Protein 1BWD (pdb70)

Structure (mmCIF, N/CA/C/O backbone):
data_1BWD
#
_entry.id   1BWD
#
_cell.length_a   121.300
_cell.length_b   121.300
_cell.length_c   63.740
_cell.angle_alpha   90.00
_cell.angle_beta   90.00
_cell.angle_gamma   90.00
#
_symmetry.space_group_name_H-M   'P 43'
#
loop_
_atom_site.group_PDB
_atom_site.id
_atom_site.type_symbol
_atom_site.label_atom_id
_atom_site.label_alt_id
_atom_site.label_comp_id
_atom_site.label_asym_id
_atom_site.label_entity_id
_atom_site.label_seq_id
_atom_site.pdbx_PDB_ins_code
_atom_site.Cartn_x
_atom_site.Cartn_y
_atom_site.Cartn_z
_atom_site.occupancy
_atom_site.B_iso_or_equiv
_atom_site.auth_seq_id
_atom_site.auth_comp_id
_atom_site.auth_asym_id
_atom_site.auth_atom_id
_atom_site.pdbx_PDB_model_num
ATOM 1 N N . ARG A 1 1 ? 122.442 57.788 -8.697 1.00 37.39 1 ARG A N 1
ATOM 2 C CA . ARG A 1 1 ? 121.153 57.085 -8.382 1.00 36.69 1 ARG A CA 1
ATOM 3 C C . ARG A 1 1 ? 121.339 55.594 -8.647 1.00 34.64 1 ARG A C 1
ATOM 4 O O . ARG A 1 1 ? 121.020 55.098 -9.745 1.00 34.42 1 ARG A O 1
ATOM 12 N N . SER A 1 2 ? 121.923 54.917 -7.655 1.00 32.20 2 SER A N 1
ATOM 13 C CA . SER A 1 2 ? 122.232 53.501 -7.763 1.00 29.91 2 SER A CA 1
ATOM 14 C C . SER A 1 2 ? 120.983 52.718 -8.120 1.00 28.36 2 SER A C 1
ATOM 15 O O . SER A 1 2 ? 119.883 53.057 -7.709 1.00 28.18 2 SER A O 1
ATOM 18 N N . LEU A 1 3 ? 121.221 51.628 -8.849 1.00 26.41 3 LEU A N 1
ATOM 19 C CA . LEU A 1 3 ? 120.093 50.781 -9.249 1.00 25.13 3 LEU A CA 1
ATOM 20 C C . LEU A 1 3 ? 119.726 49.803 -8.122 1.00 24.42 3 LEU A C 1
ATOM 21 O O . LEU A 1 3 ? 118.632 49.234 -8.122 1.00 24.75 3 LEU A O 1
ATOM 26 N N . VAL A 1 4 ? 120.642 49.614 -7.157 1.00 22.55 4 VAL A N 1
ATOM 27 C CA . VAL A 1 4 ? 120.447 48.727 -6.012 1.00 20.25 4 VAL A CA 1
ATOM 28 C C . VAL A 1 4 ? 120.016 49.498 -4.767 1.00 20.02 4 VAL A C 1
ATOM 29 O O . VAL A 1 4 ? 120.879 50.084 -4.105 1.00 20.57 4 VAL A O 1
ATOM 33 N N . SER A 1 5 ? 118.738 49.560 -4.427 1.00 19.89 5 SER A N 1
ATOM 34 C CA . SER A 1 5 ? 118.295 50.246 -3.181 1.00 19.21 5 SER A CA 1
ATOM 35 C C . SER A 1 5 ? 117.155 49.414 -2.579 1.00 18.55 5 SER A C 1
ATOM 36 O O . SER A 1 5 ? 116.091 49.295 -3.219 1.00 19.30 5 SER A O 1
ATOM 39 N N . VAL A 1 6 ? 117.414 48.758 -1.437 1.00 17.00 6 VAL A N 1
ATOM 40 C CA . VAL A 1 6 ? 116.407 47.839 -0.882 1.00 17.04 6 VAL A CA 1
ATOM 41 C C . VAL A 1 6 ? 116.651 47.594 0.618 1.00 16.38 6 VAL A C 1
ATOM 42 O O . VAL A 1 6 ? 117.738 47.228 1.044 1.00 16.25 6 VAL A O 1
ATOM 46 N N . HIS A 1 7 ? 115.654 47.848 1.473 1.00 15.51 7 HIS A N 1
ATOM 47 C CA . HIS A 1 7 ? 115.775 47.746 2.927 1.00 15.85 7 HIS A CA 1
ATOM 48 C C . HIS A 1 7 ? 115.034 46.620 3.633 1.00 16.67 7 HIS A C 1
ATOM 49 O O . HIS A 1 7 ? 115.301 46.373 4.844 1.00 17.18 7 HIS A O 1
ATOM 56 N N . ASN A 1 8 ? 114.169 45.920 2.903 1.00 16.83 8 ASN A N 1
ATOM 57 C CA . ASN A 1 8 ? 113.429 44.823 3.522 1.00 16.98 8 ASN A CA 1
ATOM 58 C C . ASN A 1 8 ? 112.811 43.906 2.447 1.00 17.13 8 ASN A C 1
ATOM 59 O O . ASN A 1 8 ? 112.850 44.091 1.227 1.00 15.29 8 ASN A O 1
ATOM 64 N N . GLU A 1 9 ? 112.170 42.866 2.956 1.00 18.66 9 GLU A N 1
ATOM 65 C CA . GLU A 1 9 ? 111.519 41.797 2.250 1.00 19.75 9 GLU A CA 1
ATOM 66 C C . GLU A 1 9 ? 110.162 42.061 1.622 1.00 20.58 9 GLU A C 1
ATOM 67 O O . GLU A 1 9 ? 109.680 41.232 0.826 1.00 20.39 9 GLU A O 1
ATOM 73 N N . TRP A 1 10 ? 109.512 43.175 1.950 1.00 22.00 10 TRP A N 1
ATOM 74 C CA . TRP A 1 10 ? 108.137 43.395 1.504 1.00 22.03 10 TRP A CA 1
ATOM 75 C C . TRP A 1 10 ? 107.776 44.695 0.802 1.00 22.26 10 TRP A C 1
ATOM 76 O O . TRP A 1 10 ? 106.701 44.712 0.154 1.00 21.59 10 TRP A O 1
ATOM 87 N N . ASP A 1 11 ? 108.600 45.745 0.881 1.00 22.47 11 ASP A N 1
ATOM 88 C CA . ASP A 1 11 ? 108.264 46.980 0.151 1.00 22.77 11 ASP A CA 1
ATOM 89 C C . ASP A 1 11 ? 108.049 46.722 -1.361 1.00 22.44 11 ASP A C 1
ATOM 90 O O . ASP A 1 11 ? 108.306 45.657 -1.932 1.00 22.62 11 ASP A O 1
ATOM 95 N N . PRO A 1 12 ? 107.460 47.695 -2.058 1.00 21.71 12 PRO A N 1
ATOM 96 C CA . PRO A 1 12 ? 107.087 47.585 -3.474 1.00 20.46 12 PRO A CA 1
ATOM 97 C C . PRO A 1 12 ? 108.186 47.288 -4.487 1.00 19.07 12 PRO A C 1
ATOM 98 O O . PRO A 1 12 ? 108.869 48.190 -4.952 1.00 18.03 12 PRO A O 1
ATOM 102 N N . LEU A 1 13 ? 108.302 46.047 -4.917 1.00 18.65 13 LEU A N 1
ATOM 103 C CA . LEU A 1 13 ? 109.314 45.592 -5.869 1.00 18.59 13 LEU A CA 1
ATOM 104 C C . LEU A 1 13 ? 109.451 46.356 -7.206 1.00 18.75 13 LEU A C 1
ATOM 105 O O . LEU A 1 13 ? 108.539 46.373 -8.056 1.00 19.29 13 LEU A O 1
ATOM 110 N N . GLU A 1 14 ? 110.626 46.937 -7.468 1.00 17.71 14 GLU A N 1
ATOM 111 C CA . GLU A 1 14 ? 110.921 47.655 -8.695 1.00 17.81 14 GLU A CA 1
ATOM 112 C C . GLU A 1 14 ? 111.759 46.874 -9.717 1.00 18.89 14 GLU A C 1
ATOM 113 O O . GLU A 1 14 ? 111.544 46.989 -10.958 1.00 20.05 14 GLU A O 1
ATOM 119 N N . GLU A 1 15 ? 112.764 46.119 -9.260 1.00 18.13 15 GLU A N 1
ATOM 120 C CA . GLU A 1 15 ? 113.624 45.343 -10.164 1.00 16.26 15 GLU A CA 1
ATOM 121 C C . GLU A 1 15 ? 114.054 44.096 -9.391 1.00 15.70 15 GLU A C 1
ATOM 122 O O . GLU A 1 15 ? 114.449 44.217 -8.213 1.00 14.46 15 GLU A O 1
ATOM 128 N N . VAL A 1 16 ? 113.902 42.940 -10.036 1.00 15.60 16 VAL A N 1
ATOM 129 C CA . VAL A 1 16 ? 114.267 41.645 -9.504 1.00 14.79 16 VAL A CA 1
ATOM 130 C C . VAL A 1 16 ? 115.159 40.930 -10.545 1.00 15.37 16 VAL A C 1
ATOM 131 O O . VAL A 1 16 ? 115.186 41.286 -11.734 1.00 15.04 16 VAL A O 1
ATOM 135 N N . ILE A 1 17 ? 115.778 39.871 -10.052 1.00 16.66 17 ILE A N 1
ATOM 136 C CA . ILE A 1 17 ? 116.573 38.950 -10.889 1.00 17.50 17 ILE A CA 1
ATOM 137 C C . ILE A 1 17 ? 115.839 37.601 -10.794 1.00 19.73 17 ILE A C 1
ATOM 138 O O . ILE A 1 17 ? 115.442 37.247 -9.649 1.00 20.31 17 ILE A O 1
ATOM 143 N N . VAL A 1 18 ? 115.575 36.899 -11.915 1.00 20.67 18 VAL A N 1
ATOM 144 C CA . VAL A 1 18 ? 114.821 35.648 -11.793 1.00 21.71 18 VAL A CA 1
ATOM 145 C C . VAL A 1 18 ? 115.684 34.402 -11.893 1.00 22.59 18 VAL A C 1
ATOM 146 O O . VAL A 1 18 ? 115.738 33.669 -10.854 1.00 24.12 18 VAL A O 1
ATOM 150 N N . GLY A 1 19 ? 116.358 34.056 -13.002 1.00 21.31 19 GLY A N 1
ATOM 151 C CA . GLY A 1 19 ? 117.191 32.844 -12.857 1.00 20.66 19 GLY A CA 1
ATOM 152 C C . GLY A 1 19 ? 116.637 31.661 -13.625 1.00 19.69 19 GLY A C 1
ATOM 153 O O . GLY A 1 19 ? 115.427 31.513 -13.604 1.00 20.21 19 GLY A O 1
ATOM 154 N N . THR A 1 20 ? 117.499 30.893 -14.282 1.00 18.60 20 THR A N 1
ATOM 155 C CA . THR A 1 20 ? 117.183 29.765 -15.125 1.00 17.26 20 THR A CA 1
ATOM 156 C C . THR A 1 20 ? 117.346 28.383 -14.495 1.00 16.81 20 THR A C 1
ATOM 157 O O . THR A 1 20 ? 118.034 28.214 -13.489 1.00 17.26 20 THR A O 1
ATOM 161 N N . ALA A 1 21 ? 116.923 27.398 -15.288 1.00 15.93 21 ALA A N 1
ATOM 162 C CA . ALA A 1 21 ? 117.136 26.003 -14.923 1.00 15.14 21 ALA A CA 1
ATOM 163 C C . ALA A 1 21 ? 118.033 25.379 -15.998 1.00 16.65 21 ALA A C 1
ATOM 164 O O . ALA A 1 21 ? 118.415 24.222 -15.916 1.00 16.53 21 ALA A O 1
ATOM 166 N N . VAL A 1 22 ? 118.478 26.184 -16.978 1.00 18.43 22 VAL A N 1
ATOM 167 C CA . VAL A 1 22 ? 119.249 25.741 -18.129 1.00 19.80 22 VAL A CA 1
ATOM 168 C C . VAL A 1 22 ? 120.289 24.679 -17.886 1.00 20.85 22 VAL A C 1
ATOM 169 O O . VAL A 1 22 ? 120.178 23.750 -18.749 1.00 24.87 22 VAL A O 1
ATOM 173 N N . GLY A 1 23 ? 121.255 24.689 -16.994 1.00 19.41 23 GLY A N 1
ATOM 174 C CA . GLY A 1 23 ? 122.166 23.520 -17.028 1.00 18.71 23 GLY A CA 1
ATOM 175 C C . GLY A 1 23 ? 122.224 22.934 -15.603 1.00 18.73 23 GLY A C 1
ATOM 176 O O . GLY A 1 23 ? 123.270 22.455 -15.141 1.00 19.04 23 GLY A O 1
ATOM 177 N N . ALA A 1 24 ? 121.102 23.065 -14.895 1.00 18.56 24 ALA A N 1
ATOM 178 C CA . ALA A 1 24 ? 121.094 22.645 -13.476 1.00 19.16 24 ALA A CA 1
ATOM 179 C C . ALA A 1 24 ? 121.671 21.239 -13.302 1.00 20.10 24 ALA A C 1
ATOM 180 O O . ALA A 1 24 ? 121.292 20.261 -13.978 1.00 20.60 24 ALA A O 1
ATOM 182 N N . ARG A 1 25 ? 122.551 21.099 -12.288 1.00 19.83 25 ARG A N 1
ATOM 183 C CA . ARG A 1 25 ? 123.091 19.791 -11.974 1.00 19.20 25 ARG A CA 1
ATOM 184 C C . ARG A 1 25 ? 123.328 19.563 -10.455 1.00 19.09 25 ARG A C 1
ATOM 185 O O . ARG A 1 25 ? 123.206 20.415 -9.558 1.00 18.34 25 ARG A O 1
ATOM 193 N N . VAL A 1 26 ? 123.654 18.300 -10.177 1.00 18.52 26 VAL A N 1
ATOM 194 C CA . VAL A 1 26 ? 124.060 17.861 -8.838 1.00 18.81 26 VAL A CA 1
ATOM 195 C C . VAL A 1 26 ? 125.572 17.673 -9.021 1.00 20.09 26 VAL A C 1
ATOM 196 O O . VAL A 1 26 ? 126.037 17.079 -10.003 1.00 20.40 26 VAL A O 1
ATOM 200 N N . PRO A 1 27 ? 126.344 18.360 -8.178 1.00 20.32 27 PRO A N 1
ATOM 201 C CA . PRO A 1 27 ? 127.786 18.335 -8.325 1.00 19.81 27 PRO A CA 1
ATOM 202 C C . PRO A 1 27 ? 128.312 16.936 -8.051 1.00 20.12 27 PRO A C 1
ATOM 203 O O . PRO A 1 27 ? 127.587 16.063 -7.572 1.00 19.62 27 PRO A O 1
ATOM 207 N N . THR A 1 28 ? 129.596 16.797 -8.350 1.00 20.83 28 THR A N 1
ATOM 208 C CA . THR A 1 28 ? 130.313 15.565 -8.053 1.00 21.81 28 THR A CA 1
ATOM 209 C C . THR A 1 28 ? 130.257 15.349 -6.520 1.00 20.92 28 THR A C 1
ATOM 210 O O . THR A 1 28 ? 130.155 16.335 -5.775 1.00 21.91 28 THR A O 1
ATOM 214 N N . ALA A 1 29 ? 130.277 14.109 -6.074 1.00 19.81 29 ALA A N 1
ATOM 215 C CA . ALA A 1 29 ? 130.192 13.792 -4.631 1.00 19.19 29 ALA A CA 1
ATOM 216 C C . ALA A 1 29 ? 131.353 14.453 -3.892 1.00 18.61 29 ALA A C 1
ATOM 217 O O . ALA A 1 29 ? 132.445 14.511 -4.469 1.00 19.22 29 ALA A O 1
ATOM 219 N N . ASP A 1 30 ? 131.145 14.942 -2.661 1.00 17.66 30 ASP A N 1
ATOM 220 C CA . ASP A 1 30 ? 132.175 15.700 -1.961 1.00 18.42 30 ASP A CA 1
ATOM 221 C C . ASP A 1 30 ? 131.781 16.060 -0.520 1.00 19.77 30 ASP A C 1
ATOM 222 O O . ASP A 1 30 ? 130.645 16.479 -0.271 1.00 21.29 30 ASP A O 1
ATOM 227 N N . ARG A 1 31 ? 132.712 15.985 0.449 1.00 18.67 31 ARG A N 1
ATOM 228 C CA . ARG A 1 31 ? 132.459 16.364 1.843 1.00 17.18 31 ARG A CA 1
ATOM 229 C C . ARG A 1 31 ? 131.515 17.540 2.009 1.00 16.60 31 ARG A C 1
ATOM 230 O O . ARG A 1 31 ? 130.503 17.310 2.686 1.00 17.67 31 ARG A O 1
ATOM 238 N N . SER A 1 32 ? 131.789 18.730 1.489 1.00 15.49 32 SER A N 1
ATOM 239 C CA . SER A 1 32 ? 130.882 19.855 1.661 1.00 14.60 32 SER A CA 1
ATOM 240 C C . SER A 1 32 ? 129.449 19.684 1.166 1.00 13.97 32 SER A C 1
ATOM 241 O O . SER A 1 32 ? 128.508 19.973 1.903 1.00 13.12 32 SER A O 1
ATOM 244 N N . VAL A 1 33 ? 129.229 19.202 -0.070 1.00 14.30 33 VAL A N 1
ATOM 245 C CA . VAL A 1 33 ? 127.860 19.017 -0.559 1.00 14.70 33 VAL A CA 1
ATOM 246 C C . VAL A 1 33 ? 127.178 17.952 0.309 1.00 15.44 33 VAL A C 1
ATOM 247 O O . VAL A 1 33 ? 125.997 18.084 0.630 1.00 15.18 33 VAL A O 1
ATOM 251 N N . PHE A 1 34 ? 127.916 16.902 0.665 1.00 16.19 34 PHE A N 1
ATOM 252 C CA . PHE A 1 34 ? 127.396 15.872 1.558 1.00 16.13 34 PHE A CA 1
ATOM 253 C C . PHE A 1 34 ? 127.054 16.509 2.919 1.00 15.96 34 PHE A C 1
ATOM 254 O O . PHE A 1 34 ? 125.909 16.516 3.338 1.00 16.56 34 PHE A O 1
ATOM 262 N N . ALA A 1 35 ? 128.026 17.124 3.590 1.00 15.68 35 ALA A N 1
ATOM 263 C CA . ALA A 1 35 ? 127.751 17.748 4.896 1.00 15.41 35 ALA A CA 1
ATOM 264 C C . ALA A 1 35 ? 126.605 18.742 4.829 1.00 16.47 35 ALA A C 1
ATOM 265 O O . ALA A 1 35 ? 125.638 18.625 5.601 1.00 17.06 35 ALA A O 1
ATOM 267 N N . VAL A 1 36 ? 126.573 19.739 3.949 1.00 17.69 36 VAL A N 1
ATOM 268 C CA . VAL A 1 36 ? 125.524 20.739 4.021 1.00 18.65 36 VAL A CA 1
ATOM 269 C C . VAL A 1 36 ? 124.222 20.323 3.364 1.00 20.93 36 VAL A C 1
ATOM 270 O O . VAL A 1 36 ? 123.206 20.914 3.779 1.00 21.65 36 VAL A O 1
ATOM 274 N N . GLU A 1 37 ? 124.231 19.418 2.386 1.00 23.65 37 GLU A N 1
ATOM 275 C CA . GLU A 1 37 ? 122.972 19.115 1.700 1.00 25.76 37 GLU A CA 1
ATOM 276 C C . GLU A 1 37 ? 122.431 17.710 1.785 1.00 26.89 37 GLU A C 1
ATOM 277 O O . GLU A 1 37 ? 121.223 17.584 1.982 1.00 27.84 37 GLU A O 1
ATOM 283 N N . TYR A 1 38 ? 123.212 16.657 1.576 1.00 27.84 38 TYR A N 1
ATOM 284 C CA . TYR A 1 38 ? 122.705 15.306 1.518 1.00 28.39 38 TYR A CA 1
ATOM 285 C C . TYR A 1 38 ? 122.998 14.366 2.670 1.00 28.97 38 TYR A C 1
ATOM 286 O O . TYR A 1 38 ? 122.556 13.209 2.591 1.00 28.68 38 TYR A O 1
ATOM 295 N N . ALA A 1 39 ? 123.681 14.767 3.739 1.00 30.46 39 ALA A N 1
ATOM 296 C CA . ALA A 1 39 ? 124.057 13.867 4.840 1.00 31.56 39 ALA A CA 1
ATOM 297 C C . ALA A 1 39 ? 122.936 13.741 5.861 1.00 33.12 39 ALA A C 1
ATOM 298 O O . ALA A 1 39 ? 123.125 14.082 7.048 1.00 34.62 39 ALA A O 1
ATOM 300 N N . GLY A 1 40 ? 121.778 13.282 5.434 1.00 34.11 40 GLY A N 1
ATOM 301 C CA . GLY A 1 40 ? 120.606 13.127 6.304 1.00 35.50 40 GLY A CA 1
ATOM 302 C C . GLY A 1 40 ? 119.644 12.208 5.543 1.00 36.66 40 GLY A C 1
ATOM 303 O O . GLY A 1 40 ? 118.581 11.811 6.019 1.00 37.83 40 GLY A O 1
ATOM 304 N N . ASP A 1 41 ? 119.997 11.908 4.277 1.00 36.87 41 ASP A N 1
ATOM 305 C CA . ASP A 1 41 ? 119.248 11.018 3.401 1.00 36.74 41 ASP A CA 1
ATOM 306 C C . ASP A 1 41 ? 120.209 9.941 2.887 1.00 36.36 41 ASP A C 1
ATOM 307 O O . ASP A 1 41 ? 119.819 8.787 2.703 1.00 37.31 41 ASP A O 1
ATOM 312 N N . TYR A 1 42 ? 121.471 10.277 2.628 1.00 35.45 42 TYR A N 1
ATOM 313 C CA . TYR A 1 42 ? 122.386 9.230 2.150 1.00 35.06 42 TYR A CA 1
ATOM 314 C C . TYR A 1 42 ? 123.393 8.787 3.208 1.00 35.53 42 TYR A C 1
ATOM 315 O O . TYR A 1 42 ? 123.845 9.532 4.074 1.00 36.47 42 TYR A O 1
ATOM 324 N N . GLU A 1 43 ? 123.787 7.533 3.123 1.00 36.27 43 GLU A N 1
ATOM 325 C CA . GLU A 1 43 ? 124.744 6.911 4.036 1.00 37.02 43 GLU A CA 1
ATOM 326 C C . GLU A 1 43 ? 126.151 7.497 3.902 1.00 35.83 43 GLU A C 1
ATOM 327 O O . GLU A 1 43 ? 126.886 7.588 4.912 1.00 35.46 43 GLU A O 1
ATOM 333 N N . SER A 1 44 ? 126.537 7.816 2.652 1.00 33.97 44 SER A N 1
ATOM 334 C CA . SER A 1 44 ? 127.845 8.398 2.428 1.00 33.41 44 SER A CA 1
ATOM 335 C C . SER A 1 44 ? 127.848 9.188 1.117 1.00 33.36 44 SER A C 1
ATOM 336 O O . SER A 1 44 ? 127.223 8.872 0.098 1.00 32.63 44 SER A O 1
ATOM 339 N N . GLN A 1 45 ? 128.650 10.245 1.081 1.00 33.61 45 GLN A N 1
ATOM 340 C CA . GLN A 1 45 ? 128.809 11.157 -0.049 1.00 33.21 45 GLN A CA 1
ATOM 341 C C . GLN A 1 45 ? 128.925 10.477 -1.417 1.00 32.97 45 GLN A C 1
ATOM 342 O O . GLN A 1 45 ? 128.545 11.101 -2.424 1.00 32.30 45 GLN A O 1
ATOM 348 N N . GLU A 1 46 ? 129.423 9.256 -1.500 1.00 33.54 46 GLU A N 1
ATOM 349 C CA . GLU A 1 46 ? 129.481 8.494 -2.754 1.00 34.44 46 GLU A CA 1
ATOM 350 C C . GLU A 1 46 ? 128.086 8.088 -3.251 1.00 33.30 46 GLU A C 1
ATOM 351 O O . GLU A 1 46 ? 127.937 7.770 -4.455 1.00 34.11 46 GLU A O 1
ATOM 357 N N . GLN A 1 47 ? 127.021 8.146 -2.448 1.00 31.38 47 GLN A N 1
ATOM 358 C CA . GLN A 1 47 ? 125.676 7.859 -2.881 1.00 30.48 47 GLN A CA 1
ATOM 359 C C . GLN A 1 47 ? 124.907 9.048 -3.468 1.00 28.73 47 GLN A C 1
ATOM 360 O O . GLN A 1 47 ? 123.814 8.902 -4.038 1.00 28.09 47 GLN A O 1
ATOM 366 N N . ILE A 1 48 ? 125.391 10.256 -3.264 1.00 27.17 48 ILE A N 1
ATOM 367 C CA . ILE A 1 48 ? 124.718 11.454 -3.756 1.00 25.06 48 ILE A CA 1
ATOM 368 C C . ILE A 1 48 ? 124.497 11.250 -5.264 1.00 24.62 48 ILE A C 1
ATOM 369 O O . ILE A 1 48 ? 125.444 10.877 -5.954 1.00 25.96 48 ILE A O 1
ATOM 374 N N . PRO A 1 49 ? 123.317 11.557 -5.793 1.00 23.65 49 PRO A N 1
ATOM 375 C CA . PRO A 1 49 ? 123.021 11.437 -7.228 1.00 22.29 49 PRO A CA 1
ATOM 376 C C . PRO A 1 49 ? 123.616 12.530 -8.101 1.00 21.15 49 PRO A C 1
ATOM 377 O O . PRO A 1 49 ? 122.850 13.285 -8.724 1.00 21.46 49 PRO A O 1
ATOM 381 N N . SER A 1 50 ? 124.940 12.647 -8.180 1.00 19.37 50 SER A N 1
ATOM 382 C CA . SER A 1 50 ? 125.542 13.695 -9.017 1.00 18.54 50 SER A CA 1
ATOM 383 C C . SER A 1 50 ? 124.972 13.623 -10.441 1.00 18.21 50 SER A C 1
ATOM 384 O O . SER A 1 50 ? 124.459 12.567 -10.828 1.00 19.45 50 SER A O 1
ATOM 387 N N . GLY A 1 51 ? 125.042 14.677 -11.234 1.00 17.75 51 GLY A N 1
ATOM 388 C CA . GLY A 1 51 ? 124.516 14.648 -12.607 1.00 17.92 51 GLY A CA 1
ATOM 389 C C . GLY A 1 51 ? 123.522 15.757 -12.910 1.00 17.98 51 GLY A C 1
ATOM 390 O O . GLY A 1 51 ? 123.055 16.450 -12.009 1.00 17.87 51 GLY A O 1
ATOM 391 N N . ALA A 1 52 ? 123.209 15.940 -14.207 1.00 18.55 52 ALA A N 1
ATOM 392 C CA . ALA A 1 52 ? 122.288 16.967 -14.651 1.00 18.85 52 ALA A CA 1
ATOM 393 C C . ALA A 1 52 ? 120.848 16.540 -14.429 1.00 19.09 52 ALA A C 1
ATOM 394 O O . ALA A 1 52 ? 120.504 15.418 -14.824 1.00 20.14 52 ALA A O 1
ATOM 396 N N . TYR A 1 53 ? 120.007 17.425 -13.894 1.00 19.63 53 TYR A N 1
ATOM 397 C CA . TYR A 1 53 ? 118.603 17.039 -13.746 1.00 20.28 53 TYR A CA 1
ATOM 398 C C . TYR A 1 53 ? 118.027 16.626 -15.118 1.00 21.90 53 TYR A C 1
ATOM 399 O O . TYR A 1 53 ? 118.434 17.042 -16.221 1.00 22.74 53 TYR A O 1
ATOM 408 N N . PRO A 1 54 ? 117.012 15.776 -15.068 1.00 22.65 54 PRO A N 1
ATOM 409 C CA . PRO A 1 54 ? 116.337 15.330 -16.290 1.00 23.46 54 PRO A CA 1
ATOM 410 C C . PRO A 1 54 ? 115.809 16.537 -17.064 1.00 25.04 54 PRO A C 1
ATOM 411 O O . PRO A 1 54 ? 115.279 17.472 -16.445 1.00 24.40 54 PRO A O 1
ATOM 415 N N . ASP A 1 55 ? 115.899 16.508 -18.422 1.00 27.31 55 ASP A N 1
ATOM 416 C CA . ASP A 1 55 ? 115.451 17.581 -19.311 1.00 28.42 55 ASP A CA 1
ATOM 417 C C . ASP A 1 55 ? 114.010 18.000 -19.032 1.00 27.26 55 ASP A C 1
ATOM 418 O O . ASP A 1 55 ? 113.773 19.205 -19.057 1.00 27.26 55 ASP A O 1
ATOM 423 N N . ARG A 1 56 ? 113.136 17.025 -18.786 1.00 25.80 56 ARG A N 1
ATOM 424 C CA . ARG A 1 56 ? 111.756 17.360 -18.479 1.00 24.53 56 ARG A CA 1
ATOM 425 C C . ARG A 1 56 ? 111.665 18.420 -17.373 1.00 22.73 56 ARG A C 1
ATOM 426 O O . ARG A 1 56 ? 110.983 19.424 -17.597 1.00 22.38 56 ARG A O 1
ATOM 434 N N . VAL A 1 57 ? 112.352 18.239 -16.232 1.00 20.65 57 VAL A N 1
ATOM 435 C CA . VAL A 1 57 ? 112.287 19.236 -15.147 1.00 19.53 57 VAL A CA 1
ATOM 436 C C . VAL A 1 57 ? 112.849 20.586 -15.588 1.00 19.05 57 VAL A C 1
ATOM 437 O O . VAL A 1 57 ? 112.208 21.620 -15.364 1.00 18.08 57 VAL A O 1
ATOM 441 N N . LEU A 1 58 ? 113.986 20.620 -16.278 1.00 18.74 58 LEU A N 1
ATOM 442 C CA . LEU A 1 58 ? 114.546 21.894 -16.717 1.00 19.11 58 LEU A CA 1
ATOM 443 C C . LEU A 1 58 ? 113.635 22.542 -17.752 1.00 19.70 58 LEU A C 1
ATOM 444 O O . LEU A 1 58 ? 113.369 23.737 -17.650 1.00 19.87 58 LEU A O 1
ATOM 449 N N . LYS A 1 59 ? 113.100 21.824 -18.742 1.00 21.07 59 LYS A N 1
ATOM 450 C CA . LYS A 1 59 ? 112.180 22.368 -19.752 1.00 21.93 59 LYS A CA 1
ATOM 451 C C . LYS A 1 59 ? 110.967 23.015 -19.077 1.00 20.81 59 LYS A C 1
ATOM 452 O O . LYS A 1 59 ? 110.666 24.194 -19.184 1.00 19.51 59 LYS A O 1
ATOM 458 N N . GLU A 1 60 ? 110.231 22.176 -18.347 1.00 20.77 60 GLU A N 1
ATOM 459 C CA . GLU A 1 60 ? 109.050 22.574 -17.606 1.00 19.65 60 GLU A CA 1
ATOM 460 C C . GLU A 1 60 ? 109.337 23.710 -16.632 1.00 18.78 60 GLU A C 1
ATOM 461 O O . GLU A 1 60 ? 108.571 24.678 -16.681 1.00 19.35 60 GLU A O 1
ATOM 467 N N . THR A 1 61 ? 110.373 23.694 -15.782 1.00 18.22 61 THR A N 1
ATOM 468 C CA . THR A 1 61 ? 110.507 24.846 -14.865 1.00 18.67 61 THR A CA 1
ATOM 469 C C . THR A 1 61 ? 110.965 26.082 -15.620 1.00 19.19 61 THR A C 1
ATOM 470 O O . THR A 1 61 ? 110.614 27.198 -15.246 1.00 19.53 61 THR A O 1
ATOM 474 N N . GLU A 1 62 ? 111.696 25.924 -16.733 1.00 20.45 62 GLU A N 1
ATOM 475 C CA . GLU A 1 62 ? 112.116 27.111 -17.480 1.00 21.39 62 GLU A CA 1
ATOM 476 C C . GLU A 1 62 ? 110.877 27.760 -18.083 1.00 22.60 62 GLU A C 1
ATOM 477 O O . GLU A 1 62 ? 110.888 28.991 -18.085 1.00 22.80 62 GLU A O 1
ATOM 483 N N . GLU A 1 63 ? 109.837 27.037 -18.524 1.00 23.81 63 GLU A N 1
ATOM 484 C CA . GLU A 1 63 ? 108.673 27.756 -19.070 1.00 25.47 63 GLU A CA 1
ATOM 485 C C . GLU A 1 63 ? 107.933 28.413 -17.897 1.00 24.59 63 GLU A C 1
ATOM 486 O O . GLU A 1 63 ? 107.579 29.596 -17.968 1.00 25.34 63 GLU A O 1
ATOM 492 N N . GLU A 1 64 ? 107.839 27.719 -16.744 1.00 21.92 64 GLU A N 1
ATOM 493 C CA . GLU A 1 64 ? 107.214 28.252 -15.521 1.00 18.49 64 GLU A CA 1
ATOM 494 C C . GLU A 1 64 ? 107.932 29.532 -15.120 1.00 16.64 64 GLU A C 1
ATOM 495 O O . GLU A 1 64 ? 107.402 30.570 -14.774 1.00 15.96 64 GLU A O 1
ATOM 501 N N . LEU A 1 65 ? 109.247 29.494 -15.246 1.00 15.87 65 LEU A N 1
ATOM 502 C CA . LEU A 1 65 ? 110.136 30.606 -14.966 1.00 15.00 65 LEU A CA 1
ATOM 503 C C . LEU A 1 65 ? 109.895 31.762 -15.934 1.00 14.60 65 LEU A C 1
ATOM 504 O O . LEU A 1 65 ? 109.946 32.911 -15.494 1.00 13.13 65 LEU A O 1
ATOM 509 N N . HIS A 1 66 ? 109.576 31.487 -17.213 1.00 15.44 66 HIS A N 1
ATOM 510 C CA . HIS A 1 66 ? 109.234 32.465 -18.244 1.00 14.78 66 HIS A CA 1
ATOM 511 C C . HIS A 1 66 ? 107.935 33.1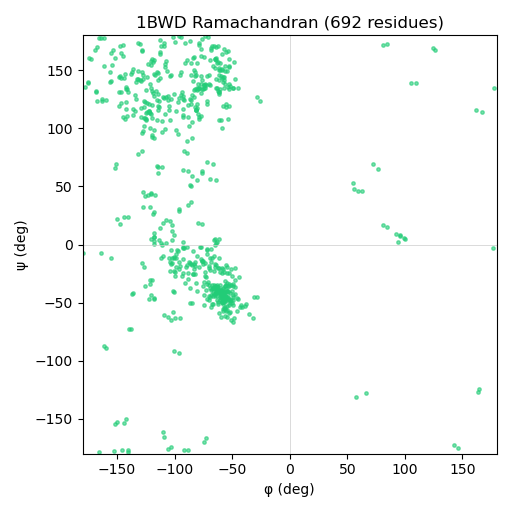58 -17.820 1.00 15.38 66 HIS A C 1
ATOM 512 O O . HIS A 1 66 ? 107.861 34.394 -17.863 1.00 15.24 66 HIS A O 1
ATOM 519 N N . VAL A 1 67 ? 106.958 32.406 -17.290 1.00 14.46 67 VAL A N 1
ATOM 520 C CA . VAL A 1 67 ? 105.704 32.995 -16.833 1.00 13.34 67 VAL A CA 1
ATOM 521 C C . VAL A 1 67 ? 105.895 33.958 -15.652 1.00 15.17 67 VAL A C 1
ATOM 522 O O . VAL A 1 67 ? 105.251 35.013 -15.583 1.00 15.44 67 VAL A O 1
ATOM 526 N N . LEU A 1 68 ? 106.756 33.589 -14.695 1.00 17.06 68 LEU A N 1
ATOM 527 C CA . LEU A 1 68 ? 107.042 34.425 -13.518 1.00 18.56 68 LEU A CA 1
ATOM 528 C C . LEU A 1 68 ? 107.568 35.776 -13.987 1.00 19.64 68 LEU A C 1
ATOM 529 O O . LEU A 1 68 ? 107.046 36.829 -13.633 1.00 19.37 68 LEU A O 1
ATOM 534 N N . ALA A 1 69 ? 108.582 35.755 -14.860 1.00 20.78 69 ALA A N 1
ATOM 535 C CA . ALA A 1 69 ? 109.177 36.970 -15.419 1.00 21.79 69 ALA A CA 1
ATOM 536 C C . ALA A 1 69 ? 108.166 37.830 -16.188 1.00 22.71 69 ALA A C 1
ATOM 537 O O . ALA A 1 69 ? 108.182 39.060 -16.169 1.00 21.66 69 ALA A O 1
ATOM 539 N N . ALA A 1 70 ? 107.304 37.109 -16.915 1.00 24.13 70 ALA A N 1
ATOM 540 C CA . ALA A 1 70 ? 106.247 37.726 -17.719 1.00 25.03 70 ALA A CA 1
ATOM 541 C C . ALA A 1 70 ? 105.260 38.501 -16.841 1.00 24.80 70 ALA A C 1
ATOM 542 O O . ALA A 1 70 ? 104.930 39.650 -17.124 1.00 25.08 70 ALA A O 1
ATOM 544 N N . GLU A 1 71 ? 104.769 37.859 -15.781 1.00 25.05 71 GLU A N 1
ATOM 545 C CA . GLU A 1 71 ? 103.802 38.458 -14.861 1.00 26.33 71 GLU A CA 1
ATOM 546 C C . GLU A 1 71 ? 104.380 39.581 -14.013 1.00 26.26 71 GLU A C 1
ATOM 547 O O . GLU A 1 71 ? 103.747 40.614 -13.755 1.00 26.45 71 GLU A O 1
ATOM 553 N N . LEU A 1 72 ? 105.627 39.476 -13.560 1.00 25.58 72 LEU A N 1
ATOM 554 C CA . LEU A 1 72 ? 106.235 40.571 -12.785 1.00 25.23 72 LEU A CA 1
ATOM 555 C C . LEU A 1 72 ? 106.415 41.772 -13.727 1.00 25.27 72 LEU A C 1
ATOM 556 O O . LEU A 1 72 ? 106.231 42.911 -13.304 1.00 25.81 72 LEU A O 1
ATOM 561 N N . THR A 1 73 ? 106.784 41.523 -14.999 1.00 24.98 73 THR A N 1
ATOM 562 C CA . THR A 1 73 ? 106.920 42.556 -16.026 1.00 24.60 73 THR A CA 1
ATOM 563 C C . THR A 1 73 ? 105.570 43.263 -16.175 1.00 24.44 73 THR A C 1
ATOM 564 O O . THR A 1 73 ? 105.475 44.489 -16.135 1.00 24.67 73 THR A O 1
ATOM 568 N N . LYS A 1 74 ? 104.503 42.472 -16.280 1.00 24.60 74 LYS A N 1
ATOM 569 C CA . LYS A 1 74 ? 103.139 42.961 -16.350 1.00 24.76 74 LYS A CA 1
ATOM 570 C C . LYS A 1 74 ? 102.853 43.861 -15.142 1.00 24.12 74 LYS A C 1
ATOM 571 O O . LYS A 1 74 ? 102.250 44.919 -15.285 1.00 25.40 74 LYS A O 1
ATOM 577 N N . LEU A 1 75 ? 103.331 43.515 -13.943 1.00 23.39 75 LEU A N 1
ATOM 578 C CA . LEU A 1 75 ? 103.188 44.297 -12.709 1.00 22.80 75 LEU A CA 1
ATOM 579 C C . LEU A 1 75 ? 104.059 45.545 -12.708 1.00 22.47 75 LEU A C 1
ATOM 580 O O . LEU A 1 75 ? 103.988 46.355 -11.759 1.00 23.08 75 LEU A O 1
ATOM 585 N N . GLY A 1 76 ? 104.909 45.752 -13.725 1.00 21.07 76 GLY A N 1
ATOM 586 C CA . GLY A 1 76 ? 105.740 46.923 -13.821 1.00 20.92 76 GLY A CA 1
ATOM 587 C C . GLY A 1 76 ? 107.113 46.754 -13.203 1.00 22.03 76 GLY A C 1
ATOM 588 O O . GLY A 1 76 ? 107.808 47.768 -13.063 1.00 24.20 76 GLY A O 1
ATOM 589 N N . VAL A 1 77 ? 107.524 45.557 -12.797 1.00 21.42 77 VAL A N 1
ATOM 590 C CA . VAL A 1 77 ? 108.839 45.298 -12.224 1.00 20.37 77 VAL A CA 1
ATOM 591 C C . VAL A 1 77 ? 109.895 45.105 -13.328 1.00 19.84 77 VAL A C 1
ATOM 592 O O . VAL A 1 77 ? 109.534 44.578 -14.407 1.00 19.97 77 VAL A O 1
ATOM 596 N N . THR A 1 78 ? 111.158 45.446 -13.112 1.00 19.28 78 THR A N 1
ATOM 597 C CA . THR A 1 78 ? 112.162 45.241 -14.174 1.00 19.71 78 THR A CA 1
ATOM 598 C C . THR A 1 78 ? 112.817 43.884 -13.980 1.00 20.46 78 THR A C 1
ATOM 599 O O . THR A 1 78 ? 113.488 43.704 -12.941 1.00 22.70 78 THR A O 1
ATOM 603 N N . VAL A 1 79 ? 112.655 42.960 -14.930 1.00 19.59 79 VAL A N 1
ATOM 604 C CA . VAL A 1 79 ? 113.196 41.623 -14.678 1.00 19.20 79 VAL A CA 1
ATOM 605 C C . VAL A 1 79 ? 114.516 41.423 -15.400 1.00 20.12 79 VAL A C 1
ATOM 606 O O . VAL A 1 79 ? 114.634 41.720 -16.608 1.00 21.42 79 VAL A O 1
ATOM 610 N N . ARG A 1 80 ? 115.522 40.961 -14.655 1.00 19.90 80 ARG A N 1
ATOM 611 C CA . ARG A 1 80 ? 116.832 40.689 -15.238 1.00 19.20 80 ARG A CA 1
ATOM 612 C C . ARG A 1 80 ? 117.058 39.185 -15.035 1.00 18.42 80 ARG A C 1
ATOM 613 O O . ARG A 1 80 ? 116.551 38.662 -14.025 1.00 17.53 80 ARG A O 1
ATOM 621 N N . ARG A 1 81 ? 117.750 38.564 -16.003 1.00 17.99 81 ARG A N 1
ATOM 622 C CA . ARG A 1 81 ? 118.050 37.136 -15.911 1.00 18.54 81 ARG A CA 1
ATOM 623 C C . ARG A 1 81 ? 119.548 36.905 -15.919 1.00 18.65 81 ARG A C 1
ATOM 624 O O . ARG A 1 81 ? 120.316 37.742 -16.402 1.00 19.23 81 ARG A O 1
ATOM 632 N N . PRO A 1 82 ? 120.002 35.796 -15.337 1.00 18.73 82 PRO A N 1
ATOM 633 C CA . PRO A 1 82 ? 121.413 35.467 -15.242 1.00 18.86 82 PRO A CA 1
ATOM 634 C C . PRO A 1 82 ? 122.101 35.418 -16.613 1.00 18.71 82 PRO A C 1
ATOM 635 O O . PRO A 1 82 ? 121.406 35.411 -17.628 1.00 18.06 82 PRO A O 1
ATOM 639 N N . GLY A 1 83 ? 123.422 35.369 -16.603 1.00 19.59 83 GLY A N 1
ATOM 640 C CA . GLY A 1 83 ? 124.175 35.253 -17.872 1.00 20.98 83 GLY A CA 1
ATOM 641 C C . GLY A 1 83 ? 124.344 33.751 -18.113 1.00 22.42 83 GLY A C 1
ATOM 642 O O . GLY A 1 83 ? 123.976 32.943 -17.248 1.00 22.25 83 GLY A O 1
ATOM 643 N N . PRO A 1 84 ? 124.887 33.394 -19.289 1.00 22.86 84 PRO A N 1
ATOM 644 C CA . PRO A 1 84 ? 125.186 32.004 -19.617 1.00 22.64 84 PRO A CA 1
ATOM 645 C C . PRO A 1 84 ? 126.458 31.537 -18.893 1.00 22.98 84 PRO A C 1
ATOM 646 O O . PRO A 1 84 ? 127.428 32.286 -18.730 1.00 23.20 84 PRO A O 1
ATOM 650 N N . ARG A 1 85 ? 126.465 30.303 -18.421 1.00 22.17 85 ARG A N 1
ATOM 651 C CA . ARG A 1 85 ? 127.581 29.724 -17.697 1.00 21.95 85 ARG A CA 1
ATOM 652 C C . ARG A 1 85 ? 127.576 28.203 -17.823 1.00 23.38 85 ARG A C 1
ATOM 653 O O . ARG A 1 85 ? 126.515 27.586 -17.731 1.00 24.53 85 ARG A O 1
ATOM 661 N N . ASP A 1 86 ? 128.747 27.595 -17.980 1.00 24.01 86 ASP A N 1
ATOM 662 C CA . ASP A 1 86 ? 128.760 26.125 -18.048 1.00 24.32 86 ASP A CA 1
ATOM 663 C C . ASP A 1 86 ? 128.825 25.652 -16.581 1.00 23.26 86 ASP A C 1
ATOM 664 O O . ASP A 1 86 ? 129.783 26.039 -15.900 1.00 23.90 86 ASP A O 1
ATOM 669 N N . HIS A 1 87 ? 127.902 24.819 -16.115 1.00 21.88 87 HIS A N 1
ATOM 670 C CA . HIS A 1 87 ? 127.993 24.394 -14.697 1.00 21.27 87 HIS A CA 1
ATOM 671 C C . HIS A 1 87 ? 128.779 23.102 -14.579 1.00 20.40 87 HIS A C 1
ATOM 672 O O . HIS A 1 87 ? 128.968 22.565 -13.475 1.00 20.76 87 HIS A O 1
ATOM 679 N N . SER A 1 88 ? 129.190 22.547 -15.719 1.00 19.10 88 SER A N 1
ATOM 680 C CA . SER A 1 88 ? 129.933 21.298 -15.726 1.00 18.28 88 SER A CA 1
ATOM 681 C C . SER A 1 88 ? 131.413 21.579 -15.913 1.00 18.50 88 SER A C 1
ATOM 682 O O . SER A 1 88 ? 132.296 20.738 -15.794 1.00 19.01 88 SER A O 1
ATOM 685 N N . ALA A 1 89 ? 131.719 22.826 -16.245 1.00 19.36 89 ALA A N 1
ATOM 686 C CA . ALA A 1 89 ? 133.107 23.262 -16.366 1.00 19.46 89 ALA A CA 1
ATOM 687 C C . ALA A 1 89 ? 133.692 23.115 -14.943 1.00 20.46 89 ALA A C 1
ATOM 688 O O . ALA A 1 89 ? 133.029 23.484 -13.953 1.00 21.50 89 ALA A O 1
ATOM 690 N N . LEU A 1 90 ? 134.879 22.546 -14.827 1.00 20.58 90 LEU A N 1
ATOM 691 C CA . LEU A 1 90 ? 135.513 22.344 -13.525 1.00 20.27 90 LEU A CA 1
ATOM 692 C C . LEU A 1 90 ? 136.028 23.614 -12.874 1.00 21.73 90 LEU A C 1
ATOM 693 O O . LEU A 1 90 ? 136.505 24.542 -13.515 1.00 23.42 90 LEU A O 1
ATOM 698 N N . ILE A 1 91 ? 135.934 23.671 -11.534 1.00 23.25 91 ILE A N 1
ATOM 699 C CA . ILE A 1 91 ? 136.508 24.778 -10.758 1.00 23.83 91 ILE A CA 1
ATOM 700 C C . ILE A 1 91 ? 137.511 24.053 -9.853 1.00 24.72 91 ILE A C 1
ATOM 701 O O . ILE A 1 91 ? 137.165 22.957 -9.395 1.00 24.45 91 ILE A O 1
ATOM 706 N N . LYS A 1 92 ? 138.725 24.583 -9.800 1.00 27.01 92 LYS A N 1
ATOM 707 C CA . LYS A 1 92 ? 139.789 23.918 -9.045 1.00 29.34 92 LYS A CA 1
ATOM 708 C C . LYS A 1 92 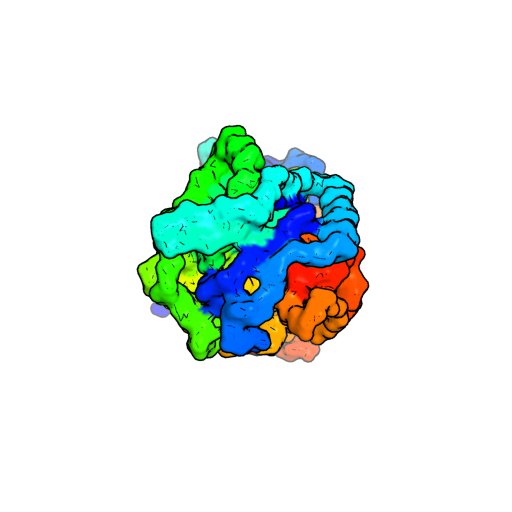? 140.722 24.878 -8.314 1.00 26.60 92 LYS A C 1
ATOM 709 O O . LYS A 1 92 ? 141.353 25.767 -8.877 1.00 25.72 92 LYS A O 1
ATOM 715 N N . THR A 1 93 ? 140.808 24.687 -6.984 1.00 24.16 93 THR A N 1
ATOM 716 C CA . THR A 1 93 ? 141.710 25.437 -6.106 1.00 21.75 93 THR A CA 1
ATOM 717 C C . THR A 1 93 ? 142.808 24.478 -5.648 1.00 19.97 93 THR A C 1
ATOM 718 O O . THR A 1 93 ? 142.673 23.267 -5.809 1.00 19.45 93 THR A O 1
ATOM 722 N N . PRO A 1 94 ? 143.842 25.000 -4.996 1.00 18.82 94 PRO A N 1
ATOM 723 C CA . PRO A 1 94 ? 144.926 24.168 -4.502 1.00 17.13 94 PRO A CA 1
ATOM 724 C C . PRO A 1 94 ? 144.386 23.095 -3.572 1.00 16.98 94 PRO A C 1
ATOM 725 O O . PRO A 1 94 ? 144.845 21.963 -3.686 1.00 18.86 94 PRO A O 1
ATOM 729 N N . ASP A 1 95 ? 143.430 23.392 -2.703 1.00 16.59 95 ASP A N 1
ATOM 730 C CA . ASP A 1 95 ? 142.804 22.439 -1.801 1.00 16.81 95 ASP A CA 1
ATOM 731 C C . ASP A 1 95 ? 141.813 21.483 -2.453 1.00 17.09 95 ASP A C 1
ATOM 732 O O . ASP A 1 95 ? 141.866 20.301 -2.050 1.00 18.47 95 ASP A O 1
ATOM 737 N N . TRP A 1 96 ? 140.897 21.868 -3.351 1.00 16.22 96 TRP A N 1
ATOM 738 C CA . TRP A 1 96 ? 139.925 20.901 -3.851 1.00 15.37 96 TRP A CA 1
ATOM 739 C C . TRP A 1 96 ? 139.526 21.099 -5.322 1.00 17.34 96 TRP A C 1
ATOM 740 O O . TRP A 1 96 ? 140.071 21.961 -6.022 1.00 17.89 96 TRP A O 1
ATOM 751 N N . GLU A 1 97 ? 138.587 20.283 -5.807 1.00 19.55 97 GLU A N 1
ATOM 752 C CA . GLU A 1 97 ? 138.107 20.311 -7.207 1.00 20.78 97 GLU A CA 1
ATOM 753 C C . GLU A 1 97 ? 136.632 19.952 -7.317 1.00 21.19 97 GLU A C 1
ATOM 754 O O . GLU A 1 97 ? 136.111 19.132 -6.524 1.00 21.57 97 GLU A O 1
ATOM 760 N N . THR A 1 98 ? 135.894 20.595 -8.239 1.00 20.96 98 THR A N 1
ATOM 761 C CA . THR A 1 98 ? 134.478 20.319 -8.406 1.00 21.39 98 THR A CA 1
ATOM 762 C C . THR A 1 98 ? 133.931 20.902 -9.733 1.00 21.51 98 THR A C 1
ATOM 763 O O . THR A 1 98 ? 134.613 21.601 -10.456 1.00 21.02 98 THR A O 1
ATOM 767 N N . ASP A 1 99 ? 132.656 20.621 -9.928 1.00 22.74 99 ASP A N 1
ATOM 768 C CA . ASP A 1 99 ? 131.838 21.173 -11.007 1.00 23.53 99 ASP A CA 1
ATOM 769 C C . ASP A 1 99 ? 130.817 22.101 -10.316 1.00 22.63 99 ASP A C 1
ATOM 770 O O . ASP A 1 99 ? 130.774 22.156 -9.062 1.00 23.52 99 ASP A O 1
ATOM 775 N N . GLY A 1 100 ? 130.075 22.874 -11.090 1.00 21.05 100 GLY A N 1
ATOM 776 C CA . GLY A 1 100 ? 129.177 23.847 -10.490 1.00 20.86 100 GLY A CA 1
ATOM 777 C C . GLY A 1 100 ? 127.795 23.316 -10.172 1.00 20.30 100 GLY A C 1
ATOM 778 O O . GLY A 1 100 ? 127.500 22.156 -10.390 1.00 21.47 100 GLY A O 1
ATOM 779 N N . PHE A 1 101 ? 126.921 24.179 -9.688 1.00 19.14 101 PHE A N 1
ATOM 780 C CA . PHE A 1 101 ? 125.569 23.864 -9.261 1.00 17.82 101 PHE A CA 1
ATOM 781 C C . PHE A 1 101 ? 124.505 24.138 -10.332 1.00 17.63 101 PHE A C 1
ATOM 782 O O . PHE A 1 101 ? 124.155 23.323 -11.187 1.00 17.96 101 PHE A O 1
ATOM 790 N N . HIS A 1 102 ? 123.949 25.337 -10.245 1.00 16.70 102 HIS A N 1
ATOM 791 C CA . HIS A 1 102 ? 122.931 25.833 -11.145 1.00 16.68 102 HIS A CA 1
ATOM 792 C C . HIS A 1 102 ? 122.760 27.318 -10.871 1.00 17.51 102 HIS A C 1
ATOM 793 O O . HIS A 1 102 ? 123.291 27.784 -9.859 1.00 17.75 102 HIS A O 1
ATOM 800 N N . ASP A 1 103 ? 122.071 28.049 -11.744 1.00 18.78 103 ASP A N 1
ATOM 801 C CA . ASP A 1 103 ? 121.802 29.472 -11.545 1.00 18.57 103 ASP A CA 1
ATOM 802 C C . ASP A 1 103 ? 120.290 29.710 -11.423 1.00 18.63 103 ASP A C 1
ATOM 803 O O . ASP A 1 103 ? 119.720 30.654 -12.003 1.00 17.54 103 ASP A O 1
ATOM 808 N N . TYR A 1 104 ? 119.652 28.804 -10.652 1.00 18.22 104 TYR A N 1
ATOM 809 C CA . TYR A 1 104 ? 118.216 28.806 -10.453 1.00 18.76 104 TYR A CA 1
ATOM 810 C C . TYR A 1 104 ? 117.796 29.535 -9.165 1.00 20.12 104 TYR A C 1
ATOM 811 O O . TYR A 1 104 ? 116.637 29.941 -8.980 1.00 20.80 104 TYR A O 1
ATOM 820 N N . CYS A 1 105 ? 118.757 29.789 -8.265 1.00 20.75 105 CYS A N 1
ATOM 821 C CA . CYS A 1 105 ? 118.450 30.457 -6.995 1.00 20.06 105 CYS A CA 1
ATOM 822 C C . CYS A 1 105 ? 119.404 31.595 -6.725 1.00 19.61 105 CYS A C 1
ATOM 823 O O . CYS A 1 105 ? 120.256 31.489 -5.819 1.00 20.46 105 CYS A O 1
ATOM 826 N N . PRO A 1 106 ? 119.193 32.733 -7.398 1.00 19.09 106 PRO A N 1
ATOM 827 C CA . PRO A 1 106 ? 119.970 33.948 -7.193 1.00 18.51 106 PRO A CA 1
ATOM 828 C C . PRO A 1 106 ? 120.036 34.452 -5.740 1.00 18.01 106 PRO A C 1
ATOM 829 O O . PRO A 1 106 ? 120.984 35.124 -5.347 1.00 17.74 106 PRO A O 1
ATOM 833 N N . ARG A 1 107 ? 119.072 34.123 -4.893 1.00 17.67 107 ARG A N 1
ATOM 834 C CA . ARG A 1 107 ? 118.970 34.520 -3.497 1.00 17.83 107 ARG A CA 1
ATOM 835 C C . ARG A 1 107 ? 120.101 34.134 -2.542 1.00 18.43 107 ARG A C 1
ATOM 836 O O . ARG A 1 107 ? 120.434 34.838 -1.583 1.00 19.56 107 ARG A O 1
ATOM 844 N N . ASP A 1 108 ? 120.581 32.931 -2.743 1.00 17.89 108 ASP A N 1
ATOM 845 C CA . ASP A 1 108 ? 121.565 32.202 -1.992 1.00 17.10 108 ASP A CA 1
ATOM 846 C C . ASP A 1 108 ? 122.942 32.778 -1.748 1.00 16.78 108 ASP A C 1
ATOM 847 O O . ASP A 1 108 ? 123.541 32.385 -0.731 1.00 17.25 108 ASP A O 1
ATOM 852 N N . GLY A 1 109 ? 123.584 33.524 -2.649 1.00 16.25 109 GLY A N 1
ATOM 853 C CA . GLY A 1 109 ? 124.948 33.944 -2.402 1.00 15.86 109 GLY A CA 1
ATOM 854 C C . GLY A 1 109 ? 125.237 35.368 -2.837 1.00 16.37 109 GLY A C 1
ATOM 855 O O . GLY A 1 109 ? 126.392 35.718 -3.088 1.00 17.57 109 GLY A O 1
ATOM 856 N N . LEU A 1 110 ? 124.196 36.160 -2.910 1.00 15.41 110 LEU A N 1
ATOM 857 C CA . LEU A 1 110 ? 124.244 37.550 -3.324 1.00 15.13 110 LEU A CA 1
ATOM 858 C C . LEU A 1 110 ? 123.341 38.253 -2.295 1.00 16.10 110 LEU A C 1
ATOM 859 O O . LEU A 1 110 ? 122.165 37.878 -2.246 1.00 17.32 110 LEU A O 1
ATOM 864 N N . LEU A 1 111 ? 123.825 39.152 -1.463 1.00 16.06 111 LEU A N 1
ATOM 865 C CA . LEU A 1 111 ? 123.045 39.851 -0.451 1.00 16.55 111 LEU A CA 1
ATOM 866 C C . LEU A 1 111 ? 122.959 41.345 -0.724 1.00 18.84 111 LEU A C 1
ATOM 867 O O . LEU A 1 111 ? 123.988 42.034 -0.828 1.00 19.29 111 LEU A O 1
ATOM 872 N N . SER A 1 112 ? 121.753 41.907 -0.817 1.00 21.01 112 SER A N 1
ATOM 873 C CA . SER A 1 112 ? 121.589 43.347 -1.081 1.00 21.42 112 SER A CA 1
ATOM 874 C C . SER A 1 112 ? 121.032 44.029 0.174 1.00 21.98 112 SER A C 1
ATOM 875 O O . SER A 1 112 ? 119.863 43.844 0.501 1.00 22.13 112 SER A O 1
ATOM 878 N N . VAL A 1 113 ? 121.846 44.781 0.909 1.00 23.23 113 VAL A N 1
ATOM 879 C CA . VAL A 1 113 ? 121.420 45.391 2.174 1.00 24.06 113 VAL A CA 1
ATOM 880 C C . VAL A 1 113 ? 121.059 46.855 2.023 1.00 25.56 113 VAL A C 1
ATOM 881 O O . VAL A 1 113 ? 120.266 47.299 2.909 1.00 29.03 113 VAL A O 1
ATOM 885 N N . GLY A 1 114 ? 121.518 47.611 1.032 1.00 23.64 114 GLY A N 1
ATOM 886 C CA . GLY A 1 114 ? 121.021 49.005 1.016 1.00 24.36 114 GLY A CA 1
ATOM 887 C C . GLY A 1 114 ? 121.289 49.504 -0.414 1.00 25.85 114 GLY A C 1
ATOM 888 O O . GLY A 1 114 ? 120.447 49.378 -1.298 1.00 26.79 114 GLY A O 1
ATOM 889 N N . GLN A 1 115 ? 122.497 50.028 -0.614 1.00 26.21 115 GLN A N 1
ATOM 890 C CA . GLN A 1 115 ? 122.964 50.383 -1.953 1.00 26.16 115 GLN A CA 1
ATOM 891 C C . GLN A 1 115 ? 124.119 49.418 -2.237 1.00 25.07 115 GLN A C 1
ATOM 892 O O . GLN A 1 115 ? 124.770 49.517 -3.288 1.00 26.39 115 GLN A O 1
ATOM 898 N N . THR A 1 116 ? 124.346 48.501 -1.291 1.00 23.51 116 THR A N 1
ATOM 899 C CA . THR A 1 116 ? 125.436 47.547 -1.406 1.00 23.36 116 THR A CA 1
ATOM 900 C C . THR A 1 116 ? 125.020 46.145 -1.795 1.00 22.53 116 THR A C 1
ATOM 901 O O . THR A 1 116 ? 124.007 45.608 -1.372 1.00 22.81 116 THR A O 1
ATOM 905 N N . ILE A 1 117 ? 125.856 45.479 -2.577 1.00 22.02 117 ILE A N 1
ATOM 906 C CA . ILE A 1 117 ? 125.687 44.063 -2.894 1.00 22.56 117 ILE A CA 1
ATOM 907 C C . ILE A 1 117 ? 126.894 43.348 -2.259 1.00 22.78 117 ILE A C 1
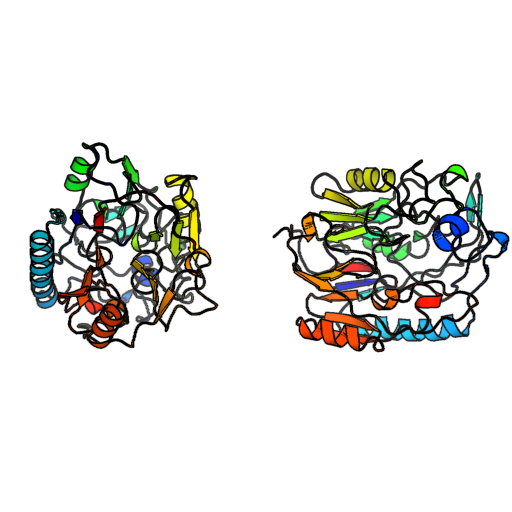ATOM 908 O O . ILE A 1 117 ? 128.054 43.787 -2.425 1.00 24.09 117 ILE A O 1
ATOM 913 N N . ILE A 1 118 ? 126.649 42.276 -1.494 1.00 20.71 118 ILE A N 1
ATOM 914 C CA . ILE A 1 118 ? 127.735 41.521 -0.878 1.00 18.19 118 ILE A CA 1
ATOM 915 C C . ILE A 1 118 ? 127.791 40.111 -1.473 1.00 17.13 118 ILE A C 1
ATOM 916 O O . ILE A 1 118 ? 126.831 39.352 -1.306 1.00 17.88 118 ILE A O 1
ATOM 921 N N . GLU A 1 119 ? 128.893 39.719 -2.116 1.00 14.88 119 GLU A N 1
ATOM 922 C CA . GLU A 1 119 ? 128.969 38.312 -2.550 1.00 12.98 119 GLU A CA 1
ATOM 923 C C . GLU A 1 119 ? 129.365 37.566 -1.263 1.00 13.56 119 GLU A C 1
ATOM 924 O O . GLU A 1 119 ? 130.428 37.822 -0.684 1.00 14.23 119 GLU A O 1
ATOM 930 N N . THR A 1 120 ? 128.472 36.745 -0.711 1.00 14.11 120 THR A N 1
ATOM 931 C CA . THR A 1 120 ? 128.734 36.039 0.563 1.00 13.47 120 THR A CA 1
ATOM 932 C C . THR A 1 120 ? 129.670 34.868 0.298 1.00 13.93 120 THR A C 1
ATOM 933 O O . THR A 1 120 ? 129.812 34.451 -0.858 1.00 13.58 120 THR A O 1
ATOM 937 N N . PRO A 1 121 ? 130.288 34.358 1.369 1.00 15.02 121 PRO A N 1
ATOM 938 C CA . PRO A 1 121 ? 131.191 33.221 1.306 1.00 15.96 121 PRO A CA 1
ATOM 939 C C . PRO A 1 121 ? 130.464 31.901 1.475 1.00 17.84 121 PRO A C 1
ATOM 940 O O . PRO A 1 121 ? 130.400 31.256 2.533 1.00 19.42 121 PRO A O 1
ATOM 944 N N . MET A 1 122 ? 129.817 31.449 0.401 1.00 18.67 122 MET A N 1
ATOM 945 C CA . MET A 1 122 ? 129.049 30.231 0.294 1.00 19.06 122 MET A CA 1
ATOM 946 C C . MET A 1 122 ? 129.700 28.982 0.896 1.00 19.59 122 MET A C 1
ATOM 947 O O . MET A 1 122 ? 130.866 28.698 0.612 1.00 20.13 122 MET A O 1
ATOM 952 N N . ALA A 1 123 ? 128.958 28.167 1.657 1.00 18.59 123 ALA A N 1
ATOM 953 C CA . ALA A 1 123 ? 129.405 26.959 2.308 1.00 16.42 123 ALA A CA 1
ATOM 954 C C . ALA A 1 123 ? 129.720 25.815 1.348 1.00 16.05 123 ALA A C 1
ATOM 955 O O . ALA A 1 123 ? 130.443 24.931 1.769 1.00 14.94 123 ALA A O 1
ATOM 957 N N . LEU A 1 124 ? 129.200 25.784 0.122 1.00 16.45 124 LEU A N 1
ATOM 958 C CA . LEU A 1 124 ? 129.417 24.695 -0.850 1.00 15.65 124 LEU A CA 1
ATOM 959 C C . LEU A 1 124 ? 130.516 24.953 -1.874 1.00 16.16 124 LEU A C 1
ATOM 960 O O . LEU A 1 124 ? 130.383 25.902 -2.689 1.00 16.70 124 LEU A O 1
ATOM 965 N N . ARG A 1 125 ? 131.552 24.121 -1.999 1.00 15.81 125 ARG A N 1
ATOM 966 C CA . ARG A 1 125 ? 132.629 24.405 -2.975 1.00 15.08 125 ARG A CA 1
ATOM 967 C C . ARG A 1 125 ? 132.151 24.627 -4.412 1.00 15.53 125 ARG A C 1
ATOM 968 O O . ARG A 1 125 ? 132.688 25.486 -5.120 1.00 15.89 125 ARG A O 1
ATOM 976 N N . SER A 1 126 ? 131.089 23.983 -4.887 1.00 16.19 126 SER A N 1
ATOM 977 C CA . SER A 1 126 ? 130.512 24.149 -6.226 1.00 15.78 126 SER A CA 1
ATOM 978 C C . SER A 1 126 ? 130.005 25.561 -6.503 1.00 15.38 126 SER A C 1
ATOM 979 O O . SER A 1 126 ? 129.763 25.946 -7.666 1.00 15.62 126 SER A O 1
ATOM 982 N N . ARG A 1 127 ? 129.761 26.317 -5.418 1.00 14.89 127 ARG A N 1
ATOM 983 C CA . ARG A 1 127 ? 129.253 27.678 -5.513 1.00 13.70 127 ARG A CA 1
ATOM 984 C C . ARG A 1 127 ? 130.355 28.673 -5.156 1.00 12.50 127 ARG A C 1
ATOM 985 O O . ARG A 1 127 ? 130.125 29.852 -4.898 1.00 12.34 127 ARG A O 1
ATOM 993 N N . PHE A 1 128 ? 131.593 28.203 -5.275 1.00 11.07 128 PHE A N 1
ATOM 994 C CA . PHE A 1 128 ? 132.771 29.012 -5.079 1.00 9.35 128 PHE A CA 1
ATOM 995 C C . PHE A 1 128 ? 132.809 30.250 -5.989 1.00 8.98 128 PHE A C 1
ATOM 996 O O . PHE A 1 128 ? 133.390 31.273 -5.591 1.00 9.22 128 PHE A O 1
ATOM 1004 N N . LEU A 1 129 ? 132.329 30.177 -7.234 1.00 8.23 129 LEU A N 1
ATOM 1005 C CA . LEU A 1 129 ? 132.337 31.282 -8.177 1.00 8.58 129 LEU A CA 1
ATOM 1006 C C . LEU A 1 129 ? 130.906 31.547 -8.652 1.00 11.26 129 LEU A C 1
ATOM 1007 O O . LEU A 1 129 ? 130.570 31.893 -9.813 1.00 11.52 129 LEU A O 1
ATOM 1012 N N . GLU A 1 130 ? 130.006 31.500 -7.648 1.00 13.04 130 GLU A N 1
ATOM 1013 C CA . GLU A 1 130 ? 128.576 31.732 -7.797 1.00 13.67 130 GLU A CA 1
ATOM 1014 C C . GLU A 1 130 ? 128.202 32.974 -8.592 1.00 13.28 130 GLU A C 1
ATOM 1015 O O . GLU A 1 130 ? 127.286 32.956 -9.424 1.00 13.34 130 GLU A O 1
ATOM 1021 N N . SER A 1 131 ? 128.899 34.072 -8.354 1.00 13.96 131 SER A N 1
ATOM 1022 C CA . SER A 1 131 ? 128.613 35.342 -8.999 1.00 14.71 131 SER A CA 1
ATOM 1023 C C . SER A 1 131 ? 129.119 35.480 -10.437 1.00 15.34 131 SER A C 1
ATOM 1024 O O . SER A 1 131 ? 128.792 36.489 -11.077 1.00 16.41 131 SER A O 1
ATOM 1027 N N . LEU A 1 132 ? 129.801 34.477 -10.986 1.00 15.21 132 LEU A N 1
ATOM 1028 C CA . LEU A 1 132 ? 130.324 34.550 -12.370 1.00 14.90 132 LEU A CA 1
ATOM 1029 C C . LEU A 1 132 ? 129.221 34.730 -13.398 1.00 15.30 132 LEU A C 1
ATOM 1030 O O . LEU A 1 132 ? 129.338 35.560 -14.302 1.00 16.86 132 LEU A O 1
ATOM 1035 N N . ALA A 1 133 ? 128.096 34.044 -13.237 1.00 15.51 133 ALA A N 1
ATOM 1036 C CA . ALA A 1 133 ? 126.975 34.185 -14.163 1.00 16.17 133 ALA A CA 1
ATOM 1037 C C . ALA A 1 133 ? 126.380 35.583 -14.125 1.00 17.18 133 ALA A C 1
ATOM 1038 O O . ALA A 1 133 ? 125.595 35.901 -15.033 1.00 18.87 133 ALA A O 1
ATOM 1040 N N . TYR A 1 134 ? 126.640 36.397 -13.099 1.00 17.22 134 TYR A N 1
ATOM 1041 C CA . TYR A 1 134 ? 126.089 37.726 -12.930 1.00 17.53 134 TYR A CA 1
ATOM 1042 C C . TYR A 1 134 ? 127.102 38.871 -13.096 1.00 19.06 134 TYR A C 1
ATOM 1043 O O . TYR A 1 134 ? 126.806 40.009 -12.660 1.00 19.33 134 TYR A O 1
ATOM 1052 N N . LYS A 1 135 ? 128.258 38.578 -13.733 1.00 18.63 135 LYS A N 1
ATOM 1053 C CA . LYS A 1 135 ? 129.275 39.621 -13.847 1.00 19.03 135 LYS A CA 1
ATOM 1054 C C . LYS A 1 135 ? 128.705 40.827 -14.582 1.00 20.93 135 LYS A C 1
ATOM 1055 O O . LYS A 1 135 ? 128.775 41.953 -14.058 1.00 21.29 135 LYS A O 1
ATOM 1061 N N . ASP A 1 136 ? 128.055 40.639 -15.748 1.00 22.73 136 ASP A N 1
ATOM 1062 C CA . ASP A 1 136 ? 127.560 41.825 -16.477 1.00 24.05 136 ASP A CA 1
ATOM 1063 C C . ASP A 1 136 ? 126.488 42.570 -15.703 1.00 23.50 136 ASP A C 1
ATOM 1064 O O . ASP A 1 136 ? 126.617 43.798 -15.648 1.00 24.88 136 ASP A O 1
ATOM 1069 N N . LEU A 1 137 ? 125.509 41.952 -15.050 1.00 21.55 137 LEU A N 1
ATOM 1070 C CA . LEU A 1 137 ? 124.548 42.736 -14.278 1.00 18.79 137 LEU A CA 1
ATOM 1071 C C . LEU A 1 137 ? 125.264 43.572 -13.203 1.00 17.35 137 LEU A C 1
ATOM 1072 O O . LEU A 1 137 ? 125.141 44.788 -13.133 1.00 16.94 137 LEU A O 1
ATOM 1077 N N . LEU A 1 138 ? 126.048 42.913 -12.335 1.00 15.63 138 LEU A N 1
ATOM 1078 C CA . LEU A 1 138 ? 126.728 43.582 -11.221 1.00 13.68 138 LEU A CA 1
ATOM 1079 C C . LEU A 1 138 ? 127.547 44.748 -11.740 1.00 13.40 138 LEU A C 1
ATOM 1080 O O . LEU A 1 138 ? 127.598 45.808 -11.123 1.00 13.17 138 LEU A O 1
ATOM 1085 N N . LEU A 1 139 ? 128.218 44.549 -12.888 1.00 13.58 139 LEU A N 1
ATOM 1086 C CA . LEU A 1 139 ? 129.072 45.555 -13.518 1.00 13.12 139 LEU A CA 1
ATOM 1087 C C . LEU A 1 139 ? 128.253 46.815 -13.770 1.00 14.54 139 LEU A C 1
ATOM 1088 O O . LEU A 1 139 ? 128.690 47.937 -13.536 1.00 15.90 139 LEU A O 1
ATOM 1093 N N . GLU A 1 140 ? 127.036 46.643 -14.259 1.00 15.60 140 GLU A N 1
ATOM 1094 C CA . GLU A 1 140 ? 126.106 47.699 -14.595 1.00 16.46 140 GLU A CA 1
ATOM 1095 C C . GLU A 1 140 ? 125.676 48.351 -13.288 1.00 17.13 140 GLU A C 1
ATOM 1096 O O . GLU A 1 140 ? 125.843 49.535 -13.060 1.00 19.06 140 GLU A O 1
ATOM 1102 N N . TYR A 1 141 ? 125.192 47.560 -12.328 1.00 17.30 141 TYR A N 1
ATOM 1103 C CA . TYR A 1 141 ? 124.865 48.069 -10.968 1.00 16.56 141 TYR A CA 1
ATOM 1104 C C . TYR A 1 141 ? 126.034 48.891 -10.409 1.00 16.32 141 TYR A C 1
ATOM 1105 O O . TYR A 1 141 ? 125.898 50.053 -10.039 1.00 14.10 141 TYR A O 1
ATOM 1114 N N . PHE A 1 142 ? 127.237 48.293 -10.431 1.00 16.98 142 PHE A N 1
ATOM 1115 C CA . PHE A 1 142 ? 128.445 48.957 -9.997 1.00 16.94 142 PHE A CA 1
ATOM 1116 C C . PHE A 1 142 ? 128.490 50.325 -10.675 1.00 17.55 142 PHE A C 1
ATOM 1117 O O . PHE A 1 142 ? 128.382 51.347 -9.982 1.00 19.16 142 PHE A O 1
ATOM 1125 N N . ALA A 1 143 ? 128.569 50.380 -12.002 1.00 17.41 143 ALA A N 1
ATOM 1126 C CA . ALA A 1 143 ? 128.570 51.653 -12.736 1.00 17.92 143 ALA A CA 1
ATOM 1127 C C . ALA A 1 143 ? 127.237 52.355 -12.607 1.00 17.86 143 ALA A C 1
ATOM 1128 O O . ALA A 1 143 ? 126.490 52.335 -13.598 1.00 20.51 143 ALA A O 1
ATOM 1130 N N . SER A 1 144 ? 126.805 52.874 -11.488 1.00 17.76 144 SER A N 1
ATOM 1131 C CA . SER A 1 144 ? 125.466 53.425 -11.281 1.00 17.71 144 SER A CA 1
ATOM 1132 C C . SER A 1 144 ? 125.452 53.919 -9.805 1.00 17.83 144 SER A C 1
ATOM 1133 O O . SER A 1 144 ? 124.585 54.610 -9.289 1.00 17.79 144 SER A O 1
ATOM 1136 N N . GLY A 1 145 ? 126.547 53.590 -9.116 1.00 17.35 145 GLY A N 1
ATOM 1137 C CA . GLY A 1 145 ? 126.819 53.980 -7.757 1.00 18.04 145 GLY A CA 1
ATOM 1138 C C . GLY A 1 145 ? 126.525 52.899 -6.737 1.00 19.92 145 GLY A C 1
ATOM 1139 O O . GLY A 1 145 ? 126.614 53.256 -5.544 1.00 21.83 145 GLY A O 1
ATOM 1140 N N . SER A 1 146 ? 126.159 51.689 -7.109 1.00 20.44 146 SER A N 1
ATOM 1141 C CA . SER A 1 146 ? 125.905 50.681 -6.051 1.00 21.38 146 SER A CA 1
ATOM 1142 C C . SER A 1 146 ? 127.241 50.252 -5.447 1.00 20.88 146 SER A C 1
ATOM 1143 O O . SER A 1 146 ? 128.210 50.074 -6.195 1.00 21.74 146 SER A O 1
ATOM 1146 N N . ARG A 1 147 ? 127.314 50.117 -4.113 1.00 20.18 147 ARG A N 1
ATOM 1147 C CA . ARG A 1 147 ? 128.582 49.671 -3.502 1.00 20.16 147 ARG A CA 1
ATOM 1148 C C . ARG A 1 147 ? 128.675 48.170 -3.720 1.00 18.62 147 ARG A C 1
ATOM 1149 O O . ARG A 1 147 ? 127.680 47.482 -3.504 1.00 17.95 147 ARG A O 1
ATOM 1157 N N . TRP A 1 148 ? 129.785 47.642 -4.211 1.00 17.67 148 TRP A N 1
ATOM 1158 C CA . TRP A 1 148 ? 129.880 46.216 -4.544 1.00 16.32 148 TRP A CA 1
ATOM 1159 C C . TRP A 1 148 ? 130.981 45.469 -3.796 1.00 16.43 148 TRP A C 1
ATOM 1160 O O . TRP A 1 148 ? 132.140 45.548 -4.230 1.00 17.38 148 TRP A O 1
ATOM 1171 N N . LEU A 1 149 ? 130.676 44.729 -2.729 1.00 14.42 149 LEU A N 1
ATOM 1172 C CA . LEU A 1 149 ? 131.675 44.034 -1.938 1.00 12.77 149 LEU A CA 1
ATOM 1173 C C . LEU A 1 149 ? 131.603 42.509 -2.017 1.00 12.25 149 LEU A C 1
ATOM 1174 O O . LEU A 1 149 ? 130.560 41.919 -2.304 1.00 12.77 149 LEU A O 1
ATOM 1179 N N . SER A 1 150 ? 132.680 41.873 -1.547 1.00 9.76 150 SER A N 1
ATOM 1180 C CA . SER A 1 150 ? 132.708 40.430 -1.432 1.00 6.73 150 SER A CA 1
ATOM 1181 C C . SER A 1 150 ? 133.329 39.950 -0.100 1.00 5.62 150 SER A C 1
ATOM 1182 O O . SER A 1 150 ? 134.2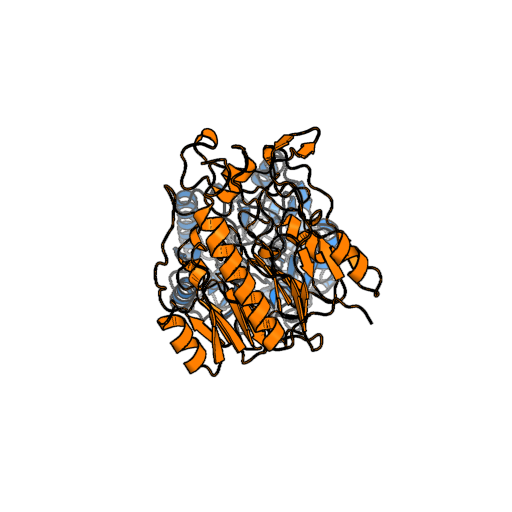08 40.619 0.407 1.00 4.97 150 SER A O 1
ATOM 1185 N N . ALA A 1 151 ? 132.875 38.825 0.423 1.00 6.66 151 ALA A N 1
ATOM 1186 C CA . ALA A 1 151 ? 133.512 38.290 1.644 1.00 6.17 151 ALA A CA 1
ATOM 1187 C C . ALA A 1 151 ? 134.774 37.579 1.149 1.00 6.34 151 ALA A C 1
ATOM 1188 O O . ALA A 1 151 ? 134.849 37.201 -0.040 1.00 7.26 151 ALA A O 1
ATOM 1190 N N . PRO A 1 152 ? 135.754 37.434 2.031 1.00 6.59 152 PRO A N 1
ATOM 1191 C CA . PRO A 1 152 ? 136.982 36.767 1.656 1.00 6.92 152 PRO A CA 1
ATOM 1192 C C . PRO A 1 152 ? 136.639 35.414 1.056 1.00 7.49 152 PRO A C 1
ATOM 1193 O O . PRO A 1 152 ? 135.730 34.772 1.610 1.00 8.24 152 PRO A O 1
ATOM 1197 N N . LYS A 1 153 ? 137.267 34.943 -0.027 1.00 7.41 153 LYS A N 1
ATOM 1198 C CA . LYS A 1 153 ? 136.906 33.609 -0.556 1.00 6.13 153 LYS A CA 1
ATOM 1199 C C . LYS A 1 153 ? 137.451 32.583 0.427 1.00 7.52 153 LYS A C 1
ATOM 1200 O O . LYS A 1 153 ? 138.648 32.647 0.687 1.00 7.54 153 LYS A O 1
ATOM 1206 N N . PRO A 1 154 ? 136.620 31.706 0.976 1.00 8.20 154 PRO A N 1
ATOM 1207 C CA . PRO A 1 154 ? 136.971 30.751 2.029 1.00 8.66 154 PRO A CA 1
ATOM 1208 C C . PRO A 1 154 ? 137.946 29.665 1.680 1.00 9.64 154 PRO A C 1
ATOM 1209 O O . PRO A 1 154 ? 137.957 29.270 0.504 1.00 11.34 154 PRO A O 1
ATOM 1213 N N . ARG A 1 155 ? 138.684 29.119 2.641 1.00 11.29 155 ARG A N 1
ATOM 1214 C CA . ARG A 1 155 ? 139.613 28.030 2.295 1.00 13.29 155 ARG A CA 1
ATOM 1215 C C . ARG A 1 155 ? 138.785 26.781 1.988 1.00 13.86 155 ARG A C 1
ATOM 1216 O O . ARG A 1 155 ? 138.935 26.060 1.001 1.00 13.41 155 ARG A O 1
ATOM 1224 N N . LEU A 1 156 ? 137.831 26.552 2.900 1.00 15.20 156 LEU A N 1
ATOM 1225 C CA . LEU A 1 156 ? 136.892 25.462 2.772 1.00 15.64 156 LEU A CA 1
ATOM 1226 C C . LEU A 1 156 ? 137.530 24.097 2.715 1.00 15.89 156 LEU A C 1
ATOM 1227 O O . LEU A 1 156 ? 137.137 23.213 1.953 1.00 15.31 156 LEU A O 1
ATOM 1232 N N . THR A 1 157 ? 138.481 23.829 3.613 1.00 18.13 157 THR A N 1
ATOM 1233 C CA . THR A 1 157 ? 139.126 22.523 3.729 1.00 19.51 157 THR A CA 1
ATOM 1234 C C . THR A 1 157 ? 138.188 21.548 4.434 1.00 20.24 157 THR A C 1
ATOM 1235 O O . THR A 1 157 ? 137.110 21.917 4.936 1.00 19.99 157 THR A O 1
ATOM 1239 N N . ASP A 1 158 ? 138.623 20.291 4.549 1.00 20.07 158 ASP A N 1
ATOM 1240 C CA . ASP A 1 158 ? 137.807 19.237 5.140 1.00 19.51 158 ASP A CA 1
ATOM 1241 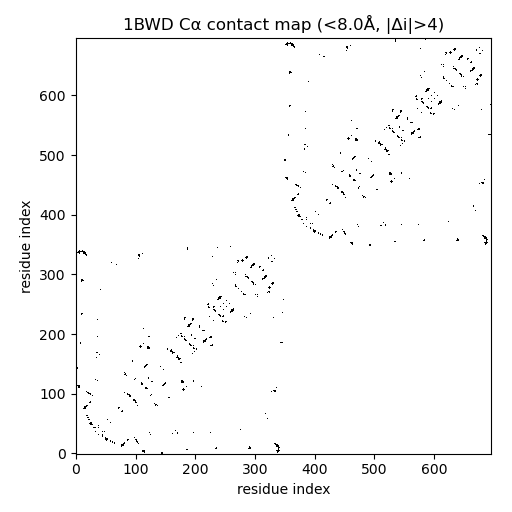C C . ASP A 1 158 ? 137.357 19.597 6.552 1.00 19.51 158 ASP A C 1
ATOM 1242 O O . ASP A 1 158 ? 136.245 19.218 6.918 1.00 19.74 158 ASP A O 1
ATOM 1247 N N . ASP A 1 159 ? 138.130 20.361 7.322 1.00 20.28 159 ASP A N 1
ATOM 1248 C CA . ASP A 1 159 ? 137.857 20.838 8.672 1.00 20.48 159 ASP A CA 1
ATOM 1249 C C . ASP A 1 159 ? 136.623 21.678 8.940 1.00 20.23 159 ASP A C 1
ATOM 1250 O O . ASP A 1 159 ? 136.117 21.814 10.069 1.00 19.72 159 ASP A O 1
ATOM 1255 N N . SER A 1 160 ? 136.034 22.310 7.926 1.00 21.28 160 SER A N 1
ATOM 1256 C CA . SER A 1 160 ? 134.860 23.143 8.051 1.00 21.68 160 SER A CA 1
ATOM 1257 C C . SER A 1 160 ? 133.554 22.368 8.035 1.00 21.37 160 SER A C 1
ATOM 1258 O O . SER A 1 160 ? 132.468 22.943 8.172 1.00 21.30 160 SER A O 1
ATOM 1261 N N . TYR A 1 161 ? 133.599 21.061 7.802 1.00 20.76 161 TYR A N 1
ATOM 1262 C CA . TYR A 1 161 ? 132.420 20.225 7.668 1.00 20.23 161 TYR A CA 1
ATOM 1263 C C . TYR A 1 161 ? 132.368 19.134 8.730 1.00 20.03 161 TYR A C 1
ATOM 1264 O O . TYR A 1 161 ? 133.416 18.729 9.227 1.00 21.67 161 TYR A O 1
ATOM 1273 N N . ALA A 1 162 ? 131.199 18.606 9.048 1.00 19.68 162 ALA A N 1
ATOM 1274 C CA . ALA A 1 162 ? 131.048 17.585 10.096 1.00 19.38 162 ALA A CA 1
ATOM 1275 C C . ALA A 1 162 ? 129.854 16.696 9.793 1.00 19.36 162 ALA A C 1
ATOM 1276 O O . ALA A 1 162 ? 128.858 16.631 10.526 1.00 18.56 162 ALA A O 1
ATOM 1278 N N . PRO A 1 163 ? 129.949 15.928 8.691 1.00 19.08 163 PRO A N 1
ATOM 1279 C CA . PRO A 1 163 ? 128.874 15.101 8.184 1.00 19.83 163 PRO A CA 1
ATOM 1280 C C . PRO A 1 163 ? 128.028 14.411 9.239 1.00 21.43 163 PRO A C 1
ATOM 1281 O O . PRO A 1 163 ? 126.793 14.430 9.291 1.00 21.46 163 PRO A O 1
ATOM 1285 N N . GLN A 1 164 ? 128.717 13.730 10.153 1.00 23.65 164 GLN A N 1
ATOM 1286 C CA . GLN A 1 164 ? 128.226 12.898 11.248 1.00 23.93 164 GLN A CA 1
ATOM 1287 C C . GLN A 1 164 ? 127.555 13.664 12.369 1.00 22.60 164 GLN A C 1
ATOM 1288 O O . GLN A 1 164 ? 126.768 13.036 13.083 1.00 24.30 164 GLN A O 1
ATOM 1294 N N . ALA A 1 165 ? 127.738 14.963 12.534 1.00 20.84 165 ALA A N 1
ATOM 1295 C CA . ALA A 1 165 ? 127.043 15.687 13.617 1.00 18.90 165 ALA A CA 1
ATOM 1296 C C . ALA A 1 165 ? 125.542 15.758 13.364 1.00 18.22 165 ALA A C 1
ATOM 1297 O O . ALA A 1 165 ? 125.028 15.454 12.267 1.00 19.39 165 ALA A O 1
ATOM 1299 N N . PRO A 1 166 ? 124.804 16.184 14.390 1.00 16.29 166 PRO A N 1
ATOM 1300 C CA . PRO A 1 166 ? 123.376 16.412 14.294 1.00 15.99 166 PRO A CA 1
ATOM 1301 C C . PRO A 1 166 ? 123.099 17.549 13.310 1.00 16.40 166 PRO A C 1
ATOM 1302 O O . PRO A 1 166 ? 124.035 18.325 13.074 1.00 15.77 166 PRO A O 1
ATOM 1306 N N . ALA A 1 167 ? 121.883 17.670 12.770 1.00 17.52 167 ALA A N 1
ATOM 1307 C CA . ALA A 1 167 ? 121.597 18.741 11.801 1.00 18.58 167 ALA A CA 1
ATOM 1308 C C . ALA A 1 167 ? 121.714 20.145 12.400 1.00 19.88 167 ALA A C 1
ATOM 1309 O O . ALA A 1 167 ? 121.429 20.378 13.597 1.00 21.83 167 ALA A O 1
ATOM 1311 N N . GLY A 1 168 ? 122.234 21.076 11.584 1.00 19.16 168 GLY A N 1
ATOM 1312 C CA . GLY A 1 168 ? 122.431 22.441 12.049 1.00 19.00 168 GLY A CA 1
ATOM 1313 C C . GLY A 1 168 ? 123.717 22.525 12.867 1.00 20.01 168 GLY A C 1
ATOM 1314 O O . GLY A 1 168 ? 123.977 23.512 13.557 1.00 20.53 168 GLY A O 1
ATOM 1315 N N . GLU A 1 169 ? 124.564 21.508 12.708 1.00 21.40 169 GLU A N 1
ATOM 1316 C CA . GLU A 1 169 ? 125.849 21.473 13.413 1.00 22.09 169 GLU A CA 1
ATOM 1317 C C . GLU A 1 169 ? 126.951 20.778 12.607 1.00 21.28 169 GLU A C 1
ATOM 1318 O O . GLU A 1 169 ? 127.972 20.394 13.188 1.00 22.71 169 GLU A O 1
ATOM 1324 N N . ARG A 1 170 ? 126.799 20.606 11.286 1.00 18.82 170 ARG A N 1
ATOM 1325 C CA . ARG A 1 170 ? 127.758 19.918 10.438 1.00 16.27 170 ARG A CA 1
ATOM 1326 C C . ARG A 1 170 ? 128.625 20.924 9.681 1.00 14.33 170 ARG A C 1
ATOM 1327 O O . ARG A 1 170 ? 129.360 20.577 8.742 1.00 14.24 170 ARG A O 1
ATOM 1335 N N . LEU A 1 171 ? 128.483 22.190 10.040 1.00 12.03 171 LEU A N 1
ATOM 1336 C CA . LEU A 1 171 ? 129.300 23.235 9.439 1.00 11.77 171 LEU A CA 1
ATOM 1337 C C . LEU A 1 171 ? 130.042 23.822 10.657 1.00 12.69 171 LEU A C 1
ATOM 1338 O O . LEU A 1 171 ? 129.451 24.440 11.569 1.00 13.53 171 LEU A O 1
ATOM 1343 N N . THR A 1 172 ? 131.347 23.524 10.674 1.00 13.07 172 THR A N 1
ATOM 1344 C CA . THR A 1 172 ? 132.104 24.034 11.856 1.00 12.19 172 THR A CA 1
ATOM 1345 C C . THR A 1 172 ? 132.310 25.531 11.753 1.00 14.00 172 THR A C 1
ATOM 1346 O O . THR A 1 172 ? 131.832 26.181 10.809 1.00 13.68 172 THR A O 1
ATOM 1350 N N . ASP A 1 173 ? 132.964 26.091 12.775 1.00 16.40 173 ASP A N 1
ATOM 1351 C CA . ASP A 1 173 ? 133.137 27.540 12.825 1.00 19.08 173 ASP A CA 1
ATOM 1352 C C . ASP A 1 173 ? 134.607 27.868 12.705 1.00 20.08 173 ASP A C 1
ATOM 1353 O O . ASP A 1 173 ? 135.192 28.336 13.690 1.00 21.99 173 ASP A O 1
ATOM 1358 N N . GLU A 1 174 ? 135.245 27.606 11.552 1.00 20.37 174 GLU A N 1
ATOM 1359 C CA . GLU A 1 174 ? 136.673 27.885 11.438 1.00 21.24 174 GLU A CA 1
ATOM 1360 C C . GLU A 1 174 ? 136.948 29.198 10.719 1.00 21.98 174 GLU A C 1
ATOM 1361 O O . GLU A 1 174 ? 138.001 29.836 10.874 1.00 24.54 174 GLU A O 1
ATOM 1367 N N . GLU A 1 175 ? 135.993 29.651 9.896 1.00 19.63 175 GLU A N 1
ATOM 1368 C CA . GLU A 1 175 ? 136.151 30.870 9.105 1.00 16.51 175 GLU A CA 1
ATOM 1369 C C . GLU A 1 175 ? 134.760 31.323 8.687 1.00 14.42 175 GLU A C 1
ATOM 1370 O O . GLU A 1 175 ? 133.851 30.504 8.613 1.00 14.31 175 GLU A O 1
ATOM 1376 N N . PRO A 1 176 ? 134.612 32.611 8.447 1.00 12.55 176 PRO A N 1
ATOM 1377 C CA . PRO A 1 176 ? 133.336 33.154 8.063 1.00 11.44 176 PRO A CA 1
ATOM 1378 C C . PRO A 1 176 ? 132.772 32.411 6.843 1.00 12.41 176 PRO A C 1
ATOM 1379 O O . PRO A 1 176 ? 133.305 32.539 5.707 1.00 12.05 176 PRO A O 1
ATOM 1383 N N . VAL A 1 177 ? 131.722 31.590 7.080 1.00 12.31 177 VAL A N 1
ATOM 1384 C CA . VAL A 1 177 ? 131.045 30.981 5.921 1.00 12.52 177 VAL A CA 1
ATOM 1385 C C . VAL A 1 177 ? 129.551 31.217 6.164 1.00 12.60 177 VAL A C 1
ATOM 1386 O O . VAL A 1 177 ? 129.180 31.228 7.339 1.00 11.72 177 VAL A O 1
ATOM 1390 N N . PHE A 1 178 ? 128.797 31.490 5.101 1.00 13.76 178 PHE A N 1
ATOM 1391 C CA . PHE A 1 178 ? 127.372 31.719 5.188 1.00 15.25 178 PHE A CA 1
ATOM 1392 C C . PHE A 1 178 ? 126.795 32.073 3.793 1.00 16.27 178 PHE A C 1
ATOM 1393 O O . PHE A 1 178 ? 127.362 32.909 3.086 1.00 17.30 178 PHE A O 1
ATOM 1401 N N . ASP A 1 179 ? 125.674 31.453 3.451 1.00 16.37 179 ASP A N 1
ATOM 1402 C CA . ASP A 1 179 ? 124.949 31.719 2.201 1.00 15.26 179 ASP A CA 1
ATOM 1403 C C . ASP A 1 179 ? 124.109 32.955 2.491 1.00 15.60 179 ASP A C 1
ATOM 1404 O O . ASP A 1 179 ? 123.623 33.046 3.631 1.00 15.97 179 ASP A O 1
ATOM 1409 N N . ALA A 1 180 ? 123.838 33.824 1.524 1.00 16.48 180 ALA A N 1
ATOM 1410 C CA . ALA A 1 180 ? 122.979 34.989 1.725 1.00 16.12 180 ALA A CA 1
ATOM 1411 C C . ALA A 1 180 ? 121.595 34.588 2.210 1.00 16.14 180 ALA A C 1
ATOM 1412 O O . ALA A 1 180 ? 120.994 35.167 3.129 1.00 15.41 180 ALA A O 1
ATOM 1414 N N . ALA A 1 181 ? 121.063 33.477 1.720 1.00 17.42 181 ALA A N 1
ATOM 1415 C CA . ALA A 1 181 ? 119.772 32.911 2.080 1.00 18.63 181 ALA A CA 1
ATOM 1416 C C . ALA A 1 181 ? 119.577 32.501 3.555 1.00 19.31 181 ALA A C 1
ATOM 1417 O O . ALA A 1 181 ? 118.550 31.907 3.928 1.00 19.52 181 ALA A O 1
ATOM 1419 N N . ASN A 1 182 ? 120.541 32.775 4.433 1.00 19.77 182 ASN A N 1
ATOM 1420 C CA . ASN A 1 182 ? 120.540 32.499 5.865 1.00 20.24 182 ASN A CA 1
ATOM 1421 C C . ASN A 1 182 ? 120.259 33.830 6.575 1.00 21.16 182 ASN A C 1
ATOM 1422 O O . ASN A 1 182 ? 120.150 33.886 7.819 1.00 23.71 182 ASN A O 1
ATOM 1427 N N . VAL A 1 183 ? 120.189 34.884 5.754 1.00 20.05 183 VAL A N 1
ATOM 1428 C CA . VAL A 1 183 ? 119.925 36.219 6.281 1.00 18.19 183 VAL A CA 1
ATOM 1429 C C . VAL A 1 183 ? 118.547 36.639 5.767 1.00 17.47 183 VAL A C 1
ATOM 1430 O O . VAL A 1 183 ? 118.213 36.340 4.606 1.00 17.90 183 VAL A O 1
ATOM 1434 N N . LEU A 1 184 ? 117.801 37.345 6.598 1.00 16.31 184 LEU A N 1
ATOM 1435 C CA . LEU A 1 184 ? 116.502 37.929 6.318 1.00 14.38 184 LEU A CA 1
ATOM 1436 C C . LEU A 1 184 ? 116.635 39.384 6.783 1.00 15.31 184 LEU A C 1
ATOM 1437 O O . LEU A 1 184 ? 117.324 39.698 7.780 1.00 14.52 184 LEU A O 1
ATOM 1442 N N . ARG A 1 185 ? 116.020 40.300 6.019 1.00 16.57 185 ARG A N 1
ATOM 1443 C CA . ARG A 1 185 ? 116.185 41.725 6.267 1.00 16.22 185 ARG A CA 1
ATOM 1444 C C . ARG A 1 185 ? 114.942 42.528 6.575 1.00 16.73 185 ARG A C 1
ATOM 1445 O O . ARG A 1 185 ? 114.160 42.793 5.669 1.00 15.60 185 ARG A O 1
ATOM 1453 N N . PHE A 1 186 ? 114.879 43.009 7.826 1.00 18.80 186 PHE A N 1
ATOM 1454 C CA . PHE A 1 186 ? 113.862 43.906 8.364 1.00 20.19 186 PHE A CA 1
ATOM 1455 C C . PHE A 1 186 ? 114.481 45.280 8.640 1.00 21.74 186 PHE A C 1
ATOM 1456 O O . PHE A 1 186 ? 114.681 45.729 9.783 1.00 23.68 186 PHE A O 1
ATOM 1464 N N . GLY A 1 187 ? 114.893 46.004 7.597 1.00 23.09 187 GLY A N 1
ATOM 1465 C CA . GLY A 1 187 ? 115.505 47.321 7.706 1.00 23.70 187 GLY A CA 1
ATOM 1466 C C . GLY A 1 187 ? 116.743 47.232 8.580 1.00 24.88 187 GLY A C 1
ATOM 1467 O O . GLY A 1 187 ? 117.558 46.329 8.384 1.00 26.23 187 GLY A O 1
ATOM 1468 N N . THR A 1 188 ? 116.892 48.113 9.568 1.00 25.51 188 THR A N 1
ATOM 1469 C CA . THR A 1 188 ? 118.014 48.083 10.506 1.00 25.49 188 THR A CA 1
ATOM 1470 C C . THR A 1 188 ? 118.360 46.700 11.050 1.00 25.21 188 THR A C 1
ATOM 1471 O O . THR A 1 188 ? 119.541 46.389 11.209 1.00 25.56 188 THR A O 1
ATOM 1475 N N . ASP A 1 189 ? 117.363 45.928 11.489 1.00 24.38 189 ASP A N 1
ATOM 1476 C CA . ASP A 1 189 ? 117.552 44.614 12.077 1.00 23.04 189 ASP A CA 1
ATOM 1477 C C . ASP A 1 189 ? 117.755 43.571 10.971 1.00 21.17 189 ASP A C 1
ATOM 1478 O O . ASP A 1 189 ? 117.074 43.554 9.936 1.00 20.67 189 ASP A O 1
ATOM 1483 N N . LEU A 1 190 ? 118.779 42.755 11.182 1.00 19.33 190 LEU A N 1
ATOM 1484 C CA . LEU A 1 190 ? 119.124 41.714 10.208 1.00 17.93 190 LEU A CA 1
ATOM 1485 C C . LEU A 1 190 ? 119.099 40.414 11.033 1.00 17.66 190 LEU A C 1
ATOM 1486 O O . LEU A 1 190 ? 119.764 40.319 12.080 1.00 16.94 190 LEU A O 1
ATOM 1491 N N . LEU A 1 191 ? 118.244 39.492 10.569 1.00 17.36 191 LEU A N 1
ATOM 1492 C CA . LEU A 1 191 ? 118.127 38.195 11.268 1.00 16.88 191 LEU A CA 1
ATOM 1493 C C . LEU A 1 191 ? 119.097 37.238 10.584 1.00 17.74 191 LEU A C 1
ATOM 1494 O O . LEU A 1 191 ? 119.085 37.122 9.331 1.00 19.15 191 LEU A O 1
ATOM 1499 N N . TYR A 1 192 ? 119.992 36.621 11.372 1.00 17.02 192 TYR A N 1
ATOM 1500 C CA . TYR A 1 192 ? 120.925 35.685 10.704 1.00 15.09 192 TYR A CA 1
ATOM 1501 C C . TYR A 1 192 ? 120.775 34.301 11.328 1.00 14.04 192 TYR A C 1
ATOM 1502 O O . TYR A 1 192 ? 121.170 34.157 12.503 1.00 13.05 192 TYR A O 1
ATOM 1511 N N . LEU A 1 193 ? 120.267 33.345 10.543 1.00 13.59 193 LEU A N 1
ATOM 1512 C CA . LEU A 1 193 ? 120.099 32.004 11.102 1.00 15.55 193 LEU A CA 1
ATOM 1513 C C . LEU A 1 193 ? 121.395 31.210 11.163 1.00 17.33 193 LEU A C 1
ATOM 1514 O O . LEU A 1 193 ? 121.817 30.840 10.045 1.00 19.26 193 LEU A O 1
ATOM 1519 N N . VAL A 1 194 ? 121.990 30.928 12.336 1.00 17.69 194 VAL A N 1
ATOM 1520 C CA . VAL A 1 194 ? 123.245 30.157 12.298 1.00 18.33 194 VAL A CA 1
ATOM 1521 C C . VAL A 1 194 ? 122.873 28.695 12.143 1.00 18.66 194 VAL A C 1
ATOM 1522 O O . VAL A 1 194 ? 122.156 28.234 13.036 1.00 20.55 194 VAL A O 1
ATOM 1526 N N . SER A 1 195 ? 123.245 28.002 11.074 1.00 18.31 195 SER A N 1
ATOM 1527 C CA . SER A 1 195 ? 122.824 26.608 10.869 1.00 18.29 195 SER A CA 1
ATOM 1528 C C . SER A 1 195 ? 123.844 25.838 10.044 1.00 17.91 195 SER A C 1
ATOM 1529 O O . SER A 1 195 ? 124.994 26.295 9.930 1.00 18.41 195 SER A O 1
ATOM 1532 N N . ASP A 1 196 ? 123.493 24.770 9.320 1.00 17.93 196 ASP A N 1
ATOM 1533 C CA . ASP A 1 196 ? 124.426 24.077 8.438 1.00 17.98 196 ASP A CA 1
ATOM 1534 C C . ASP A 1 196 ? 124.916 24.910 7.238 1.00 17.02 196 ASP A C 1
ATOM 1535 O O . ASP A 1 196 ? 125.808 24.351 6.582 1.00 16.32 196 ASP A O 1
ATOM 1540 N N . SER A 1 197 ? 124.376 26.073 6.917 1.00 16.29 197 SER A N 1
ATOM 1541 C CA . SER A 1 197 ? 124.925 26.804 5.751 1.00 16.20 197 SER A CA 1
ATOM 1542 C C . SER A 1 197 ? 125.269 28.229 6.171 1.00 16.13 197 SER A C 1
ATOM 1543 O O . SER A 1 197 ? 124.968 29.230 5.509 1.00 15.55 197 SER A O 1
ATOM 1546 N N . GLY A 1 198 ? 125.928 28.340 7.345 1.00 16.98 198 GLY A N 1
ATOM 1547 C CA . GLY A 1 198 ? 126.326 29.653 7.872 1.00 18.84 198 GLY A CA 1
ATOM 1548 C C . GLY A 1 198 ? 126.660 29.639 9.380 1.00 19.34 198 GLY A C 1
ATOM 1549 O O . GLY A 1 198 ? 125.776 29.415 10.213 1.00 19.95 198 GLY A O 1
ATOM 1550 N N . ASN A 1 199 ? 127.905 29.924 9.734 1.00 19.58 199 ASN A N 1
ATOM 1551 C CA . ASN A 1 199 ? 128.339 29.949 11.131 1.00 20.41 199 ASN A CA 1
ATOM 1552 C C . ASN A 1 199 ? 128.353 31.326 11.816 1.00 20.29 199 ASN A C 1
ATOM 1553 O O . ASN A 1 199 ? 128.082 32.382 11.249 1.00 19.09 199 ASN A O 1
ATOM 1558 N N . GLU A 1 200 ? 128.743 31.289 13.115 1.00 20.69 200 GLU A N 1
ATOM 1559 C CA . GLU A 1 200 ? 128.875 32.403 14.026 1.00 20.95 200 GLU A CA 1
ATOM 1560 C C . GLU A 1 200 ? 129.895 33.398 13.509 1.00 20.65 200 GLU A C 1
ATOM 1561 O O . GLU A 1 200 ? 129.682 34.602 13.573 1.00 22.56 200 GLU A O 1
ATOM 1567 N N . LEU A 1 201 ? 131.003 32.894 13.006 1.00 19.62 201 LEU A N 1
ATOM 1568 C CA . LEU A 1 201 ? 132.024 33.789 12.432 1.00 19.39 201 LEU A CA 1
ATOM 1569 C C . LEU A 1 201 ? 131.475 34.529 11.201 1.00 18.99 201 LEU A C 1
ATOM 1570 O O . LEU A 1 201 ? 131.773 35.689 10.934 1.00 19.03 201 LEU A O 1
ATOM 1575 N N . GLY A 1 202 ? 130.630 33.860 10.409 1.00 19.27 202 GLY A N 1
ATOM 1576 C CA . GLY A 1 202 ? 129.960 34.486 9.272 1.00 19.49 202 GLY A CA 1
ATOM 1577 C C . GLY A 1 202 ? 129.167 35.685 9.789 1.00 18.96 202 GLY A C 1
ATOM 1578 O O . GLY A 1 202 ? 129.292 36.733 9.143 1.00 20.74 202 GLY A O 1
ATOM 1579 N N . ALA A 1 203 ? 128.397 35.551 10.885 1.00 17.12 203 ALA A N 1
ATOM 1580 C CA . ALA A 1 203 ? 127.599 36.679 11.387 1.00 15.71 203 ALA A CA 1
ATOM 1581 C C . ALA A 1 203 ? 128.519 37.693 12.062 1.00 15.51 203 ALA A C 1
ATOM 1582 O O . ALA A 1 203 ? 128.323 38.917 11.930 1.00 16.85 203 ALA A O 1
ATOM 1584 N N . LYS A 1 204 ? 129.598 37.204 12.678 1.00 14.01 204 LYS A N 1
ATOM 1585 C CA . LYS A 1 204 ? 130.604 38.152 13.222 1.00 13.79 204 LYS A CA 1
ATOM 1586 C C . LYS A 1 204 ? 131.009 39.055 12.022 1.00 13.72 204 LYS A C 1
ATOM 1587 O O . LYS A 1 204 ? 130.878 40.259 11.995 1.00 13.31 204 LYS A O 1
ATOM 1593 N N . TRP A 1 205 ? 131.481 38.412 10.940 1.00 14.30 205 TRP A N 1
ATOM 1594 C CA . TRP A 1 205 ? 131.880 39.062 9.701 1.00 14.01 205 TRP A CA 1
ATOM 1595 C C . TRP A 1 205 ? 130.735 39.883 9.121 1.00 14.30 205 TRP A C 1
ATOM 1596 O O . TRP A 1 205 ? 130.968 41.034 8.748 1.00 14.62 205 TRP A O 1
ATOM 1607 N N . LEU A 1 206 ? 129.528 39.348 8.989 1.00 13.85 206 LEU A N 1
ATOM 1608 C CA . LEU A 1 206 ? 128.429 40.105 8.409 1.00 14.16 206 LEU A CA 1
ATOM 1609 C C . LEU A 1 206 ? 128.299 41.468 9.107 1.00 15.43 206 LEU A C 1
ATOM 1610 O O . LEU A 1 206 ? 128.189 42.505 8.408 1.00 14.56 206 LEU A O 1
ATOM 1615 N N . GLN A 1 207 ? 128.316 41.468 10.467 1.00 15.23 207 GLN A N 1
ATOM 1616 C CA . GLN A 1 207 ? 128.250 42.723 11.206 1.00 16.37 207 GLN A CA 1
ATOM 1617 C C . GLN A 1 207 ? 129.291 43.774 10.840 1.00 17.06 207 GLN A C 1
ATOM 1618 O O . GLN A 1 207 ? 128.983 44.959 10.715 1.00 17.29 207 GLN A O 1
ATOM 1624 N N . SER A 1 208 ? 130.555 43.392 10.730 1.00 18.36 208 SER A N 1
ATOM 1625 C CA . SER A 1 208 ? 131.642 44.292 10.381 1.00 19.24 208 SER A CA 1
ATOM 1626 C C . SER A 1 208 ? 131.484 44.899 8.974 1.00 20.39 208 SER A C 1
ATOM 1627 O O . SER A 1 208 ? 131.778 46.069 8.714 1.00 21.13 208 SER A O 1
ATOM 1630 N N . ALA A 1 209 ? 130.975 44.120 8.012 1.00 21.26 209 ALA A N 1
ATOM 1631 C CA . ALA A 1 209 ? 130.798 44.554 6.619 1.00 21.69 209 ALA A CA 1
ATOM 1632 C C . ALA A 1 209 ? 129.685 45.585 6.468 1.00 21.70 209 ALA A C 1
ATOM 1633 O O . ALA A 1 209 ? 129.820 46.458 5.591 1.00 22.78 209 ALA A O 1
ATOM 1635 N N . VAL A 1 210 ? 128.613 45.487 7.265 1.00 21.21 210 VAL A N 1
ATOM 1636 C CA . VAL A 1 210 ? 127.527 46.446 7.135 1.00 20.15 210 VAL A CA 1
ATOM 1637 C C . VAL A 1 210 ? 127.641 47.595 8.141 1.00 20.85 210 VAL A C 1
ATOM 1638 O O . VAL A 1 210 ? 127.027 48.617 7.836 1.00 22.74 210 VAL A O 1
ATOM 1642 N N . GLY A 1 211 ? 128.355 47.477 9.263 1.00 20.42 211 GLY A N 1
ATOM 1643 C CA . GLY A 1 211 ? 128.517 48.572 10.208 1.00 20.77 211 GLY A CA 1
ATOM 1644 C C . GLY A 1 211 ? 127.425 48.768 11.243 1.00 21.88 211 GLY A C 1
ATOM 1645 O O . GLY A 1 211 ? 126.359 48.151 11.212 1.00 23.19 211 GLY A O 1
ATOM 1646 N N . ASP A 1 212 ? 127.664 49.679 12.200 1.00 22.68 212 ASP A N 1
ATOM 1647 C CA . ASP A 1 212 ? 126.848 50.020 13.360 1.00 21.76 212 ASP A CA 1
ATOM 1648 C C . ASP A 1 212 ? 125.390 50.366 13.148 1.00 21.18 212 ASP A C 1
ATOM 1649 O O . ASP A 1 212 ? 124.546 50.261 14.064 1.00 20.71 212 ASP A O 1
ATOM 1654 N N . THR A 1 213 ? 125.017 50.827 11.937 1.00 21.16 213 THR A N 1
ATOM 1655 C CA . THR A 1 213 ? 123.623 51.147 11.683 1.00 21.29 213 THR A CA 1
ATOM 1656 C C . THR A 1 213 ? 122.761 49.906 11.912 1.00 20.97 213 THR A C 1
ATOM 1657 O O . THR A 1 213 ? 121.700 49.978 12.542 1.00 22.44 213 THR A O 1
ATOM 1661 N N . TYR A 1 214 ? 123.184 48.792 11.316 1.00 19.31 214 TYR A N 1
ATOM 1662 C CA . TYR A 1 214 ? 122.432 47.564 11.429 1.00 18.29 214 TYR A CA 1
ATOM 1663 C C . TYR A 1 214 ? 122.882 46.759 12.665 1.00 19.06 214 TYR A C 1
ATOM 1664 O O . TYR A 1 214 ? 123.991 46.881 13.190 1.00 18.04 214 TYR A O 1
ATOM 1673 N N . THR A 1 215 ? 121.960 45.887 13.079 1.00 19.44 215 THR A N 1
ATOM 1674 C CA . THR A 1 215 ? 122.269 44.982 14.198 1.00 20.27 215 THR A CA 1
ATOM 1675 C C . THR A 1 215 ? 121.907 43.574 13.704 1.00 19.63 215 THR A C 1
ATOM 1676 O O . THR A 1 215 ? 120.789 43.289 13.282 1.00 19.35 215 THR A O 1
ATOM 1680 N N . VAL A 1 216 ? 122.937 42.731 13.636 1.00 18.57 216 VAL A N 1
ATOM 1681 C CA . VAL A 1 216 ? 122.740 41.368 13.151 1.00 17.71 216 VAL A CA 1
ATOM 1682 C C . VAL A 1 216 ? 122.244 40.538 14.340 1.00 18.83 216 VAL A C 1
ATOM 1683 O O . VAL A 1 216 ? 122.880 40.511 15.407 1.00 20.46 216 VAL A O 1
ATOM 1687 N N . HIS A 1 217 ? 121.129 39.853 14.151 1.00 19.27 217 HIS A N 1
ATOM 1688 C CA . HIS A 1 217 ? 120.608 38.982 15.221 1.00 19.34 217 HIS A CA 1
ATOM 1689 C C . HIS A 1 217 ? 120.800 37.521 14.838 1.00 19.99 217 HIS A C 1
ATOM 1690 O O . HIS A 1 217 ? 120.008 36.978 14.035 1.00 20.32 217 HIS A O 1
ATOM 1697 N N . PRO A 1 218 ? 121.844 36.890 15.368 1.00 20.07 218 PRO A N 1
ATOM 1698 C CA . PRO A 1 218 ? 122.117 35.484 15.081 1.00 21.29 218 PRO A CA 1
ATOM 1699 C C . PRO A 1 218 ? 121.179 34.590 15.887 1.00 22.93 218 PRO A C 1
ATOM 1700 O O . PRO A 1 218 ? 120.898 34.874 17.070 1.00 23.35 218 PRO A O 1
ATOM 1704 N N . CYS A 1 219 ? 120.670 33.538 15.247 1.00 24.13 219 CYS A N 1
ATOM 1705 C CA . CYS A 1 219 ? 119.732 32.627 15.898 1.00 25.69 219 CYS A CA 1
ATOM 1706 C C . CYS A 1 219 ? 120.159 31.174 15.810 1.00 27.46 219 CYS A C 1
ATOM 1707 O O . CYS A 1 219 ? 120.382 30.663 14.688 1.00 26.82 219 CYS A O 1
ATOM 1710 N N . ARG A 1 220 ? 120.301 30.505 16.978 1.00 30.09 220 ARG A N 1
ATOM 1711 C CA . ARG A 1 220 ? 120.707 29.095 16.904 1.00 33.01 220 ARG A CA 1
ATOM 1712 C C . ARG A 1 220 ? 119.653 28.158 17.492 1.00 34.19 220 ARG A C 1
ATOM 1713 O O . ARG A 1 220 ? 119.901 26.952 17.552 1.00 34.55 220 ARG A O 1
ATOM 1721 N N . LYS A 1 221 ? 118.479 28.673 17.864 1.00 35.08 221 LYS A N 1
ATOM 1722 C CA . LYS A 1 221 ? 117.464 27.769 18.406 1.00 35.48 221 LYS A CA 1
ATOM 1723 C C . LYS A 1 221 ? 116.380 27.471 17.374 1.00 34.28 221 LYS A C 1
ATOM 1724 O O . LYS A 1 221 ? 115.722 26.444 17.599 1.00 34.73 221 LYS A O 1
ATOM 1730 N N . LEU A 1 222 ? 116.214 28.229 16.271 1.00 32.46 222 LEU A N 1
ATOM 1731 C CA . LEU A 1 222 ? 115.212 27.778 15.276 1.00 30.51 222 LEU A CA 1
ATOM 1732 C C . LEU A 1 222 ? 115.755 26.446 14.738 1.00 30.48 222 LEU A C 1
ATOM 1733 O O . LEU A 1 222 ? 116.948 26.168 14.916 1.00 31.46 222 LEU A O 1
ATOM 1738 N N . TYR A 1 223 ? 114.906 25.618 14.149 1.00 29.74 223 TYR A N 1
ATOM 1739 C CA . TYR A 1 223 ? 115.362 24.307 13.700 1.00 30.11 223 TYR A CA 1
ATOM 1740 C C . TYR A 1 223 ? 115.625 24.196 12.196 1.00 28.75 223 TYR A C 1
ATOM 1741 O O . TYR A 1 223 ? 115.763 23.092 11.650 1.00 29.20 223 TYR A O 1
ATOM 1750 N N . ALA A 1 224 ? 115.751 25.332 11.505 1.00 27.26 224 ALA A N 1
ATOM 1751 C CA . ALA A 1 224 ? 116.161 25.313 10.077 1.00 25.30 224 ALA A CA 1
ATOM 1752 C C . ALA A 1 224 ? 117.558 24.689 10.020 1.00 24.12 224 ALA A C 1
ATOM 1753 O O . ALA A 1 224 ? 118.438 25.056 10.811 1.00 24.58 224 ALA A O 1
ATOM 1755 N N . SER A 1 225 ? 117.804 23.725 9.144 1.00 22.69 225 SER A N 1
ATOM 1756 C CA . SER A 1 225 ? 119.110 23.107 9.035 1.00 20.95 225 SER A CA 1
ATOM 1757 C C . SER A 1 225 ? 119.965 23.881 8.035 1.00 19.99 225 SER A C 1
ATOM 1758 O O . SER A 1 225 ? 121.163 23.666 8.031 1.00 19.23 225 SER A O 1
ATOM 1761 N N . THR A 1 226 ? 119.321 24.701 7.203 1.00 19.77 226 THR A N 1
ATOM 1762 C CA . THR A 1 226 ? 120.096 25.368 6.134 1.00 18.73 226 THR A CA 1
ATOM 1763 C C . THR A 1 226 ? 119.700 26.801 5.916 1.00 19.09 226 THR A C 1
ATOM 1764 O O . THR A 1 226 ? 120.505 27.665 6.330 1.00 20.10 226 THR A O 1
ATOM 1768 N N . HIS A 1 227 ? 118.554 27.141 5.335 1.00 17.88 227 HIS A N 1
ATOM 1769 C CA . HIS A 1 227 ? 118.152 28.505 5.051 1.00 16.89 227 HIS A CA 1
ATOM 1770 C C . HIS A 1 227 ? 116.908 28.913 5.845 1.00 16.92 227 HIS A C 1
ATOM 1771 O O . HIS A 1 227 ? 115.959 28.179 6.166 1.00 17.23 227 HIS A O 1
ATOM 1778 N N . VAL A 1 228 ? 116.860 30.213 6.167 1.00 16.63 228 VAL A N 1
ATOM 1779 C CA . VAL A 1 228 ? 115.757 30.760 6.981 1.00 15.85 228 VAL A CA 1
ATOM 1780 C C . VAL A 1 228 ? 114.541 31.053 6.120 1.00 17.03 228 VAL A C 1
ATOM 1781 O O . VAL A 1 228 ? 113.398 31.186 6.566 1.00 18.59 228 VAL A O 1
ATOM 1785 N N . ASP A 1 229 ? 114.711 31.093 4.795 1.00 17.68 229 ASP A N 1
ATOM 1786 C CA . ASP A 1 229 ? 113.740 31.210 3.736 1.00 17.75 229 ASP A CA 1
ATOM 1787 C C . ASP A 1 229 ? 112.349 30.635 3.875 1.00 17.32 229 ASP A C 1
ATOM 1788 O O . ASP A 1 229 ? 111.405 31.224 3.348 1.00 18.59 229 ASP A O 1
ATOM 1793 N N . SER A 1 230 ? 112.169 29.414 4.363 1.00 16.56 230 SER A N 1
ATOM 1794 C CA . SER A 1 230 ? 110.881 28.774 4.476 1.00 15.14 230 SER A CA 1
ATOM 1795 C C . SER A 1 230 ? 110.532 28.456 5.942 1.00 15.99 230 SER A C 1
ATOM 1796 O O . SER A 1 230 ? 109.792 27.510 6.227 1.00 15.80 230 SER A O 1
ATOM 1799 N N . THR A 1 231 ? 111.084 29.267 6.855 1.00 16.02 231 THR A N 1
ATOM 1800 C CA . THR A 1 231 ? 110.846 29.112 8.303 1.00 15.09 231 THR A CA 1
ATOM 1801 C C . THR A 1 231 ? 110.256 30.405 8.827 1.00 15.71 231 THR A C 1
ATOM 1802 O O . THR A 1 231 ? 109.254 30.324 9.568 1.00 16.96 231 THR A O 1
ATOM 1806 N N . ILE A 1 232 ? 110.850 31.536 8.463 1.00 15.06 232 ILE A N 1
ATOM 1807 C CA . ILE A 1 232 ? 110.269 32.801 8.959 1.00 15.11 232 ILE A CA 1
ATOM 1808 C C . ILE A 1 232 ? 109.921 33.661 7.732 1.00 15.34 232 ILE A C 1
ATOM 1809 O O . ILE A 1 232 ? 110.892 34.041 7.060 1.00 17.30 232 ILE A O 1
ATOM 1814 N N . VAL A 1 233 ? 108.653 33.946 7.468 1.00 14.24 233 VAL A N 1
ATOM 1815 C CA . VAL A 1 233 ? 108.313 34.774 6.299 1.00 13.89 233 VAL A CA 1
ATOM 1816 C C . VAL A 1 233 ? 107.612 36.084 6.631 1.00 14.91 233 VAL A C 1
ATOM 1817 O O . VAL A 1 233 ? 106.382 36.165 6.730 1.00 16.96 233 VAL A O 1
ATOM 1821 N N . PRO A 1 234 ? 108.331 37.186 6.812 1.00 14.49 234 PRO A N 1
ATOM 1822 C CA . PRO A 1 234 ? 107.726 38.494 7.022 1.00 15.46 234 PRO A CA 1
ATOM 1823 C C . PRO A 1 234 ? 106.821 38.826 5.814 1.00 17.08 234 PRO A C 1
ATOM 1824 O O . PRO A 1 234 ? 107.105 38.418 4.656 1.00 16.98 234 PRO A O 1
ATOM 1828 N N . LEU A 1 235 ? 105.686 39.502 6.020 1.00 18.48 235 LEU A N 1
ATOM 1829 C CA . LEU A 1 235 ? 104.744 39.788 4.937 1.00 20.07 235 LEU A CA 1
ATOM 1830 C C . LEU A 1 235 ? 104.476 41.263 4.704 1.00 21.55 235 LEU A C 1
ATOM 1831 O O . LEU A 1 235 ? 104.142 41.699 3.594 1.00 22.24 235 LEU A O 1
ATOM 1836 N N . ARG A 1 236 ? 104.553 42.033 5.783 1.00 22.67 236 ARG A N 1
ATOM 1837 C CA . ARG A 1 236 ? 104.401 43.476 5.883 1.00 22.54 236 ARG A CA 1
ATOM 1838 C C . ARG A 1 236 ? 104.800 43.785 7.360 1.00 21.47 236 ARG A C 1
ATOM 1839 O O . ARG A 1 236 ? 104.796 42.862 8.201 1.00 21.13 236 ARG A O 1
ATOM 1847 N N . PRO A 1 237 ? 105.152 45.023 7.644 1.00 20.22 237 PRO A N 1
ATOM 1848 C CA . PRO A 1 237 ? 105.602 45.410 8.985 1.00 20.01 237 PRO A CA 1
ATOM 1849 C C . PRO A 1 237 ? 104.575 45.034 10.044 1.00 20.16 237 PRO A C 1
ATOM 1850 O O . PRO A 1 237 ? 103.430 45.455 9.904 1.00 21.60 237 PRO A O 1
ATOM 1854 N N . GLY A 1 238 ? 104.915 44.217 11.042 1.00 20.18 238 GLY A N 1
ATOM 1855 C CA . GLY A 1 238 ? 103.993 43.817 12.091 1.00 19.39 238 GLY A CA 1
ATOM 1856 C C . GLY A 1 238 ? 103.271 42.516 11.846 1.00 19.26 238 GLY A C 1
ATOM 1857 O O . GLY A 1 238 ? 102.414 42.146 12.659 1.00 20.58 238 GLY A O 1
ATOM 1858 N N . LEU A 1 239 ? 103.534 41.797 10.755 1.00 19.26 239 LEU A N 1
ATOM 1859 C CA . LEU A 1 239 ? 102.874 40.515 10.479 1.00 18.95 239 LEU A CA 1
ATOM 1860 C C . LEU A 1 239 ? 103.862 39.508 9.847 1.00 20.05 239 LEU A C 1
ATOM 1861 O O . LEU A 1 239 ? 104.407 39.759 8.738 1.00 20.27 239 LEU A O 1
ATOM 1866 N N . VAL A 1 240 ? 104.103 38.414 10.590 1.00 20.23 240 VAL A N 1
ATOM 1867 C CA . VAL A 1 240 ? 105.030 37.411 10.076 1.00 20.68 240 VAL A CA 1
ATOM 1868 C C . VAL A 1 240 ? 104.386 36.027 10.141 1.00 20.46 240 VAL A C 1
ATOM 1869 O O . VAL A 1 240 ? 103.660 35.657 11.064 1.00 18.91 240 VAL A O 1
ATOM 1873 N N . LEU A 1 241 ? 104.660 35.277 9.074 1.00 21.90 241 LEU A N 1
ATOM 1874 C CA . LEU A 1 241 ? 104.193 33.915 8.849 1.00 22.94 241 LEU A CA 1
ATOM 1875 C C . LEU A 1 241 ? 105.262 32.978 9.397 1.00 23.66 241 LEU A C 1
ATOM 1876 O O . LEU A 1 241 ? 106.411 33.238 9.019 1.00 24.74 241 LEU A O 1
ATOM 1881 N N . THR A 1 242 ? 104.971 32.045 10.307 1.00 23.71 242 THR A N 1
ATOM 1882 C CA . THR A 1 242 ? 106.027 31.178 10.818 1.00 23.60 242 THR A CA 1
ATOM 1883 C C . THR A 1 242 ? 105.749 29.707 10.488 1.00 24.05 242 THR A C 1
ATOM 1884 O O . THR A 1 242 ? 104.623 29.275 10.225 1.00 23.48 242 THR A O 1
ATOM 1888 N N . ASN A 1 243 ? 106.823 28.913 10.508 1.00 24.78 243 ASN A N 1
ATOM 1889 C CA . ASN A 1 243 ? 106.691 27.472 10.247 1.00 24.91 243 ASN A CA 1
ATOM 1890 C C . ASN A 1 243 ? 106.523 26.792 11.625 1.00 24.85 243 ASN A C 1
ATOM 1891 O O . ASN A 1 243 ? 107.463 26.726 12.409 1.00 24.41 243 ASN A O 1
ATOM 1896 N N . PRO A 1 244 ? 105.339 26.261 11.899 1.00 25.57 244 PRO A N 1
ATOM 1897 C CA . PRO A 1 244 ? 104.956 25.649 13.170 1.00 26.05 244 PRO A CA 1
ATOM 1898 C C . PRO A 1 244 ? 105.709 24.421 13.647 1.00 27.29 244 PRO A C 1
ATOM 1899 O O . PRO A 1 244 ? 105.701 24.074 14.853 1.00 27.63 244 PRO A O 1
ATOM 1903 N N . SER A 1 245 ? 106.381 23.736 12.702 1.00 27.90 245 SER A N 1
ATOM 1904 C CA . SER A 1 245 ? 107.168 22.565 13.058 1.00 27.76 245 SER A CA 1
ATOM 1905 C C . SER A 1 245 ? 108.525 23.069 13.545 1.00 28.76 245 SER A C 1
ATOM 1906 O O . SER A 1 245 ? 109.254 22.337 14.220 1.00 30.14 245 SER A O 1
ATOM 1909 N N . ARG A 1 246 ? 108.873 24.294 13.148 1.00 29.66 246 ARG A N 1
ATOM 1910 C CA . ARG A 1 246 ? 110.160 24.863 13.519 1.00 29.83 246 ARG A CA 1
ATOM 1911 C C . ARG A 1 246 ? 110.115 25.946 14.606 1.00 30.19 246 ARG A C 1
ATOM 1912 O O . ARG A 1 246 ? 110.765 25.813 15.663 1.00 30.40 246 ARG A O 1
ATOM 1920 N N . VAL A 1 247 ? 109.446 27.064 14.365 1.00 30.25 247 VAL A N 1
ATOM 1921 C CA . VAL A 1 247 ? 109.472 28.152 15.347 1.00 31.49 247 VAL A CA 1
ATOM 1922 C C . VAL A 1 247 ? 108.270 28.068 16.286 1.00 33.55 247 VAL A C 1
ATOM 1923 O O . VAL A 1 247 ? 107.192 27.661 15.844 1.00 34.38 247 VAL A O 1
ATOM 1927 N N . ASN A 1 248 ? 108.475 28.507 17.546 1.00 35.48 248 ASN A N 1
ATOM 1928 C CA . ASN A 1 248 ? 107.366 28.468 18.518 1.00 37.90 248 ASN A CA 1
ATOM 1929 C C . ASN A 1 248 ? 107.446 29.679 19.447 1.00 39.90 248 ASN A C 1
ATOM 1930 O O . ASN A 1 248 ? 108.060 30.673 19.027 1.00 40.80 248 ASN A O 1
ATOM 1935 N N . ASP A 1 249 ? 106.915 29.557 20.681 1.00 41.35 249 ASP A N 1
ATOM 1936 C CA . ASP A 1 249 ? 106.949 30.720 21.581 1.00 42.95 249 ASP A CA 1
ATOM 1937 C C . ASP A 1 249 ? 108.253 30.864 22.338 1.00 42.55 249 ASP A C 1
ATOM 1938 O O . ASP A 1 249 ? 108.659 31.989 22.663 1.00 42.95 249 ASP A O 1
ATOM 1943 N N . GLU A 1 250 ? 108.982 29.776 22.553 1.00 42.96 250 GLU A N 1
ATOM 1944 C CA . GLU A 1 250 ? 110.268 29.798 23.252 1.00 43.96 250 GLU A CA 1
ATOM 1945 C C . GLU A 1 250 ? 111.431 29.952 22.256 1.00 43.50 250 GLU A C 1
ATOM 1946 O O . GLU A 1 250 ? 112.624 29.930 22.579 1.00 44.34 250 GLU A O 1
ATOM 1952 N N . ASN A 1 251 ? 111.058 30.076 20.976 1.00 41.58 251 ASN A N 1
ATOM 1953 C CA . ASN A 1 251 ? 111.929 30.177 19.826 1.00 39.23 251 ASN A CA 1
ATOM 1954 C C . ASN A 1 251 ? 112.112 31.615 19.350 1.00 37.47 251 ASN A C 1
ATOM 1955 O O . ASN A 1 251 ? 113.186 32.195 19.290 1.00 37.81 251 ASN A O 1
ATOM 1960 N N . MET A 1 252 ? 110.985 32.174 18.931 1.00 34.89 252 MET A N 1
ATOM 1961 C CA . MET A 1 252 ? 110.876 33.481 18.327 1.00 31.99 252 MET A CA 1
ATOM 1962 C C . MET A 1 252 ? 111.933 34.490 18.742 1.00 30.73 252 MET A C 1
ATOM 1963 O O . MET A 1 252 ? 112.114 34.791 19.936 1.00 31.33 252 MET A O 1
ATOM 1968 N N . PRO A 1 253 ? 112.597 35.080 17.741 1.00 29.51 253 PRO A N 1
ATOM 1969 C CA . PRO A 1 253 ? 113.572 36.122 17.976 1.00 29.64 253 PRO A CA 1
ATOM 1970 C C . PRO A 1 253 ? 112.949 37.225 18.845 1.00 30.35 253 PRO A C 1
ATOM 1971 O O . PRO A 1 253 ? 111.738 37.440 18.806 1.00 29.94 253 PRO A O 1
ATOM 1975 N N . ASP A 1 254 ? 113.782 37.949 19.585 1.00 31.46 254 ASP A N 1
ATOM 1976 C CA . ASP A 1 254 ? 113.264 38.981 20.469 1.00 33.11 254 ASP A CA 1
ATOM 1977 C C . ASP A 1 254 ? 112.708 40.160 19.709 1.00 32.20 254 ASP A C 1
ATOM 1978 O O . ASP A 1 254 ? 111.571 40.521 20.062 1.00 32.70 254 ASP A O 1
ATOM 1983 N N . PHE A 1 255 ? 113.339 40.708 18.657 1.00 30.78 255 PHE A N 1
ATOM 1984 C CA . PHE A 1 255 ? 112.755 41.888 18.003 1.00 29.09 255 PHE A CA 1
ATOM 1985 C C . PHE A 1 255 ? 111.497 41.588 17.195 1.00 28.12 255 PHE A C 1
ATOM 1986 O O . PHE A 1 255 ? 110.951 42.514 16.585 1.00 29.00 255 PHE A O 1
ATOM 1994 N N . LEU A 1 256 ? 111.094 40.340 17.088 1.00 26.95 256 LEU A N 1
ATOM 1995 C CA . LEU A 1 256 ? 109.933 39.889 16.343 1.00 25.75 256 LEU A CA 1
ATOM 1996 C C . LEU A 1 256 ? 108.765 39.597 17.285 1.00 25.48 256 LEU A C 1
ATOM 1997 O O . LEU A 1 256 ? 107.600 39.539 16.863 1.00 26.05 256 LEU A O 1
ATOM 2002 N N . ARG A 1 257 ? 109.025 39.457 18.606 1.00 23.82 257 ARG A N 1
ATOM 2003 C CA . ARG A 1 257 ? 108.016 39.191 19.631 1.00 21.54 257 ARG A CA 1
ATOM 2004 C C . ARG A 1 257 ? 106.867 40.177 19.696 1.00 23.27 257 ARG A C 1
ATOM 2005 O O . ARG A 1 257 ? 105.826 39.840 20.276 1.00 25.30 257 ARG A O 1
ATOM 2013 N N . SER A 1 258 ? 106.943 41.376 19.129 1.00 23.83 258 SER A N 1
ATOM 2014 C CA . SER A 1 258 ? 105.867 42.343 19.099 1.00 23.38 258 SER A CA 1
ATOM 2015 C C . SER A 1 258 ? 105.021 42.167 17.830 1.00 23.21 258 SER A C 1
ATOM 2016 O O . SER A 1 258 ? 103.815 42.425 17.818 1.00 23.75 258 SER A O 1
ATOM 2019 N N . TRP A 1 259 ? 105.595 41.762 16.681 1.00 23.16 259 TRP A N 1
ATOM 2020 C CA . TRP A 1 259 ? 104.824 41.530 15.440 1.00 21.99 259 TRP A CA 1
ATOM 2021 C C . TRP A 1 259 ? 103.779 40.455 15.721 1.00 21.63 259 TRP A C 1
ATOM 2022 O O . TRP A 1 259 ? 104.044 39.524 16.501 1.00 21.73 259 TRP A O 1
ATOM 2033 N N . GLU A 1 260 ? 102.612 40.569 15.111 1.00 21.98 260 GLU A N 1
ATOM 2034 C CA . GLU A 1 260 ? 101.574 39.544 15.198 1.00 22.64 260 GLU A CA 1
ATOM 2035 C C . GLU A 1 260 ? 102.032 38.362 14.310 1.00 23.15 260 GLU A C 1
ATOM 2036 O O . GLU A 1 260 ? 102.508 38.597 13.167 1.00 22.99 260 GLU A O 1
ATOM 2042 N N . ASN A 1 261 ? 101.910 37.147 14.839 1.00 22.64 261 ASN A N 1
ATOM 2043 C CA . ASN A 1 261 ? 102.387 35.970 14.117 1.00 22.48 261 ASN A CA 1
ATOM 2044 C C . ASN A 1 261 ? 101.282 35.065 13.609 1.00 23.11 261 ASN A C 1
ATOM 2045 O O . ASN A 1 261 ? 100.477 34.578 14.427 1.00 25.12 261 ASN A O 1
ATOM 2050 N N . ILE A 1 262 ? 101.247 34.719 12.305 1.00 23.00 262 ILE A N 1
ATOM 2051 C CA . ILE A 1 262 ? 100.244 33.756 11.819 1.00 23.03 262 ILE A CA 1
ATOM 2052 C C . ILE A 1 262 ? 100.928 32.432 11.455 1.00 23.34 262 ILE A C 1
ATOM 2053 O O . ILE A 1 262 ? 101.940 32.378 10.755 1.00 23.90 262 ILE A O 1
ATOM 2058 N N . THR A 1 263 ? 100.422 31.347 12.030 1.00 23.56 263 THR A N 1
ATOM 2059 C CA . THR A 1 263 ? 100.942 30.010 11.830 1.00 23.98 263 THR A CA 1
ATOM 2060 C C . THR A 1 263 ? 100.504 29.466 10.455 1.00 24.05 263 THR A C 1
ATOM 2061 O O . THR A 1 263 ? 99.335 29.515 10.099 1.00 25.42 263 THR A O 1
ATOM 2065 N N . CYS A 1 264 ? 101.446 28.890 9.729 1.00 23.33 264 CYS A N 1
ATOM 2066 C CA . CYS A 1 264 ? 101.191 28.287 8.422 1.00 22.02 264 CYS A CA 1
ATOM 2067 C C . CYS A 1 264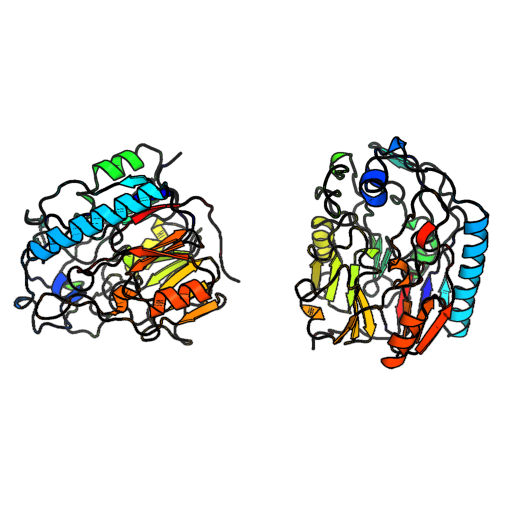 ? 100.351 27.028 8.585 1.00 22.80 264 CYS A C 1
ATOM 2068 O O . CYS A 1 264 ? 100.610 26.177 9.443 1.00 22.00 264 CYS A O 1
ATOM 2071 N N . PRO A 1 265 ? 99.365 26.878 7.694 1.00 24.43 265 PRO A N 1
ATOM 2072 C CA . PRO A 1 265 ? 98.552 25.670 7.662 1.00 25.43 265 PRO A CA 1
ATOM 2073 C C . PRO A 1 265 ? 99.468 24.550 7.186 1.00 27.22 265 PRO A C 1
ATOM 2074 O O . PRO A 1 265 ? 100.601 24.862 6.787 1.00 28.74 265 PRO A O 1
ATOM 2078 N N . GLU A 1 266 ? 99.064 23.290 7.295 1.00 28.30 266 GLU A N 1
ATOM 2079 C CA . GLU A 1 266 ? 99.960 22.220 6.820 1.00 28.81 266 GLU A CA 1
ATOM 2080 C C . GLU A 1 266 ? 99.759 22.236 5.279 1.00 26.80 266 GLU A C 1
ATOM 2081 O O . GLU A 1 266 ? 98.613 22.387 4.852 1.00 25.14 266 GLU A O 1
ATOM 2087 N N . LEU A 1 267 ? 100.891 22.182 4.570 1.00 24.73 267 LEU A N 1
ATOM 2088 C CA . LEU A 1 267 ? 100.859 22.337 3.100 1.00 23.08 267 LEU A CA 1
ATOM 2089 C C . LEU A 1 267 ? 100.430 21.113 2.299 1.00 22.14 267 LEU A C 1
ATOM 2090 O O . LEU A 1 267 ? 100.235 20.047 2.868 1.00 22.39 267 LEU A O 1
ATOM 2095 N N . VAL A 1 268 ? 100.233 21.313 0.984 1.00 21.63 268 VAL A N 1
ATOM 2096 C CA . VAL A 1 268 ? 99.942 20.230 0.046 1.00 21.75 268 VAL A CA 1
ATOM 2097 C C . VAL A 1 268 ? 101.325 19.661 -0.325 1.00 22.25 268 VAL A C 1
ATOM 2098 O O . VAL A 1 268 ? 102.230 20.480 -0.560 1.00 23.99 268 VAL A O 1
ATOM 2102 N N . ASP A 1 269 ? 101.459 18.356 -0.449 1.00 21.05 269 ASP A N 1
ATOM 2103 C CA . ASP A 1 269 ? 102.754 17.839 -0.893 1.00 19.47 269 ASP A CA 1
ATOM 2104 C C . ASP A 1 269 ? 102.857 17.855 -2.433 1.00 19.72 269 ASP A C 1
ATOM 2105 O O . ASP A 1 269 ? 102.507 16.833 -3.040 1.00 20.40 269 ASP A O 1
ATOM 2110 N N . ILE A 1 270 ? 103.376 18.920 -3.042 1.00 19.51 270 ILE A N 1
ATOM 2111 C CA . ILE A 1 270 ? 103.630 18.831 -4.523 1.00 18.83 270 ILE A CA 1
ATOM 2112 C C . ILE A 1 270 ? 104.620 17.678 -4.672 1.00 18.43 270 ILE A C 1
ATOM 2113 O O . ILE A 1 270 ? 105.290 17.359 -3.645 1.00 19.83 270 ILE A O 1
ATOM 2118 N N . GLY A 1 271 ? 104.778 16.954 -5.781 1.00 16.86 271 GLY A N 1
ATOM 2119 C CA . GLY A 1 271 ? 105.704 15.831 -5.762 1.00 17.55 271 GLY A CA 1
ATOM 2120 C C . GLY A 1 271 ? 107.190 16.113 -5.788 1.00 17.91 271 GLY A C 1
ATOM 2121 O O . GLY A 1 271 ? 107.709 17.235 -5.655 1.00 19.02 271 GLY A O 1
ATOM 2122 N N . PHE A 1 272 ? 107.975 15.045 -5.978 1.00 17.18 272 PHE A N 1
ATOM 2123 C CA . PHE A 1 272 ? 109.417 15.133 -6.185 1.00 16.73 272 PHE A CA 1
ATOM 2124 C C . PHE A 1 272 ? 109.749 14.018 -7.199 1.00 18.54 272 PHE A C 1
ATOM 2125 O O . PHE A 1 272 ? 109.140 12.961 -7.240 1.00 18.72 272 PHE A O 1
ATOM 2133 N N . THR A 1 273 ? 110.687 14.295 -8.073 1.00 20.70 273 THR A N 1
ATOM 2134 C CA . THR A 1 273 ? 111.183 13.389 -9.117 1.00 22.53 273 THR A CA 1
ATOM 2135 C C . THR A 1 273 ? 112.573 12.968 -8.685 1.00 24.76 273 THR A C 1
ATOM 2136 O O . THR A 1 273 ? 113.429 13.861 -8.536 1.00 27.70 273 THR A O 1
ATOM 2140 N N . GLY A 1 274 ? 112.823 11.715 -8.331 1.00 24.96 274 GLY A N 1
ATOM 2141 C CA . GLY A 1 274 ? 114.167 11.363 -7.861 1.00 25.10 274 GLY A CA 1
ATOM 2142 C C . GLY A 1 274 ? 114.156 10.018 -7.163 1.00 27.02 274 GLY A C 1
ATOM 2143 O O . GLY A 1 274 ? 113.697 9.031 -7.728 1.00 30.28 274 GLY A O 1
ATOM 2144 N N . ASP A 1 275 ? 114.615 9.941 -5.934 1.00 27.42 275 ASP A N 1
ATOM 2145 C CA . ASP A 1 275 ? 114.760 8.756 -5.116 1.00 28.19 275 ASP A CA 1
ATOM 2146 C C . ASP A 1 275 ? 114.266 9.092 -3.687 1.00 28.31 275 ASP A C 1
ATOM 2147 O O . ASP A 1 275 ? 113.624 8.452 -2.859 1.00 29.44 275 ASP A O 1
ATOM 2152 N N . LYS A 1 276 ? 114.730 10.286 -3.359 1.00 26.90 276 LYS A N 1
ATOM 2153 C CA . LYS A 1 276 ? 114.644 11.027 -2.115 1.00 25.44 276 LYS A CA 1
ATOM 2154 C C . LYS A 1 276 ? 114.453 12.476 -2.560 1.00 24.43 276 LYS A C 1
ATOM 2155 O O . LYS A 1 276 ? 115.161 12.941 -3.464 1.00 24.97 276 LYS A O 1
ATOM 2161 N N . PRO A 1 277 ? 113.513 13.175 -1.958 1.00 23.49 277 PRO A N 1
ATOM 2162 C CA . PRO A 1 277 ? 113.245 14.568 -2.260 1.00 23.77 277 PRO A CA 1
ATOM 2163 C C . PRO A 1 277 ? 114.406 15.464 -1.885 1.00 23.47 277 PRO A C 1
ATOM 2164 O O . PRO A 1 277 ? 115.100 15.100 -0.929 1.00 25.16 277 PRO A O 1
ATOM 2168 N N . HIS A 1 278 ? 114.580 16.582 -2.571 1.00 22.98 278 HIS A N 1
ATOM 2169 C CA . HIS A 1 278 ? 115.716 17.462 -2.240 1.00 23.58 278 HIS A CA 1
ATOM 2170 C C . HIS A 1 278 ? 115.300 18.527 -1.221 1.00 23.44 278 HIS A C 1
ATOM 2171 O O . HIS A 1 278 ? 116.134 19.009 -0.457 1.00 24.98 278 HIS A O 1
ATOM 2178 N N . CYS A 1 279 ? 114.036 18.877 -1.142 1.00 23.04 279 CYS A N 1
ATOM 2179 C CA . CYS A 1 279 ? 113.551 19.854 -0.183 1.00 23.01 279 CYS A CA 1
ATOM 2180 C C . CYS A 1 279 ? 112.313 19.365 0.569 1.00 21.35 279 CYS A C 1
ATOM 2181 O O . CYS A 1 279 ? 111.479 18.585 0.100 1.00 21.06 279 CYS A O 1
ATOM 2184 N N . SER A 1 280 ? 112.206 19.844 1.812 1.00 19.45 280 SER A N 1
ATOM 2185 C CA . SER A 1 280 ? 111.085 19.515 2.695 1.00 18.82 280 SER A CA 1
ATOM 2186 C C . SER A 1 280 ? 109.830 20.079 2.048 1.00 18.85 280 SER A C 1
ATOM 2187 O O . SER A 1 280 ? 109.944 21.099 1.348 1.00 18.88 280 SER A O 1
ATOM 2190 N N . VAL A 1 281 ? 108.641 19.588 2.385 1.00 18.43 281 VAL A N 1
ATOM 2191 C CA . VAL A 1 281 ? 107.385 20.057 1.849 1.00 17.62 281 VAL A CA 1
ATOM 2192 C C . VAL A 1 281 ? 107.169 21.532 2.106 1.00 17.83 281 VAL A C 1
ATOM 2193 O O . VAL A 1 281 ? 106.361 22.156 1.414 1.00 17.03 281 VAL A O 1
ATOM 2197 N N . TRP A 1 282 ? 107.870 22.083 3.099 1.00 17.99 282 TRP A N 1
ATOM 2198 C CA . TRP A 1 282 ? 107.891 23.467 3.491 1.00 18.49 282 TRP A CA 1
ATOM 2199 C C . TRP A 1 282 ? 108.468 24.432 2.452 1.00 19.74 282 TRP A C 1
ATOM 2200 O O . TRP A 1 282 ? 108.430 25.663 2.671 1.00 20.11 282 TRP A O 1
ATOM 2211 N N . ILE A 1 283 ? 108.844 24.014 1.202 1.00 20.09 283 ILE A N 1
ATOM 2212 C CA . ILE A 1 283 ? 109.168 24.998 0.181 1.00 20.91 283 ILE A CA 1
ATOM 2213 C C . ILE A 1 283 ? 107.813 25.559 -0.262 1.00 21.68 283 ILE A C 1
ATOM 2214 O O . ILE A 1 283 ? 107.782 26.705 -0.727 1.00 23.93 283 ILE A O 1
ATOM 2219 N N . GLY A 1 284 ? 106.697 24.908 0.033 1.00 21.52 284 GLY A N 1
ATOM 2220 C CA . GLY A 1 284 ? 105.367 25.461 -0.176 1.00 21.92 284 GLY A CA 1
ATOM 2221 C C . GLY A 1 284 ? 105.263 26.867 0.413 1.00 22.03 284 GLY A C 1
ATOM 2222 O O . GLY A 1 284 ? 104.625 27.765 -0.122 1.00 23.41 284 GLY A O 1
ATOM 2223 N N . MET A 1 285 ? 105.948 27.143 1.514 1.00 21.72 285 MET A N 1
ATOM 2224 C CA . MET A 1 285 ? 106.061 28.411 2.177 1.00 20.97 285 MET A CA 1
ATOM 2225 C C . MET A 1 285 ? 107.068 29.354 1.544 1.00 20.00 285 MET A C 1
ATOM 2226 O O . MET A 1 285 ? 107.050 30.553 1.922 1.00 20.17 285 MET A O 1
ATOM 2231 N N . ASN A 1 286 ? 107.913 28.953 0.587 1.00 18.17 286 ASN A N 1
ATOM 2232 C CA . ASN A 1 286 ? 108.875 29.862 -0.043 1.00 17.45 286 ASN A CA 1
ATOM 2233 C C . ASN A 1 286 ? 108.269 30.948 -0.950 1.00 16.66 286 ASN A C 1
ATOM 2234 O O . ASN A 1 286 ? 108.670 31.166 -2.126 1.00 15.48 286 ASN A O 1
ATOM 2239 N N . LEU A 1 287 ? 107.358 31.757 -0.376 1.00 15.03 287 LEU A N 1
ATOM 2240 C CA . LEU A 1 287 ? 106.669 32.790 -1.138 1.00 14.37 287 LEU A CA 1
ATOM 2241 C C . LEU A 1 287 ? 107.484 34.076 -1.268 1.00 14.71 287 LEU A C 1
ATOM 2242 O O . LEU A 1 287 ? 108.493 34.273 -0.565 1.00 14.73 287 LEU A O 1
ATOM 2247 N N . LEU A 1 288 ? 107.111 34.906 -2.246 1.00 14.16 288 LEU A N 1
ATOM 2248 C CA . LEU A 1 288 ? 107.831 36.126 -2.538 1.00 15.24 288 LEU A CA 1
ATOM 2249 C C . LEU A 1 288 ? 106.859 37.294 -2.472 1.00 16.97 288 LEU A C 1
ATOM 2250 O O . LEU A 1 288 ? 105.918 37.355 -3.274 1.00 19.13 288 LEU A O 1
ATOM 2255 N N . VAL A 1 289 ? 107.032 38.199 -1.520 1.00 17.56 289 VAL A N 1
ATOM 2256 C CA . VAL A 1 289 ? 106.144 39.340 -1.311 1.00 17.63 289 VAL A CA 1
ATOM 2257 C C . VAL A 1 289 ? 106.524 40.430 -2.310 1.00 18.06 289 VAL A C 1
ATOM 2258 O O . VAL A 1 289 ? 107.665 40.865 -2.290 1.00 17.22 289 VAL A O 1
ATOM 2262 N N . VAL A 1 290 ? 105.608 40.861 -3.175 1.00 19.50 290 VAL A N 1
ATOM 2263 C CA . VAL A 1 290 ? 105.872 41.842 -4.226 1.00 20.74 290 VAL A CA 1
ATOM 2264 C C . VAL A 1 290 ? 105.706 43.265 -3.737 1.00 22.59 290 VAL A C 1
ATOM 2265 O O . VAL A 1 290 ? 106.450 44.164 -4.138 1.00 23.31 290 VAL A O 1
ATOM 2269 N N . ARG A 1 291 ? 104.710 43.452 -2.876 1.00 24.04 291 ARG A N 1
ATOM 2270 C CA . ARG A 1 291 ? 104.413 44.710 -2.166 1.00 24.24 291 ARG A CA 1
ATOM 2271 C C . ARG A 1 291 ? 103.643 44.278 -0.897 1.00 22.99 291 ARG A C 1
ATOM 2272 O O . ARG A 1 291 ? 103.133 43.160 -0.840 1.00 23.13 291 ARG A O 1
ATOM 2280 N N . PRO A 1 292 ? 103.486 45.129 0.116 1.00 22.12 292 PRO A N 1
ATOM 2281 C CA . PRO A 1 292 ? 102.796 44.792 1.361 1.00 21.85 292 PRO A CA 1
ATOM 2282 C C . PRO A 1 292 ? 101.450 44.109 1.250 1.00 22.41 292 PRO A C 1
ATOM 2283 O O . PRO A 1 292 ? 100.974 43.508 2.241 1.00 22.65 292 PRO A O 1
ATOM 2287 N N . ASP A 1 293 ? 100.740 44.184 0.117 1.00 23.44 293 ASP A N 1
ATOM 2288 C CA . ASP A 1 293 ? 99.435 43.596 -0.081 1.00 24.36 293 ASP A CA 1
ATOM 2289 C C . ASP A 1 293 ? 99.409 42.577 -1.230 1.00 24.37 293 ASP A C 1
ATOM 2290 O O . ASP A 1 293 ? 98.331 42.063 -1.561 1.00 25.50 293 ASP A O 1
ATOM 2295 N N . LEU A 1 294 ? 100.561 42.287 -1.826 1.00 23.61 294 LEU A N 1
ATOM 2296 C CA . LEU A 1 294 ? 100.699 41.344 -2.936 1.00 22.25 294 LEU A CA 1
ATOM 2297 C C . LEU A 1 294 ? 101.851 40.380 -2.728 1.00 22.36 294 LEU A C 1
ATOM 2298 O O . LEU A 1 294 ? 102.990 40.817 -2.546 1.00 22.71 294 LEU A O 1
ATOM 2303 N N . ALA A 1 295 ? 101.629 39.083 -2.790 1.00 22.23 295 ALA A N 1
ATOM 2304 C CA . ALA A 1 295 ? 102.650 38.048 -2.617 1.00 20.75 295 ALA A CA 1
ATOM 2305 C C . ALA A 1 295 ? 102.492 36.918 -3.636 1.00 19.70 295 ALA A C 1
ATOM 2306 O O . ALA A 1 295 ? 101.350 36.598 -4.001 1.00 20.48 295 ALA A O 1
ATOM 2308 N N . VAL A 1 296 ? 103.546 36.272 -4.116 1.00 18.24 296 VAL A N 1
ATOM 2309 C CA . VAL A 1 296 ? 103.288 35.179 -5.095 1.00 16.95 296 VAL A CA 1
ATOM 2310 C C . VAL A 1 296 ? 103.445 33.864 -4.346 1.00 16.79 296 VAL A C 1
ATOM 2311 O O . VAL A 1 296 ? 104.391 33.595 -3.621 1.00 15.89 296 VAL A O 1
ATOM 2315 N N . VAL A 1 297 ? 102.415 33.048 -4.412 1.00 17.85 297 VAL A N 1
ATOM 2316 C CA . VAL A 1 297 ? 102.304 31.744 -3.768 1.00 18.90 297 VAL A CA 1
ATOM 2317 C C . VAL A 1 297 ? 101.995 30.644 -4.802 1.00 19.67 297 VAL A C 1
ATOM 2318 O O . VAL A 1 297 ? 101.228 30.854 -5.764 1.00 20.09 297 VAL A O 1
ATOM 2322 N N . ASP A 1 298 ? 102.530 29.442 -4.639 1.00 21.26 298 ASP A N 1
ATOM 2323 C CA . ASP A 1 298 ? 102.161 28.370 -5.573 1.00 23.59 298 ASP A CA 1
ATOM 2324 C C . ASP A 1 298 ? 100.656 28.140 -5.453 1.00 24.84 298 ASP A C 1
ATOM 2325 O O . ASP A 1 298 ? 100.079 27.885 -4.366 1.00 25.55 298 ASP A O 1
ATOM 2330 N N . ARG A 1 299 ? 99.956 28.091 -6.599 1.00 25.21 299 ARG A N 1
ATOM 2331 C CA . ARG A 1 299 ? 98.515 27.915 -6.628 1.00 25.62 299 ARG A CA 1
ATOM 2332 C C . ARG A 1 299 ? 97.966 26.595 -6.135 1.00 25.50 299 ARG A C 1
ATOM 2333 O O . ARG A 1 299 ? 96.747 26.376 -6.212 1.00 26.59 299 ARG A O 1
ATOM 2341 N N . ARG A 1 300 ? 98.768 25.672 -5.624 1.00 24.32 300 ARG A N 1
ATOM 2342 C CA . ARG A 1 300 ? 98.226 24.400 -5.137 1.00 23.82 300 ARG A CA 1
ATOM 2343 C C . ARG A 1 300 ? 98.127 24.508 -3.601 1.00 24.01 300 ARG A C 1
ATOM 2344 O O . ARG A 1 300 ? 97.489 23.692 -2.925 1.00 24.70 300 ARG A O 1
ATOM 2352 N N . GLN A 1 301 ? 98.744 25.561 -3.060 1.00 24.16 301 GLN A N 1
ATOM 2353 C CA . GLN A 1 301 ? 98.670 25.817 -1.593 1.00 24.60 301 GLN A CA 1
ATOM 2354 C C . GLN A 1 301 ? 97.443 26.660 -1.234 1.00 24.48 301 GLN A C 1
ATOM 2355 O O . GLN A 1 301 ? 97.413 27.789 -0.723 1.00 24.64 301 GLN A O 1
ATOM 2361 N N . THR A 1 302 ? 96.273 26.083 -1.509 1.00 24.18 302 THR A N 1
ATOM 2362 C CA . THR A 1 302 ? 94.964 26.660 -1.310 1.00 23.65 302 THR A CA 1
ATOM 2363 C C . THR A 1 302 ? 94.667 26.939 0.174 1.00 22.86 302 THR A C 1
ATOM 2364 O O . THR A 1 302 ? 94.127 28.009 0.481 1.00 23.13 302 THR A O 1
ATOM 2368 N N . ALA A 1 303 ? 95.085 26.112 1.134 1.00 21.98 303 ALA A N 1
ATOM 2369 C CA . ALA A 1 303 ? 94.981 26.483 2.571 1.00 21.23 303 ALA A CA 1
ATOM 2370 C C . ALA A 1 303 ? 95.733 27.801 2.810 1.00 21.70 303 ALA A C 1
ATOM 2371 O O . ALA A 1 303 ? 95.179 28.774 3.325 1.00 22.51 303 ALA A O 1
ATOM 2373 N N . LEU A 1 304 ? 97.009 27.842 2.419 1.00 22.33 304 LEU A N 1
ATOM 2374 C CA . LEU A 1 304 ? 97.866 29.000 2.570 1.00 22.55 304 LEU A CA 1
ATOM 2375 C C . LEU A 1 304 ? 97.348 30.251 1.869 1.00 22.66 304 LEU A C 1
ATOM 2376 O O . LEU A 1 304 ? 97.476 31.331 2.462 1.00 22.84 304 LEU A O 1
ATOM 2381 N N . ILE A 1 305 ? 96.846 30.112 0.623 1.00 22.83 305 ILE A N 1
ATOM 2382 C CA . ILE A 1 305 ? 96.327 31.310 -0.058 1.00 24.54 305 ILE A CA 1
ATOM 2383 C C . ILE A 1 305 ? 95.131 31.864 0.732 1.00 26.60 305 ILE A C 1
ATOM 2384 O O . ILE A 1 305 ? 95.056 33.067 1.012 1.00 25.99 305 ILE A O 1
ATOM 2389 N N . ARG A 1 306 ? 94.201 30.980 1.106 1.00 28.83 306 ARG A N 1
ATOM 2390 C CA . ARG A 1 306 ? 93.050 31.376 1.916 1.00 30.23 306 ARG A CA 1
ATOM 2391 C C . ARG A 1 306 ? 93.529 32.205 3.126 1.00 29.35 306 ARG A C 1
ATOM 2392 O O . ARG A 1 306 ? 93.294 33.415 3.156 1.00 29.83 306 ARG A O 1
ATOM 2400 N N . LEU A 1 307 ? 94.270 31.579 4.059 1.00 27.55 307 LEU A N 1
ATOM 2401 C CA . LEU A 1 307 ? 94.782 32.292 5.238 1.00 26.70 307 LEU A CA 1
ATOM 2402 C C . LEU A 1 307 ? 95.354 33.667 4.887 1.00 27.52 307 LEU A C 1
ATOM 2403 O O . LEU A 1 307 ? 94.949 34.693 5.462 1.00 27.62 307 LEU A O 1
ATOM 2408 N N . LEU A 1 308 ? 96.294 33.732 3.928 1.00 27.51 308 LEU A N 1
ATOM 2409 C CA . LEU A 1 308 ? 96.910 35.001 3.570 1.00 28.09 308 LEU A CA 1
ATOM 2410 C C . LEU A 1 308 ? 95.843 36.024 3.236 1.00 29.35 308 LEU A C 1
ATOM 2411 O O . LEU A 1 308 ? 95.906 37.154 3.729 1.00 29.48 308 LEU A O 1
ATOM 2416 N N . GLU A 1 309 ? 94.846 35.628 2.438 1.00 31.03 309 GLU A N 1
ATOM 2417 C CA . GLU A 1 309 ? 93.745 36.526 2.083 1.00 32.40 309 GLU A CA 1
ATOM 2418 C C . GLU A 1 309 ? 92.979 36.914 3.345 1.00 32.26 309 GLU A C 1
ATOM 2419 O O . GLU A 1 309 ? 92.741 38.103 3.582 1.00 32.03 309 GLU A O 1
ATOM 2425 N N . LYS A 1 310 ? 92.759 36.011 4.307 1.00 32.40 310 LYS A N 1
ATOM 2426 C CA . LYS A 1 310 ? 92.102 36.339 5.590 1.00 32.48 310 LYS A CA 1
ATOM 2427 C C . LYS A 1 310 ? 92.757 37.525 6.299 1.00 31.05 310 LYS A C 1
ATOM 2428 O O . LYS A 1 310 ? 92.080 38.341 6.943 1.00 30.82 310 LYS A O 1
ATOM 2434 N N . HIS A 1 311 ? 94.072 37.659 6.199 1.00 29.65 311 HIS A N 1
ATOM 2435 C CA . HIS A 1 311 ? 94.817 38.768 6.765 1.00 28.42 311 HIS A CA 1
ATOM 2436 C C . HIS A 1 311 ? 95.093 39.888 5.756 1.00 28.95 311 HIS A C 1
ATOM 2437 O O . HIS A 1 311 ? 96.056 40.645 5.843 1.00 29.10 311 HIS A O 1
ATOM 2444 N N . GLY A 1 312 ? 94.230 40.078 4.755 1.00 29.30 312 GLY A N 1
ATOM 2445 C CA . GLY A 1 312 ? 94.318 41.185 3.815 1.00 30.44 312 GLY A CA 1
ATOM 2446 C C . GLY A 1 312 ? 95.659 41.299 3.106 1.00 31.36 312 GLY A C 1
ATOM 2447 O O . GLY A 1 312 ? 96.321 42.337 3.004 1.00 31.64 312 GLY A O 1
ATOM 2448 N N . MET A 1 313 ? 96.023 40.162 2.527 1.00 32.17 313 MET A N 1
ATOM 2449 C CA . MET A 1 313 ? 97.233 39.989 1.697 1.00 31.71 313 MET A CA 1
ATOM 2450 C C . MET A 1 313 ? 96.765 39.405 0.342 1.00 30.12 313 MET A C 1
ATOM 2451 O O . MET A 1 313 ? 96.256 38.269 0.396 1.00 29.49 313 MET A O 1
ATOM 2456 N N . ASN A 1 314 ? 96.793 40.160 -0.764 1.00 28.68 314 ASN A N 1
ATOM 2457 C CA . ASN A 1 314 ? 96.311 39.600 -2.044 1.00 29.32 314 ASN A CA 1
ATOM 2458 C C . ASN A 1 314 ? 97.392 38.749 -2.717 1.00 28.66 314 ASN A C 1
ATOM 2459 O O . ASN A 1 314 ? 98.568 39.107 -2.787 1.00 28.64 314 ASN A O 1
ATOM 2464 N N . VAL A 1 315 ? 97.034 37.553 -3.211 1.00 26.92 315 VAL A N 1
ATOM 2465 C CA . VAL A 1 315 ? 97.999 36.638 -3.814 1.00 24.85 315 VAL A CA 1
ATOM 2466 C C . VAL A 1 315 ? 97.846 36.530 -5.352 1.00 24.78 315 VAL A C 1
ATOM 2467 O O . VAL A 1 315 ? 96.797 36.789 -5.946 1.00 24.98 315 VAL A O 1
ATOM 2471 N N . LEU A 1 316 ? 98.959 36.164 -5.997 1.00 24.28 316 LEU A N 1
ATOM 2472 C CA . LEU A 1 316 ? 99.016 35.976 -7.484 1.00 24.09 316 LEU A CA 1
ATOM 2473 C C . LEU A 1 316 ? 99.617 34.584 -7.593 1.00 24.40 316 LEU A C 1
ATOM 2474 O O . LEU A 1 316 ? 100.798 34.367 -7.296 1.00 25.48 316 LEU A O 1
ATOM 2479 N N . PRO A 1 317 ? 98.746 33.602 -7.777 1.00 23.70 317 PRO A N 1
ATOM 2480 C CA . PRO A 1 317 ? 99.144 32.200 -7.673 1.00 22.20 317 PRO A CA 1
ATOM 2481 C C . PRO A 1 317 ? 99.666 31.606 -8.978 1.00 21.18 317 PRO A C 1
ATOM 2482 O O . PRO A 1 317 ? 98.922 31.272 -9.920 1.00 21.99 317 PRO A O 1
ATOM 2486 N N . LEU A 1 318 ? 100.994 31.509 -9.026 1.00 18.78 318 LEU A N 1
ATOM 2487 C CA . LEU A 1 318 ? 101.672 30.890 -10.196 1.00 16.56 318 LEU A CA 1
ATOM 2488 C C . LEU A 1 318 ? 102.074 29.500 -9.729 1.00 15.98 318 LEU A C 1
ATOM 2489 O O . LEU A 1 318 ? 101.641 29.112 -8.610 1.00 15.06 318 LEU A O 1
ATOM 2494 N N . GLN A 1 319 ? 102.821 28.729 -10.524 1.00 16.47 319 GLN A N 1
ATOM 2495 C CA . GLN A 1 319 ? 103.191 27.384 -10.055 1.00 17.22 319 GLN A CA 1
ATOM 2496 C C . GLN A 1 319 ? 104.614 27.009 -10.444 1.00 17.71 319 GLN A C 1
ATOM 2497 O O . GLN A 1 319 ? 105.070 27.231 -11.579 1.00 18.59 319 GLN A O 1
ATOM 2503 N N . LEU A 1 320 ? 105.329 26.473 -9.449 1.00 17.31 320 LEU A N 1
ATOM 2504 C CA . LEU A 1 320 ? 106.668 25.953 -9.695 1.00 17.08 320 LEU A CA 1
ATOM 2505 C C . LEU A 1 320 ? 106.547 24.463 -9.348 1.00 16.57 320 LEU A C 1
ATOM 2506 O O . LEU A 1 320 ? 106.496 24.020 -8.195 1.00 14.78 320 LEU A O 1
ATOM 2511 N N . THR A 1 321 ? 106.384 23.683 -10.425 1.00 17.59 321 THR A N 1
ATOM 2512 C CA . THR A 1 321 ? 106.258 22.235 -10.326 1.00 18.76 321 THR A CA 1
ATOM 2513 C C . THR A 1 321 ? 107.440 21.553 -9.660 1.00 19.51 321 THR A C 1
ATOM 2514 O O . THR A 1 321 ? 107.256 20.887 -8.632 1.00 21.55 321 THR A O 1
ATOM 2518 N N . HIS A 1 322 ? 108.668 21.709 -10.146 1.00 18.89 322 HIS A N 1
ATOM 2519 C CA . HIS A 1 322 ? 109.790 20.988 -9.545 1.00 18.22 322 HIS A CA 1
ATOM 2520 C C . HIS A 1 322 ? 110.475 21.628 -8.351 1.00 18.89 322 HIS A C 1
ATOM 2521 O O . HIS A 1 322 ? 111.687 21.489 -8.118 1.00 19.61 322 HIS A O 1
ATOM 2528 N N . SER A 1 323 ? 109.763 22.300 -7.448 1.00 18.94 323 SER A N 1
ATOM 2529 C CA . SER A 1 323 ? 110.343 22.985 -6.275 1.00 18.88 323 SER A CA 1
ATOM 2530 C C . SER A 1 323 ? 111.010 22.042 -5.273 1.00 18.94 323 SER A C 1
ATOM 2531 O O . SER A 1 323 ? 112.091 22.342 -4.764 1.00 19.48 323 SER A O 1
ATOM 2534 N N . ARG A 1 324 ? 110.396 20.884 -5.007 1.00 18.68 324 ARG A N 1
ATOM 2535 C CA . ARG A 1 324 ? 111.060 19.949 -4.090 1.00 17.63 324 ARG A CA 1
ATOM 2536 C C . ARG A 1 324 ? 112.204 19.269 -4.836 1.00 17.15 324 ARG A C 1
ATOM 2537 O O . ARG A 1 324 ? 112.987 18.626 -4.122 1.00 18.47 324 ARG A O 1
ATOM 2545 N N . THR A 1 325 ? 112.313 19.333 -6.175 1.00 15.41 325 THR A N 1
ATOM 2546 C CA . THR A 1 325 ? 113.437 18.670 -6.827 1.00 15.06 325 THR A CA 1
ATOM 2547 C C . THR A 1 325 ? 114.649 19.586 -6.879 1.00 15.99 325 THR A C 1
ATOM 2548 O O . THR A 1 325 ? 115.740 19.171 -6.450 1.00 17.03 325 THR A O 1
ATOM 2552 N N . LEU A 1 326 ? 114.493 20.822 -7.351 1.00 15.55 326 LEU A N 1
ATOM 2553 C CA . LEU A 1 326 ? 115.630 21.734 -7.441 1.00 14.82 326 LEU A CA 1
ATOM 2554 C C . LEU A 1 326 ? 115.852 22.486 -6.121 1.00 14.68 326 LEU A C 1
ATOM 2555 O O . LEU A 1 326 ? 116.897 23.072 -5.866 1.00 15.04 326 LEU A O 1
ATOM 2560 N N . GLY A 1 327 ? 114.843 22.482 -5.263 1.00 15.68 327 GLY A N 1
ATOM 2561 C CA . GLY A 1 327 ? 114.893 23.142 -3.938 1.00 15.79 327 GLY A CA 1
ATOM 2562 C C . GLY A 1 327 ? 114.842 24.654 -4.106 1.00 15.35 327 GLY A C 1
ATOM 2563 O O . GLY A 1 327 ? 115.818 25.347 -3.853 1.00 16.11 327 GLY A O 1
ATOM 2564 N N . GLY A 1 328 ? 113.711 25.194 -4.529 1.00 15.17 328 GLY A N 1
ATOM 2565 C CA . GLY A 1 328 ? 113.592 26.645 -4.687 1.00 15.75 328 GLY A CA 1
ATOM 2566 C C . GLY A 1 328 ? 112.099 26.957 -4.887 1.00 16.00 328 GLY A C 1
ATOM 2567 O O . GLY A 1 328 ? 111.418 26.244 -5.634 1.00 16.24 328 GLY A O 1
ATOM 2568 N N . GLY A 1 329 ? 111.634 27.947 -4.134 1.00 15.50 329 GLY A N 1
ATOM 2569 C CA . GLY A 1 329 ? 110.258 28.398 -4.216 1.00 14.83 329 GLY A CA 1
ATOM 2570 C C . GLY A 1 329 ? 110.409 29.766 -4.891 1.00 15.24 329 GLY A C 1
ATOM 2571 O O . GLY A 1 329 ? 111.495 30.037 -5.400 1.00 15.27 329 GLY A O 1
ATOM 2572 N N . PHE A 1 330 ? 109.370 30.583 -4.851 1.00 15.93 330 PHE A N 1
ATOM 2573 C CA . PHE A 1 330 ? 109.456 31.906 -5.487 1.00 15.67 330 PHE A CA 1
ATOM 2574 C C . PHE A 1 330 ? 110.557 32.759 -4.868 1.00 15.60 330 PHE A C 1
ATOM 2575 O O . PHE A 1 330 ? 111.311 33.370 -5.652 1.00 15.46 330 PHE A O 1
ATOM 2583 N N . HIS A 1 331 ? 110.701 32.737 -3.522 1.00 15.09 331 HIS A N 1
ATOM 2584 C CA . HIS A 1 331 ? 111.767 33.507 -2.886 1.00 15.58 331 HIS A CA 1
ATOM 2585 C C . HIS A 1 331 ? 113.157 32.994 -3.226 1.00 16.89 331 HIS A C 1
ATOM 2586 O O . HIS A 1 331 ? 114.024 33.772 -3.637 1.00 17.82 331 HIS A O 1
ATOM 2593 N N . CYS A 1 332 ? 113.398 31.691 -3.063 1.00 18.13 332 CYS A N 1
ATOM 2594 C CA . CYS A 1 332 ? 114.702 31.129 -3.418 1.00 18.93 332 CYS A CA 1
ATOM 2595 C C . CYS A 1 332 ? 115.064 31.474 -4.880 1.00 17.20 332 CYS A C 1
ATOM 2596 O O . CYS A 1 332 ? 116.152 31.969 -5.154 1.00 16.48 332 CYS A O 1
ATOM 2599 N N . ALA A 1 333 ? 114.153 31.336 -5.835 1.00 16.83 333 ALA A N 1
ATOM 2600 C CA . ALA A 1 333 ? 114.337 31.604 -7.259 1.00 16.44 333 ALA A CA 1
ATOM 2601 C C . ALA A 1 333 ? 114.281 33.044 -7.735 1.00 16.18 333 ALA A C 1
ATOM 2602 O O . ALA A 1 333 ? 114.067 33.278 -8.942 1.00 15.87 333 ALA A O 1
ATOM 2604 N N . THR A 1 334 ? 114.441 34.042 -6.888 1.00 16.81 334 THR A N 1
ATOM 2605 C CA . THR A 1 334 ? 114.464 35.448 -7.227 1.00 16.61 334 THR A CA 1
ATOM 2606 C C . THR A 1 334 ? 115.472 36.201 -6.313 1.00 17.69 334 THR A C 1
ATOM 2607 O O . THR A 1 334 ? 115.840 35.752 -5.198 1.00 17.06 334 THR A O 1
ATOM 2611 N N . LEU A 1 335 ? 115.859 37.400 -6.765 1.00 17.87 335 LEU A N 1
ATOM 2612 C CA . LEU A 1 335 ? 116.742 38.260 -5.966 1.00 18.01 335 LEU A CA 1
ATOM 2613 C C . LEU A 1 335 ? 116.317 39.711 -6.148 1.00 19.55 335 LEU A C 1
ATOM 2614 O O . LEU A 1 335 ? 116.502 40.197 -7.284 1.00 20.73 335 LEU A O 1
ATOM 2619 N N . ASP A 1 336 ? 115.711 40.353 -5.135 1.00 20.03 336 ASP A N 1
ATOM 2620 C CA . ASP A 1 336 ? 115.218 41.725 -5.295 1.00 20.06 336 ASP A CA 1
ATOM 2621 C C . ASP A 1 336 ? 116.327 42.749 -5.112 1.00 20.66 336 ASP A C 1
ATOM 2622 O O . ASP A 1 336 ? 116.984 42.808 -4.054 1.00 20.66 336 ASP A O 1
ATOM 2627 N N . VAL A 1 337 ? 116.591 43.528 -6.179 1.00 21.43 337 VAL A N 1
ATOM 2628 C CA . VAL A 1 337 ? 117.712 44.483 -6.128 1.00 20.71 337 VAL A CA 1
ATOM 2629 C C . VAL A 1 337 ? 117.182 45.877 -5.798 1.00 20.95 337 VAL A C 1
ATOM 2630 O O . VAL A 1 337 ? 117.994 46.760 -5.468 1.00 21.60 337 VAL A O 1
ATOM 2634 N N . ARG A 1 338 ? 115.857 46.071 -5.846 1.00 20.55 338 ARG A N 1
ATOM 2635 C CA . ARG A 1 338 ? 115.324 47.386 -5.498 1.00 20.44 338 ARG A CA 1
ATOM 2636 C C . ARG A 1 338 ? 113.831 47.404 -5.192 1.00 20.04 338 ARG A C 1
ATOM 2637 O O . ARG A 1 338 ? 112.990 47.033 -6.019 1.00 20.60 338 ARG A O 1
ATOM 2645 N N . ARG A 1 339 ? 113.489 47.895 -4.000 1.00 19.77 339 ARG A N 1
ATOM 2646 C CA . ARG A 1 339 ? 112.082 48.023 -3.630 1.00 20.79 339 ARG A CA 1
ATOM 2647 C C . ARG A 1 339 ? 111.884 49.515 -3.322 1.00 20.53 339 ARG A C 1
ATOM 2648 O O . ARG A 1 339 ? 112.793 50.120 -2.721 1.00 19.66 339 ARG A O 1
ATOM 2656 N N . THR A 1 340 ? 110.782 50.114 -3.751 1.00 20.92 340 THR A N 1
ATOM 2657 C CA . THR A 1 340 ? 110.561 51.526 -3.452 1.00 22.18 340 THR A CA 1
ATOM 2658 C C . THR A 1 340 ? 110.460 51.684 -1.904 1.00 22.53 340 THR A C 1
ATOM 2659 O O . THR A 1 340 ? 109.761 50.844 -1.302 1.00 21.81 340 THR A O 1
ATOM 2663 N N . GLY A 1 341 ? 111.134 52.683 -1.311 1.00 22.72 341 GLY A N 1
ATOM 2664 C CA . GLY A 1 341 ? 111.022 52.821 0.165 1.00 24.52 341 GLY A CA 1
ATOM 2665 C C . GLY A 1 341 ? 112.263 53.327 0.896 1.00 25.74 341 GLY A C 1
ATOM 2666 O O . GLY A 1 341 ? 113.273 53.653 0.246 1.00 26.50 341 GLY A O 1
ATOM 2667 N N . ALA A 1 342 ? 112.178 53.358 2.256 1.00 26.04 342 ALA A N 1
ATOM 2668 C CA . ALA A 1 342 ? 113.288 53.845 3.083 1.00 26.24 342 ALA A CA 1
ATOM 2669 C C . ALA A 1 342 ? 113.732 52.941 4.243 1.00 25.76 342 ALA A C 1
ATOM 2670 O O . ALA A 1 342 ? 113.140 51.920 4.578 1.00 25.92 342 ALA A O 1
ATOM 2672 N N . LEU A 1 343 ? 114.845 53.327 4.881 1.00 25.37 343 LEU A N 1
ATOM 2673 C CA . LEU A 1 343 ? 115.418 52.552 5.995 1.00 25.97 343 LEU A CA 1
ATOM 2674 C C . LEU A 1 343 ? 114.796 52.900 7.360 1.00 26.99 343 LEU A C 1
ATOM 2675 O O . LEU A 1 343 ? 114.813 54.066 7.770 1.00 27.35 343 LEU A O 1
ATOM 2680 N N . GLU A 1 344 ? 114.201 51.924 8.057 1.00 27.23 344 GLU A N 1
ATOM 2681 C CA . GLU A 1 344 ? 113.531 52.133 9.350 1.00 27.24 344 GLU A CA 1
ATOM 2682 C C . GLU A 1 344 ? 113.746 51.011 10.377 1.00 26.35 344 GLU A C 1
ATOM 2683 O O . GLU A 1 344 ? 114.411 50.003 10.093 1.00 26.80 344 GLU A O 1
ATOM 2689 N N . THR A 1 345 ? 113.092 51.124 11.558 1.00 24.89 345 THR A N 1
ATOM 2690 C CA . THR A 1 345 ? 113.190 50.092 12.613 1.00 23.05 345 THR A CA 1
ATOM 2691 C C . THR A 1 345 ? 111.827 49.604 13.080 1.00 22.93 345 THR A C 1
ATOM 2692 O O . THR A 1 345 ? 111.137 50.348 13.806 1.00 24.32 345 THR A O 1
ATOM 2696 N N . TYR A 1 346 ? 111.423 48.369 12.744 1.00 21.54 346 TYR A N 1
ATOM 2697 C CA . TYR A 1 346 ? 110.089 47.892 13.128 1.00 19.74 346 TYR A CA 1
ATOM 2698 C C . TYR A 1 346 ? 109.941 47.251 14.509 1.00 17.69 346 TYR A C 1
ATOM 2699 O O . TYR A 1 346 ? 109.367 46.129 14.535 1.00 19.27 346 TYR A O 1
ATOM 2708 N N . GLN A 1 347 ? 110.387 47.836 15.655 1.00 12.59 347 GLN A N 1
ATOM 2709 C CA . GLN A 1 347 ? 110.194 47.074 16.963 1.00 7.53 347 GLN A CA 1
ATOM 2710 C C . GLN A 1 347 ? 108.943 47.631 17.664 1.00 2.00 347 GLN A C 1
ATOM 2711 O O . GLN A 1 347 ? 109.019 48.880 17.786 1.00 2.00 347 GLN A O 1
ATOM 2717 N N . PHE A 1 348 ? 107.846 46.888 17.853 1.00 2.00 348 PHE A N 1
ATOM 2718 C CA . PHE A 1 348 ? 106.695 47.675 18.327 1.00 2.00 348 PHE A CA 1
ATOM 2719 C C . PHE A 1 348 ? 106.387 47.529 19.846 1.00 2.00 348 PHE A C 1
ATOM 2720 O O . PHE A 1 348 ? 105.207 47.159 20.039 1.00 5.45 348 PHE A O 1
ATOM 2729 N N . ARG B 1 1 ? 101.884 74.918 52.759 1.00 37.33 1 ARG B N 1
ATOM 2730 C CA . ARG B 1 1 ? 100.581 74.340 52.296 1.00 36.55 1 ARG B CA 1
ATOM 2731 C C . ARG B 1 1 ? 100.048 75.176 51.119 1.00 34.54 1 ARG B C 1
ATOM 2732 O O . ARG B 1 1 ? 99.320 76.150 51.297 1.00 34.26 1 ARG B O 1
ATOM 2740 N N . SER B 1 2 ? 100.498 74.826 49.904 1.00 32.12 2 SER B N 1
ATOM 2741 C CA . SER B 1 2 ? 100.104 75.541 48.682 1.00 30.06 2 SER B CA 1
ATOM 2742 C C . SER B 1 2 ? 98.587 75.572 48.532 1.00 28.60 2 SER B C 1
ATOM 2743 O O . SER B 1 2 ? 97.878 74.643 48.918 1.00 28.49 2 SER B O 1
ATOM 2746 N N . LEU B 1 3 ? 98.083 76.639 47.902 1.00 26.52 3 LEU B N 1
ATOM 2747 C CA . LEU B 1 3 ? 96.646 76.761 47.690 1.00 25.16 3 LEU B CA 1
ATOM 2748 C C . LEU B 1 3 ? 96.244 76.014 46.409 1.00 24.29 3 LEU B C 1
ATOM 2749 O O . LEU B 1 3 ? 95.088 75.674 46.173 1.00 24.89 3 LEU B O 1
ATOM 2754 N N . VAL B 1 4 ? 97.206 75.723 45.549 1.00 22.49 4 VAL B N 1
ATOM 2755 C CA . VAL B 1 4 ? 96.989 75.028 44.273 1.00 20.42 4 VAL B CA 1
ATOM 2756 C C . VAL B 1 4 ? 97.295 73.549 44.437 1.00 19.94 4 VAL B C 1
ATOM 2757 O O . VAL B 1 4 ? 98.460 73.192 44.307 1.00 20.34 4 VAL B O 1
ATOM 2761 N N . SER B 1 5 ? 96.330 72.693 44.705 1.00 19.60 5 SER B N 1
ATOM 2762 C CA . SER B 1 5 ? 96.594 71.250 44.755 1.00 19.18 5 SER B CA 1
ATOM 2763 C C . SER B 1 5 ? 95.456 70.544 44.015 1.00 18.34 5 SER B C 1
ATOM 2764 O O . SER B 1 5 ? 94.318 70.658 44.457 1.00 19.28 5 SER B O 1
ATOM 2767 N N . VAL B 1 6 ? 95.684 69.932 42.855 1.00 16.89 6 VAL B N 1
ATOM 2768 C CA . VAL B 1 6 ? 94.570 69.361 42.087 1.00 17.00 6 VAL B CA 1
ATOM 2769 C C . VAL B 1 6 ? 95.093 68.367 41.046 1.00 16.48 6 VAL B C 1
ATOM 2770 O O . VAL B 1 6 ? 96.019 68.684 40.296 1.00 16.20 6 VAL B O 1
ATOM 2774 N N . HIS B 1 7 ? 94.573 67.142 41.077 1.00 15.53 7 HIS B N 1
ATOM 2775 C CA . HIS B 1 7 ? 95.072 66.069 40.249 1.00 15.79 7 HIS B CA 1
ATOM 2776 C C . HIS B 1 7 ? 94.152 65.569 39.148 1.00 16.53 7 HIS B C 1
ATOM 2777 O O . HIS B 1 7 ? 94.585 64.776 38.292 1.00 17.08 7 HIS B O 1
ATOM 2784 N N . ASN B 1 8 ? 92.893 65.991 39.178 1.00 16.77 8 ASN B N 1
ATOM 2785 C CA . ASN B 1 8 ? 91.963 65.471 38.161 1.00 17.05 8 ASN B CA 1
ATOM 2786 C C . ASN B 1 8 ? 90.744 66.368 38.050 1.00 17.02 8 ASN B C 1
ATOM 2787 O O . ASN B 1 8 ? 90.556 67.295 38.817 1.00 15.38 8 ASN B O 1
ATOM 2792 N N . GLU B 1 9 ? 89.899 65.970 37.105 1.00 18.64 9 GLU B N 1
ATOM 2793 C CA . GLU B 1 9 ? 88.664 66.644 36.773 1.00 19.89 9 GLU B CA 1
ATOM 2794 C C . GLU B 1 9 ? 87.466 66.465 37.698 1.00 20.52 9 GLU B C 1
ATOM 2795 O O . GLU B 1 9 ? 86.519 67.247 37.565 1.00 20.45 9 GLU B O 1
ATOM 2801 N N . TRP B 1 10 ? 87.450 65.506 38.622 1.00 21.84 10 TRP B N 1
ATOM 2802 C CA . TRP B 1 10 ? 86.261 65.167 39.396 1.00 21.90 10 TRP B CA 1
ATOM 2803 C C . TRP B 1 10 ? 86.325 65.149 40.923 1.00 22.01 10 TRP B C 1
ATOM 2804 O O . TRP B 1 10 ? 85.265 65.238 41.559 1.00 21.44 10 TRP B O 1
ATOM 2815 N N . ASP B 1 11 ? 87.481 65.066 41.568 1.00 22.43 11 ASP B N 1
ATOM 2816 C CA . ASP B 1 11 ? 87.538 65.103 43.050 1.00 22.62 11 ASP B CA 1
ATOM 2817 C C . ASP B 1 11 ? 86.828 66.327 43.620 1.00 22.41 11 ASP B C 1
ATOM 2818 O O . ASP B 1 11 ? 86.425 67.258 42.913 1.00 22.73 11 ASP B O 1
ATOM 2823 N N . PRO B 1 12 ? 86.568 66.310 44.952 1.00 21.71 12 PRO B N 1
ATOM 2824 C CA . PRO B 1 12 ? 85.789 67.323 45.639 1.00 20.24 12 PRO B CA 1
ATOM 2825 C C . PRO B 1 12 ? 86.391 68.702 45.549 1.00 19.18 12 PRO B C 1
ATOM 2826 O O . PRO B 1 12 ? 87.408 68.992 46.183 1.00 18.13 12 PRO B O 1
ATOM 2830 N N . LEU B 1 13 ? 85.762 69.565 44.749 1.00 18.86 13 LEU B N 1
ATOM 2831 C CA . LEU B 1 13 ? 86.169 70.950 44.547 1.00 18.47 13 LEU B CA 1
ATOM 2832 C C . LEU B 1 13 ? 86.231 71.821 45.813 1.00 18.46 13 LEU B C 1
ATOM 2833 O O . LEU B 1 13 ? 85.232 72.097 46.493 1.00 18.96 13 LEU B O 1
ATOM 2838 N N . GLU B 1 14 ? 87.402 72.350 46.137 1.00 17.68 14 GLU B N 1
ATOM 2839 C CA . GLU B 1 14 ? 87.614 73.251 47.270 1.00 17.90 14 GLU B CA 1
ATOM 2840 C C . GLU B 1 14 ? 87.692 74.727 46.883 1.00 18.72 14 GLU B C 1
ATOM 2841 O O . GLU B 1 14 ? 87.162 75.591 47.598 1.00 19.81 14 GLU B O 1
ATOM 2847 N N . GLU B 1 15 ? 88.360 75.069 45.771 1.00 17.97 15 GLU B N 1
ATOM 2848 C CA . GLU B 1 15 ? 88.496 76.442 45.306 1.00 16.45 15 GLU B CA 1
ATOM 2849 C C . GLU B 1 15 ? 88.529 76.446 43.752 1.00 15.75 15 GLU B C 1
ATOM 2850 O O . GLU B 1 15 ? 89.244 75.661 43.144 1.00 14.26 15 GLU B O 1
ATOM 2856 N N . VAL B 1 16 ? 87.716 77.310 43.142 1.00 15.65 16 VAL B N 1
ATOM 2857 C CA . VAL B 1 16 ? 87.598 77.519 41.707 1.00 14.90 16 VAL B CA 1
ATOM 2858 C C . VAL B 1 16 ? 87.728 79.021 41.392 1.00 15.42 16 VAL B C 1
ATOM 2859 O O . VAL B 1 16 ? 87.605 79.851 42.275 1.00 14.97 16 VAL B O 1
ATOM 2863 N N . ILE B 1 17 ? 87.908 79.294 40.093 1.00 16.65 17 ILE B N 1
ATOM 2864 C CA . ILE B 1 17 ? 87.967 80.636 39.526 1.00 17.25 17 ILE B CA 1
ATOM 2865 C C . ILE B 1 17 ? 86.779 80.681 38.550 1.00 19.74 17 ILE B C 1
ATOM 2866 O O . ILE B 1 17 ? 86.627 79.688 37.785 1.00 20.54 17 ILE B O 1
ATOM 2871 N N . VAL B 1 18 ? 85.913 81.701 38.586 1.00 20.63 18 VAL B N 1
ATOM 2872 C CA . VAL B 1 18 ? 84.761 81.667 37.651 1.00 21.71 18 VAL B CA 1
ATOM 2873 C C . VAL B 1 18 ? 84.886 82.546 36.406 1.00 22.50 18 VAL B C 1
ATOM 2874 O O . VAL B 1 18 ? 84.793 82.005 35.263 1.00 23.99 18 VAL B O 1
ATOM 2878 N N . GLY B 1 19 ? 85.084 83.857 36.438 1.00 21.32 19 GLY B N 1
ATOM 2879 C CA . GLY B 1 19 ? 85.278 84.538 35.125 1.00 20.46 19 GLY B CA 1
ATOM 2880 C C . GLY B 1 19 ? 84.077 85.328 34.694 1.00 19.63 19 GLY B C 1
ATOM 2881 O O . GLY B 1 19 ? 82.990 84.820 34.935 1.00 20.39 19 GLY B O 1
ATOM 2882 N N . THR B 1 20 ? 84.263 86.511 34.140 1.00 18.55 20 THR B N 1
ATOM 2883 C CA . THR B 1 20 ? 83.234 87.433 33.728 1.00 17.21 20 THR B CA 1
ATOM 2884 C C . THR B 1 20 ? 82.929 87.452 32.212 1.00 16.82 20 THR B C 1
ATOM 2885 O O . THR B 1 20 ? 83.669 86.921 31.399 1.00 17.33 20 THR B O 1
ATOM 2889 N N . ALA B 1 21 ? 81.954 88.288 31.872 1.00 16.16 21 ALA B N 1
ATOM 2890 C CA . ALA B 1 21 ? 81.569 88.593 30.484 1.00 15.35 21 ALA B CA 1
ATOM 2891 C C . ALA B 1 21 ? 81.793 90.092 30.220 1.00 16.89 21 ALA B C 1
ATOM 2892 O O . ALA B 1 21 ? 81.590 90.636 29.109 1.00 16.64 21 ALA B O 1
ATOM 2894 N N . VAL B 1 22 ? 82.282 90.811 31.253 1.00 18.52 22 VAL B N 1
ATOM 2895 C CA . VAL B 1 22 ? 82.395 92.256 31.248 1.00 19.84 22 VAL B CA 1
ATOM 2896 C C . VAL B 1 22 ? 82.890 92.933 29.976 1.00 21.08 22 VAL B C 1
ATOM 2897 O O . VAL B 1 22 ? 82.119 93.879 29.629 1.00 24.95 22 VAL B O 1
ATOM 2901 N N . GLY B 1 23 ? 83.999 92.685 29.295 1.00 19.78 23 GLY B N 1
ATOM 2902 C CA . GLY B 1 23 ? 84.210 93.500 28.050 1.00 18.65 23 GLY B CA 1
ATOM 2903 C C . GLY B 1 23 ? 84.343 92.552 26.851 1.00 18.63 23 GLY B C 1
ATOM 2904 O O . GLY B 1 23 ? 85.145 92.796 25.945 1.00 19.08 23 GLY B O 1
ATOM 2905 N N . ALA B 1 24 ? 83.648 91.424 26.890 1.00 18.69 24 ALA B N 1
ATOM 2906 C CA . ALA B 1 24 ? 83.855 90.390 25.866 1.00 19.25 24 ALA B CA 1
ATOM 2907 C C . ALA B 1 24 ? 83.823 90.950 24.437 1.00 20.01 24 ALA B C 1
ATOM 2908 O O . ALA B 1 24 ? 82.895 91.682 24.089 1.00 20.74 24 ALA B O 1
ATOM 2910 N N . ARG B 1 25 ? 84.769 90.552 23.572 1.00 19.92 25 ARG B N 1
ATOM 2911 C CA . ARG B 1 25 ? 84.751 90.995 22.165 1.00 19.32 25 ARG B CA 1
ATOM 2912 C C . ARG B 1 25 ? 85.290 89.984 21.146 1.00 18.78 25 ARG B C 1
ATOM 2913 O O . ARG B 1 25 ? 85.847 88.936 21.402 1.00 18.05 25 ARG B O 1
ATOM 2921 N N . VAL B 1 26 ? 85.077 90.343 19.874 1.00 18.41 26 VAL B N 1
ATOM 2922 C CA . VAL B 1 26 ? 85.624 89.626 18.718 1.00 18.85 26 VAL B CA 1
ATOM 2923 C C . VAL B 1 26 ? 86.767 90.525 18.227 1.00 20.08 26 VAL B C 1
ATOM 2924 O O . VAL B 1 26 ? 86.600 91.732 18.008 1.00 20.29 26 VAL B O 1
ATOM 2928 N N . PRO B 1 27 ? 87.975 89.966 18.239 1.00 20.21 27 PRO B N 1
ATOM 2929 C CA . PRO B 1 27 ? 89.151 90.730 17.885 1.00 19.56 27 PRO B CA 1
ATOM 2930 C C . PRO B 1 27 ? 89.068 91.212 16.430 1.00 19.98 27 PRO B C 1
ATOM 2931 O O . PRO B 1 27 ? 88.210 90.872 15.610 1.00 19.70 27 PRO B O 1
ATOM 2935 N N . THR B 1 28 ? 90.011 92.074 16.097 1.00 20.84 28 THR B N 1
ATOM 2936 C CA . THR B 1 28 ? 90.162 92.602 14.731 1.00 21.67 28 THR B CA 1
ATOM 2937 C C . THR B 1 28 ? 90.448 91.406 13.818 1.00 20.94 28 THR B C 1
ATOM 2938 O O . THR B 1 28 ? 91.017 90.415 14.291 1.00 21.98 28 THR B O 1
ATOM 2942 N N . ALA B 1 29 ? 90.049 91.470 12.548 1.00 19.95 29 ALA B N 1
ATOM 2943 C CA . ALA B 1 29 ? 90.213 90.393 11.565 1.00 19.29 29 ALA B CA 1
ATOM 2944 C C . ALA B 1 29 ? 91.682 90.038 11.429 1.00 18.64 29 ALA B C 1
ATOM 2945 O O . ALA B 1 29 ? 92.485 90.971 11.453 1.00 19.23 29 ALA B O 1
ATOM 2947 N N . ASP B 1 30 ? 92.028 88.764 11.309 1.00 17.67 30 ASP B N 1
ATOM 2948 C CA . ASP B 1 30 ? 93.463 88.428 11.343 1.00 18.74 30 ASP B CA 1
ATOM 2949 C C . ASP B 1 30 ? 93.731 86.951 11.076 1.00 19.95 30 ASP B C 1
ATOM 2950 O O . ASP B 1 30 ? 93.055 86.051 11.634 1.00 21.35 30 ASP B O 1
ATOM 2955 N N . ARG B 1 31 ? 94.781 86.656 10.286 1.00 18.65 31 ARG B N 1
ATOM 2956 C CA . ARG B 1 31 ? 95.126 85.273 9.993 1.00 17.30 31 ARG B CA 1
ATOM 2957 C C . ARG B 1 31 ? 94.809 84.293 11.130 1.00 16.78 31 ARG B C 1
ATOM 2958 O O . ARG B 1 31 ? 93.966 83.426 10.916 1.00 17.62 31 ARG B O 1
ATOM 2966 N N . SER B 1 32 ? 95.419 84.382 12.318 1.00 15.85 32 SER B N 1
ATOM 2967 C CA . SER B 1 32 ? 95.229 83.447 13.420 1.00 14.48 32 SER B CA 1
ATOM 2968 C C . SER B 1 32 ? 93.801 83.314 13.893 1.00 14.08 32 SER B C 1
ATOM 2969 O O . SER B 1 32 ? 93.337 82.177 13.992 1.00 13.63 32 SER B O 1
ATOM 2972 N N . VAL B 1 33 ? 93.065 84.392 14.159 1.00 14.42 33 VAL B N 1
ATOM 2973 C CA . VAL B 1 33 ? 91.676 84.232 14.623 1.00 14.61 33 VAL B CA 1
ATOM 2974 C C . VAL B 1 33 ? 90.883 83.560 13.487 1.00 15.37 33 VAL B C 1
ATOM 2975 O O . VAL B 1 33 ? 90.033 82.707 13.732 1.00 14.88 33 VAL B O 1
ATOM 2979 N N . PHE B 1 34 ? 91.196 83.970 12.229 1.00 16.31 34 PHE B N 1
ATOM 2980 C CA . PHE B 1 34 ? 90.570 83.370 11.043 1.00 16.36 34 PHE B CA 1
ATOM 2981 C C . PHE B 1 34 ? 90.875 81.869 10.995 1.00 16.01 34 PHE B C 1
ATOM 2982 O O . PHE B 1 34 ? 89.993 81.019 11.064 1.00 16.42 34 PHE B O 1
ATOM 2990 N N . ALA B 1 35 ? 92.145 81.525 10.894 1.00 15.69 35 ALA B N 1
ATOM 2991 C CA . ALA B 1 35 ? 92.545 80.125 10.836 1.00 15.37 35 ALA B CA 1
ATOM 2992 C C . ALA B 1 35 ? 92.036 79.329 12.049 1.00 16.59 35 ALA B C 1
ATOM 2993 O O . ALA B 1 35 ? 91.470 78.233 11.834 1.00 17.01 35 ALA B O 1
ATOM 2995 N N . VAL B 1 36 ? 92.179 79.772 13.325 1.00 17.66 36 VAL B N 1
ATOM 2996 C CA . VAL B 1 36 ? 91.752 78.894 14.423 1.00 18.74 36 VAL B CA 1
ATOM 2997 C C . VAL B 1 36 ? 90.274 78.953 14.779 1.00 20.90 36 VAL B C 1
ATOM 2998 O O . VAL B 1 36 ? 89.750 77.995 15.366 1.00 21.50 36 VAL B O 1
ATOM 3002 N N . GLU B 1 37 ? 89.586 80.044 14.501 1.00 23.75 37 GLU B N 1
ATOM 3003 C CA . GLU B 1 37 ? 88.200 80.146 14.925 1.00 25.81 37 GLU B CA 1
ATOM 3004 C C . GLU B 1 37 ? 87.156 80.349 13.840 1.00 26.96 37 GLU B C 1
ATOM 3005 O O . GLU B 1 37 ? 86.110 79.704 14.019 1.00 28.09 37 GLU B O 1
ATOM 3011 N N . TYR B 1 38 ? 87.341 81.212 12.834 1.00 27.75 38 TYR B N 1
ATOM 3012 C CA . TYR B 1 38 ? 86.279 81.474 11.857 1.00 28.56 38 TYR B CA 1
ATOM 3013 C C . TYR B 1 38 ? 86.434 80.993 10.415 1.00 29.09 38 TYR B C 1
ATOM 3014 O O . TYR B 1 38 ? 85.512 81.194 9.590 1.00 28.82 38 TYR B O 1
ATOM 3023 N N . ALA B 1 39 ? 87.528 80.348 10.037 1.00 30.48 39 ALA B N 1
ATOM 3024 C CA . ALA B 1 39 ? 87.722 79.895 8.638 1.00 31.70 39 ALA B CA 1
ATOM 3025 C C . ALA B 1 39 ? 86.988 78.595 8.331 1.00 33.16 39 ALA B C 1
ATOM 3026 O O . ALA B 1 39 ? 87.577 77.602 7.891 1.00 34.42 39 ALA B O 1
ATOM 3028 N N . GLY B 1 40 ? 85.683 78.568 8.556 1.00 34.18 40 GLY B N 1
ATOM 3029 C CA . GLY B 1 40 ? 84.860 77.390 8.289 1.00 35.66 40 GLY B CA 1
ATOM 3030 C C . GLY B 1 40 ? 83.432 77.911 8.073 1.00 36.71 40 GLY B C 1
ATOM 3031 O O . GLY B 1 40 ? 82.527 77.183 7.679 1.00 37.72 40 GLY B O 1
ATOM 3032 N N . ASP B 1 41 ? 83.272 79.192 8.427 1.00 36.78 41 ASP B N 1
ATOM 3033 C CA . ASP B 1 41 ? 81.993 79.857 8.272 1.00 36.74 41 ASP B CA 1
ATOM 3034 C C . ASP B 1 41 ? 82.203 81.067 7.352 1.00 36.40 41 ASP B C 1
ATOM 3035 O O . ASP B 1 41 ? 81.286 81.382 6.573 1.00 37.52 41 ASP B O 1
ATOM 3040 N N . TYR B 1 42 ? 83.355 81.726 7.407 1.00 35.31 42 TYR B N 1
ATOM 3041 C CA . TYR B 1 42 ? 83.498 82.892 6.520 1.00 34.96 42 TYR B CA 1
ATOM 3042 C C . TYR B 1 42 ? 84.460 82.662 5.350 1.00 35.65 42 TYR B C 1
ATOM 3043 O O . TYR B 1 42 ? 85.386 81.858 5.432 1.00 36.54 42 TYR B O 1
ATOM 3052 N N . GLU B 1 43 ? 84.218 83.401 4.254 1.00 36.24 43 GLU B N 1
ATOM 3053 C CA . GLU B 1 43 ? 84.990 83.285 3.006 1.00 36.93 43 GLU B CA 1
ATOM 3054 C C . GLU B 1 43 ? 86.417 83.788 3.170 1.00 35.74 43 GLU B C 1
ATOM 3055 O O . GLU B 1 43 ? 87.370 83.212 2.638 1.00 35.31 43 GLU B O 1
ATOM 3061 N N . SER B 1 44 ? 86.555 84.881 3.927 1.00 34.14 44 SER B N 1
ATOM 3062 C CA . SER B 1 44 ? 87.876 85.444 4.185 1.00 33.54 44 SER B CA 1
ATOM 3063 C C . SER B 1 44 ? 87.838 86.226 5.508 1.00 33.44 44 SER B C 1
ATOM 3064 O O . SER B 1 44 ? 86.837 86.792 5.944 1.00 32.74 44 SER B O 1
ATOM 3067 N N . GLN B 1 45 ? 89.009 86.333 6.143 1.00 33.61 45 GLN B N 1
ATOM 3068 C CA . GLN B 1 45 ? 89.204 86.971 7.450 1.00 33.22 45 GLN B CA 1
ATOM 3069 C C . GLN B 1 45 ? 88.590 88.353 7.560 1.00 33.12 45 GLN B C 1
ATOM 3070 O O . GLN B 1 45 ? 88.188 88.773 8.674 1.00 32.42 45 GLN B O 1
ATOM 3076 N N . GLU B 1 46 ? 88.451 89.065 6.431 1.00 33.63 46 GLU B N 1
ATOM 3077 C CA . GLU B 1 46 ? 87.811 90.362 6.384 1.00 34.35 46 GLU B CA 1
ATOM 3078 C C . GLU B 1 46 ? 86.308 90.265 6.624 1.00 33.19 46 GLU B C 1
ATOM 3079 O O . GLU B 1 46 ? 85.722 91.317 6.906 1.00 34.22 46 GLU B O 1
ATOM 3085 N N . GLN B 1 47 ? 85.650 89.124 6.630 1.00 31.31 47 GLN B N 1
ATOM 3086 C CA . GLN B 1 47 ? 84.248 88.977 6.974 1.00 30.49 47 GLN B CA 1
ATOM 3087 C C . GLN B 1 47 ? 83.928 88.648 8.455 1.00 28.78 47 GLN B C 1
ATOM 3088 O O . GLN B 1 47 ? 82.776 88.592 8.892 1.00 28.03 47 GLN B O 1
ATOM 3094 N N . ILE B 1 48 ? 84.930 88.278 9.249 1.00 27.46 48 ILE B N 1
ATOM 3095 C CA . ILE B 1 48 ? 84.783 87.970 10.691 1.00 25.14 48 ILE B CA 1
ATOM 3096 C C . ILE B 1 48 ? 84.086 89.158 11.329 1.00 24.53 48 ILE B C 1
ATOM 3097 O O . ILE B 1 48 ? 84.514 90.288 11.059 1.00 26.12 48 ILE B O 1
ATOM 3102 N N . PRO B 1 49 ? 83.082 88.944 12.152 1.00 23.36 49 PRO B N 1
ATOM 3103 C CA . PRO B 1 49 ? 82.367 90.006 12.835 1.00 22.44 49 PRO B CA 1
ATOM 3104 C C . PRO B 1 49 ? 83.116 90.625 14.020 1.00 21.17 49 PRO B C 1
ATOM 3105 O O . PRO B 1 49 ? 82.605 90.578 15.168 1.00 21.61 49 PRO B O 1
ATOM 3109 N N . SER B 1 50 ? 84.270 91.235 13.811 1.00 19.39 50 SER B N 1
ATOM 3110 C CA . SER B 1 50 ? 85.002 91.883 14.903 1.00 18.72 50 SER B CA 1
ATOM 3111 C C . SER B 1 50 ? 84.087 92.794 15.729 1.00 18.26 50 SER B C 1
ATOM 3112 O O . SER B 1 50 ? 83.050 93.219 15.211 1.00 19.24 50 SER B O 1
ATOM 3115 N N . GLY B 1 51 ? 84.438 93.090 16.992 1.00 17.76 51 GLY B N 1
ATOM 3116 C CA . GLY B 1 51 ? 83.595 93.963 17.808 1.00 18.02 51 GLY B CA 1
ATOM 3117 C C . GLY B 1 51 ? 83.128 93.400 19.153 1.00 17.94 51 GLY B C 1
ATOM 3118 O O . GLY B 1 51 ? 83.260 92.214 19.435 1.00 17.89 51 GLY B O 1
ATOM 3119 N N . ALA B 1 52 ? 82.549 94.271 19.990 1.00 18.53 52 ALA B N 1
ATOM 3120 C CA . ALA B 1 52 ? 82.072 93.837 21.321 1.00 19.08 52 ALA B CA 1
ATOM 3121 C C . ALA B 1 52 ? 80.728 93.130 21.253 1.00 18.85 52 ALA B C 1
ATOM 3122 O O . ALA B 1 52 ? 79.834 93.626 20.579 1.00 19.76 52 ALA B O 1
ATOM 3124 N N . TYR B 1 53 ? 80.559 92.046 21.996 1.00 19.54 53 TYR B N 1
ATOM 3125 C CA . TYR B 1 53 ? 79.263 91.382 22.018 1.00 20.42 53 TYR B CA 1
ATOM 3126 C C . TYR B 1 53 ? 78.189 92.353 22.493 1.00 21.88 53 TYR B C 1
ATOM 3127 O O . TYR B 1 53 ? 78.480 93.244 23.289 1.00 22.73 53 TYR B O 1
ATOM 3136 N N . PRO B 1 54 ? 76.963 92.160 22.008 1.00 22.59 54 PRO B N 1
ATOM 3137 C CA . PRO B 1 54 ? 75.847 92.985 22.410 1.00 23.30 54 PRO B CA 1
ATOM 3138 C C . PRO B 1 54 ? 75.658 92.960 23.938 1.00 24.92 54 PRO B C 1
ATOM 3139 O O . PRO B 1 54 ? 75.716 91.900 24.586 1.00 24.60 54 PRO B O 1
ATOM 3143 N N . ASP B 1 55 ? 75.380 94.107 24.563 1.00 27.08 55 ASP B N 1
ATOM 3144 C CA . ASP B 1 55 ? 75.214 94.260 26.015 1.00 28.32 55 ASP B CA 1
ATOM 3145 C C . ASP B 1 55 ? 74.251 93.262 26.649 1.00 27.24 55 ASP B C 1
ATOM 3146 O O . ASP B 1 55 ? 74.516 92.763 27.758 1.00 27.19 55 ASP B O 1
ATOM 3151 N N . ARG B 1 56 ? 73.147 92.985 25.956 1.00 25.99 56 ARG B N 1
ATOM 3152 C CA . ARG B 1 56 ? 72.182 92.000 26.423 1.00 24.42 56 ARG B CA 1
ATOM 3153 C C . ARG B 1 56 ? 72.896 90.689 26.732 1.00 22.86 56 ARG B C 1
ATOM 3154 O O . ARG B 1 56 ? 72.608 90.217 27.853 1.00 22.67 56 ARG B O 1
ATOM 3162 N N . VAL B 1 57 ? 73.774 90.178 25.846 1.00 20.48 57 VAL B N 1
ATOM 3163 C CA . VAL B 1 57 ? 74.419 88.916 26.164 1.00 19.38 57 VAL B CA 1
ATOM 3164 C C . VAL B 1 57 ? 75.382 89.080 27.350 1.00 19.24 57 VAL B C 1
ATOM 3165 O O . VAL B 1 57 ? 75.361 88.249 28.299 1.00 18.39 57 VAL B O 1
ATOM 3169 N N . LEU B 1 58 ? 76.173 90.155 27.370 1.00 18.76 58 LEU B N 1
ATOM 3170 C CA . LEU B 1 58 ? 77.075 90.280 28.544 1.00 19.24 58 LEU B CA 1
ATOM 3171 C C . LEU B 1 58 ? 76.273 90.462 29.837 1.00 19.65 58 LEU B C 1
ATOM 3172 O O . LEU B 1 58 ? 76.559 89.797 30.848 1.00 19.98 58 LEU B O 1
ATOM 3177 N N . LYS B 1 59 ? 75.252 91.295 29.866 1.00 20.72 59 LYS B N 1
ATOM 3178 C CA . LYS B 1 59 ? 74.452 91.474 31.088 1.00 21.81 59 LYS B CA 1
ATOM 3179 C C . LYS B 1 59 ? 73.907 90.156 31.619 1.00 20.86 59 LYS B C 1
ATOM 3180 O O . LYS B 1 59 ? 74.187 89.719 32.745 1.00 19.64 59 LYS B O 1
ATOM 3186 N N . GLU B 1 60 ? 73.065 89.503 30.806 1.00 20.96 60 GLU B N 1
ATOM 3187 C CA . GLU B 1 60 ? 72.430 88.234 31.136 1.00 19.63 60 GLU B CA 1
ATOM 3188 C C . GLU B 1 60 ? 73.442 87.156 31.513 1.00 18.61 60 GLU B C 1
ATOM 3189 O O . GLU B 1 60 ? 73.226 86.493 32.534 1.00 18.79 60 GLU B O 1
ATOM 3195 N N . THR B 1 61 ? 74.560 86.949 30.804 1.00 18.10 61 THR B N 1
ATOM 3196 C CA . THR B 1 61 ? 75.459 85.894 31.250 1.00 18.56 61 THR B CA 1
ATOM 3197 C C . THR B 1 61 ? 76.212 86.329 32.512 1.00 19.33 61 THR B C 1
ATOM 3198 O O . THR B 1 61 ? 76.489 85.466 33.373 1.00 19.85 61 THR B O 1
ATOM 3202 N N . GLU B 1 62 ? 76.435 87.628 32.737 1.00 20.53 62 GLU B N 1
ATOM 3203 C CA . GLU B 1 62 ? 77.085 88.039 33.997 1.00 21.37 62 GLU B CA 1
ATOM 3204 C C . GLU B 1 62 ? 76.179 87.720 35.200 1.00 22.67 62 GLU B C 1
ATOM 3205 O O . GLU B 1 62 ? 76.737 87.297 36.246 1.00 22.73 62 GLU B O 1
ATOM 3211 N N . GLU B 1 63 ? 74.843 87.827 35.069 1.00 23.84 63 GLU B N 1
ATOM 3212 C CA . GLU B 1 63 ? 73.999 87.477 36.236 1.00 25.56 63 GLU B CA 1
ATOM 3213 C C . GLU B 1 63 ? 73.950 85.954 36.381 1.00 24.74 63 GLU B C 1
ATOM 3214 O O . GLU B 1 63 ? 74.083 85.407 37.513 1.00 25.64 63 GLU B O 1
ATOM 3220 N N . GLU B 1 64 ? 73.944 85.236 35.240 1.00 21.85 64 GLU B N 1
ATOM 3221 C CA . GLU B 1 64 ? 73.998 83.775 35.286 1.00 18.62 64 GLU B CA 1
ATOM 3222 C C . GLU B 1 64 ? 75.292 83.384 35.993 1.00 16.81 64 GLU B C 1
ATOM 3223 O O . GLU B 1 64 ? 75.386 82.550 36.908 1.00 16.14 64 GLU B O 1
ATOM 3229 N N . LEU B 1 65 ? 76.350 84.091 35.592 1.00 15.69 65 LEU B N 1
ATOM 3230 C CA . LEU B 1 65 ? 77.660 83.877 36.203 1.00 15.04 65 LEU B CA 1
ATOM 3231 C C . LEU B 1 65 ? 77.671 84.114 37.724 1.00 14.57 65 LEU B C 1
ATOM 3232 O O . LEU B 1 65 ? 78.316 83.349 38.440 1.00 13.02 65 LEU B O 1
ATOM 3237 N N . HIS B 1 66 ? 76.948 85.119 38.219 1.00 15.50 66 HIS B N 1
ATOM 3238 C CA . HIS B 1 66 ? 76.797 85.435 39.657 1.00 14.92 66 HIS B CA 1
ATOM 3239 C C . HIS B 1 66 ? 76.117 84.290 40.426 1.00 15.38 66 HIS B C 1
ATOM 3240 O O . HIS B 1 66 ? 76.521 83.898 41.551 1.00 14.90 66 HIS B O 1
ATOM 3247 N N . VAL B 1 67 ? 75.122 83.672 39.757 1.00 14.66 67 VAL B N 1
ATOM 3248 C CA . VAL B 1 67 ? 74.426 82.529 40.350 1.00 13.49 67 VAL B CA 1
ATOM 3249 C C . VAL B 1 67 ? 75.354 81.330 40.495 1.00 15.24 67 VAL B C 1
ATOM 3250 O O . VAL B 1 67 ? 75.364 80.639 41.529 1.00 15.60 67 VAL B O 1
ATOM 3254 N N . LEU B 1 68 ? 76.176 81.086 39.456 1.00 17.20 68 LEU B N 1
ATOM 3255 C CA . LEU B 1 68 ? 77.108 79.951 39.530 1.00 18.74 68 LEU B CA 1
ATOM 3256 C C . LEU B 1 68 ? 77.987 80.104 40.791 1.00 19.83 68 LEU B C 1
ATOM 3257 O O . LEU B 1 68 ? 78.011 79.242 41.691 1.00 19.53 68 LEU B O 1
ATOM 3262 N N . ALA B 1 69 ? 78.668 81.248 40.915 1.00 20.74 69 ALA B N 1
ATOM 3263 C CA . ALA B 1 69 ? 79.536 81.561 42.044 1.00 21.57 69 ALA B CA 1
ATOM 3264 C C . ALA B 1 69 ? 78.834 81.429 43.412 1.00 22.64 69 ALA B C 1
ATOM 3265 O O . ALA B 1 69 ? 79.380 80.983 44.430 1.00 21.64 69 ALA B O 1
ATOM 3267 N N . ALA B 1 70 ? 77.586 81.888 43.414 1.00 24.15 70 ALA B N 1
ATOM 3268 C CA . ALA B 1 70 ? 76.737 81.862 44.615 1.00 25.07 70 ALA B CA 1
ATOM 3269 C C . ALA B 1 70 ? 76.481 80.442 45.110 1.00 24.80 70 ALA B C 1
ATOM 3270 O O . ALA B 1 70 ? 76.671 80.115 46.297 1.00 25.05 70 ALA B O 1
ATOM 3272 N N . GLU B 1 71 ? 76.037 79.590 44.192 1.00 25.00 71 GLU B N 1
ATOM 3273 C CA . GLU B 1 71 ? 75.756 78.202 44.521 1.00 26.34 71 GLU B CA 1
ATOM 3274 C C . GLU B 1 71 ? 76.999 77.408 44.888 1.00 26.30 71 GLU B C 1
ATOM 3275 O O . GLU B 1 71 ? 76.964 76.583 45.821 1.00 26.35 71 GLU B O 1
ATOM 3281 N N . LEU B 1 72 ? 78.134 77.650 44.217 1.00 25.45 72 LEU B N 1
ATOM 3282 C CA . LEU B 1 72 ? 79.350 76.927 44.568 1.00 25.13 72 LEU B CA 1
ATOM 3283 C C . LEU B 1 72 ? 79.789 77.333 45.994 1.00 25.27 72 LEU B C 1
ATOM 3284 O O . LEU B 1 72 ? 80.272 76.544 46.818 1.00 25.85 72 LEU B O 1
ATOM 3289 N N . THR B 1 73 ? 79.611 78.606 46.334 1.00 25.00 73 THR B N 1
ATOM 3290 C CA . THR B 1 73 ? 79.896 79.126 47.681 1.00 24.39 73 THR B CA 1
ATOM 3291 C C . THR B 1 73 ? 79.011 78.385 48.676 1.00 24.19 73 THR B C 1
ATOM 3292 O O . THR B 1 73 ? 79.471 77.822 49.671 1.00 24.53 73 THR B O 1
ATOM 3296 N N . LYS B 1 74 ? 77.725 78.283 48.363 1.00 24.61 74 LYS B N 1
ATOM 3297 C CA . LYS B 1 74 ? 76.779 77.520 49.193 1.00 24.89 74 LYS B CA 1
ATOM 3298 C C . LYS B 1 74 ? 77.271 76.095 49.428 1.00 24.12 74 LYS B C 1
ATOM 3299 O O . LYS B 1 74 ? 77.155 75.566 50.543 1.00 25.24 74 LYS B O 1
ATOM 3305 N N . LEU B 1 75 ? 77.851 75.452 48.417 1.00 23.14 75 LEU B N 1
ATOM 3306 C CA . LEU B 1 75 ? 78.398 74.124 48.480 1.00 22.64 75 LEU B CA 1
ATOM 3307 C C . LEU B 1 75 ? 79.701 74.058 49.285 1.00 22.38 75 LEU B C 1
ATOM 3308 O O . LEU B 1 75 ? 80.227 72.966 49.553 1.00 22.79 75 LEU B O 1
ATOM 3313 N N . GLY B 1 76 ? 80.265 75.198 49.673 1.00 21.09 76 GLY B N 1
ATOM 3314 C CA . GLY B 1 76 ? 81.464 75.248 50.489 1.00 21.04 76 GLY B CA 1
ATOM 3315 C C . GLY B 1 76 ? 82.736 75.500 49.709 1.00 21.89 76 GLY B C 1
ATOM 3316 O O . GLY B 1 76 ? 83.823 75.442 50.291 1.00 24.09 76 GLY B O 1
ATOM 3317 N N . VAL B 1 77 ? 82.651 75.768 48.402 1.00 21.34 77 VAL B N 1
ATOM 3318 C CA . VAL B 1 77 ? 83.807 75.998 47.539 1.00 20.48 77 VAL B CA 1
ATOM 3319 C C . VAL B 1 77 ? 84.310 77.428 47.625 1.00 19.66 77 VAL B C 1
ATOM 3320 O O . VAL B 1 77 ? 83.458 78.298 47.730 1.00 19.65 77 VAL B O 1
ATOM 3324 N N . THR B 1 78 ? 85.609 77.672 47.529 1.00 19.24 78 THR B N 1
ATOM 3325 C CA . THR B 1 78 ? 86.088 79.059 47.578 1.00 19.83 78 THR B CA 1
ATOM 3326 C C . THR B 1 78 ? 86.114 79.682 46.160 1.00 20.43 78 THR B C 1
ATOM 3327 O O . THR B 1 78 ? 86.983 79.321 45.358 1.00 22.35 78 THR B O 1
ATOM 3331 N N . VAL B 1 79 ? 85.228 80.629 45.869 1.00 19.42 79 VAL B N 1
ATOM 3332 C CA . VAL B 1 79 ? 85.200 81.210 44.525 1.00 19.05 79 VAL B CA 1
ATOM 3333 C C . VAL B 1 79 ? 86.043 82.459 44.362 1.00 19.97 79 VAL B C 1
ATOM 3334 O O . VAL B 1 79 ? 85.938 83.404 45.163 1.00 21.23 79 VAL B O 1
ATOM 3338 N N . ARG B 1 80 ? 86.913 82.464 43.337 1.00 19.66 80 ARG B N 1
ATOM 3339 C CA . ARG B 1 80 ? 87.744 83.620 43.037 1.00 19.17 80 ARG B CA 1
ATOM 3340 C C . ARG B 1 80 ? 87.323 84.096 41.621 1.00 18.18 80 ARG B C 1
ATOM 3341 O O . ARG B 1 80 ? 86.936 83.219 40.848 1.00 17.55 80 ARG B O 1
ATOM 3349 N N . ARG B 1 81 ? 87.345 85.383 41.354 1.00 17.63 81 ARG B N 1
ATOM 3350 C CA . ARG B 1 81 ? 87.021 85.912 40.015 1.00 18.43 81 ARG B CA 1
ATOM 3351 C C . ARG B 1 81 ? 88.217 86.686 39.449 1.00 18.70 81 ARG B C 1
ATOM 3352 O O . ARG B 1 81 ? 89.154 87.120 40.139 1.00 19.20 81 ARG B O 1
ATOM 3360 N N . PRO B 1 82 ? 88.281 86.847 38.111 1.00 18.68 82 PRO B N 1
ATOM 3361 C CA . PRO B 1 82 ? 89.362 87.518 37.419 1.00 18.76 82 PRO B CA 1
ATOM 3362 C C . PRO B 1 82 ? 89.535 88.957 37.863 1.00 18.81 82 PRO B C 1
ATOM 3363 O O . PRO B 1 82 ? 88.599 89.504 38.438 1.00 18.30 82 PRO B O 1
ATOM 3367 N N . GLY B 1 83 ? 90.680 89.552 37.551 1.00 19.67 83 GLY B N 1
ATOM 3368 C CA . GLY B 1 83 ? 90.888 90.974 37.861 1.00 21.03 83 GLY B CA 1
ATOM 3369 C C . GLY B 1 83 ? 90.302 91.756 36.648 1.00 22.60 83 GLY B C 1
ATOM 3370 O O . GLY B 1 83 ? 89.861 91.152 35.639 1.00 22.61 83 GLY B O 1
ATOM 3371 N N . PRO B 1 84 ? 90.275 93.079 36.743 1.00 22.69 84 PRO B N 1
ATOM 3372 C CA . PRO B 1 84 ? 89.787 93.934 35.671 1.00 22.55 84 PRO B CA 1
ATOM 3373 C C . PRO B 1 84 ? 90.858 94.047 34.574 1.00 23.07 84 PRO B C 1
ATOM 3374 O O . PRO B 1 84 ? 92.038 93.992 34.939 1.00 23.27 84 PRO B O 1
ATOM 3378 N N . ARG B 1 85 ? 90.430 94.135 33.300 1.00 22.24 85 ARG B N 1
ATOM 3379 C CA . ARG B 1 85 ? 91.347 94.246 32.166 1.00 22.00 85 ARG B CA 1
ATOM 3380 C C . ARG B 1 85 ? 90.645 94.908 30.962 1.00 23.58 85 ARG B C 1
ATOM 3381 O O . ARG B 1 85 ? 89.494 94.523 30.706 1.00 24.70 85 ARG B O 1
ATOM 3389 N N . ASP B 1 86 ? 91.328 95.796 30.218 1.00 24.01 86 ASP B N 1
ATOM 3390 C CA . ASP B 1 86 ? 90.643 96.357 29.030 1.00 24.13 86 ASP B CA 1
ATOM 3391 C C . ASP B 1 86 ? 90.912 95.364 27.887 1.00 23.23 86 ASP B C 1
ATOM 3392 O O . ASP B 1 86 ? 92.099 95.150 27.683 1.00 24.02 86 ASP B O 1
ATOM 3397 N N . HIS B 1 87 ? 89.916 94.838 27.188 1.00 21.89 87 HIS B N 1
ATOM 3398 C CA . HIS B 1 87 ? 90.181 93.892 26.104 1.00 21.32 87 HIS B CA 1
ATOM 3399 C C . HIS B 1 87 ? 90.308 94.568 24.727 1.00 20.49 87 HIS B C 1
ATOM 3400 O O . HIS B 1 87 ? 90.546 93.895 23.701 1.00 20.76 87 HIS B O 1
ATOM 3407 N N . SER B 1 88 ? 90.121 95.876 24.711 1.00 19.15 88 SER B N 1
ATOM 3408 C CA . SER B 1 88 ? 90.197 96.633 23.446 1.00 18.29 88 SER B CA 1
ATOM 3409 C C . SER B 1 88 ? 91.544 97.332 23.384 1.00 18.55 88 SER B C 1
ATOM 3410 O O . SER B 1 88 ? 91.986 97.900 22.378 1.00 19.13 88 SER B O 1
ATOM 3413 N N . ALA B 1 89 ? 92.238 97.319 24.534 1.00 19.38 89 ALA B N 1
ATOM 3414 C CA . ALA B 1 89 ? 93.581 97.908 24.584 1.00 19.72 89 ALA B CA 1
ATOM 3415 C C . ALA B 1 89 ? 94.431 97.082 23.599 1.00 20.50 89 ALA B C 1
ATOM 3416 O O . ALA B 1 89 ? 94.368 95.847 23.622 1.00 21.41 89 ALA B O 1
ATOM 3418 N N . LEU B 1 90 ? 95.178 97.749 22.724 1.00 20.54 90 LEU B N 1
ATOM 3419 C CA . LEU B 1 90 ? 95.987 97.032 21.735 1.00 20.42 90 LEU B CA 1
ATOM 3420 C C . LEU B 1 90 ? 97.169 96.292 22.326 1.00 21.82 90 LEU B C 1
ATOM 3421 O O . LEU B 1 90 ? 97.811 96.753 23.281 1.00 23.80 90 LEU B O 1
ATOM 3426 N N . ILE B 1 91 ? 97.499 95.151 21.745 1.00 23.15 91 ILE B N 1
ATOM 3427 C CA . ILE B 1 91 ? 98.705 94.417 22.160 1.00 23.87 91 ILE B CA 1
ATOM 3428 C C . ILE B 1 91 ? 99.514 94.378 20.847 1.00 24.66 91 ILE B C 1
ATOM 3429 O O . ILE B 1 91 ? 98.895 94.228 19.778 1.00 24.38 91 ILE B O 1
ATOM 3434 N N . LYS B 1 92 ? 100.799 94.666 20.920 1.00 27.00 92 LYS B N 1
ATOM 3435 C CA . LYS B 1 92 ? 101.608 94.785 19.700 1.00 29.23 92 LYS B CA 1
ATOM 3436 C C . LYS B 1 92 ? 103.036 94.321 19.903 1.00 26.56 92 LYS B C 1
ATOM 3437 O O . LYS B 1 92 ? 103.798 94.833 20.727 1.00 25.92 92 LYS B O 1
ATOM 3443 N N . THR B 1 93 ? 103.439 93.341 19.110 1.00 24.10 93 THR B N 1
ATOM 3444 C CA . THR B 1 93 ? 104.797 92.815 19.089 1.00 21.60 93 THR B CA 1
ATOM 3445 C C . THR B 1 93 ? 105.411 93.271 17.749 1.00 19.90 93 THR B C 1
ATOM 3446 O O . THR B 1 93 ? 104.675 93.737 16.879 1.00 19.41 93 THR B O 1
ATOM 3450 N N . PRO B 1 94 ? 106.693 93.033 17.527 1.00 18.83 94 PRO B N 1
ATOM 3451 C CA . PRO B 1 94 ? 107.375 93.403 16.292 1.00 16.88 94 PRO B CA 1
ATOM 3452 C C . PRO B 1 94 ? 106.731 92.710 15.095 1.00 16.92 94 PRO B C 1
ATOM 3453 O O . PRO B 1 94 ? 106.614 93.340 14.017 1.00 18.94 94 PRO B O 1
ATOM 3457 N N . ASP B 1 95 ? 106.243 91.493 15.208 1.00 16.33 95 ASP B N 1
ATOM 3458 C CA . ASP B 1 95 ? 105.573 90.810 14.111 1.00 16.69 95 ASP B CA 1
ATOM 3459 C C . ASP B 1 95 ? 104.120 91.141 13.852 1.00 17.11 95 ASP B C 1
ATOM 3460 O O . ASP B 1 95 ? 103.762 91.001 12.653 1.00 18.36 95 ASP B O 1
ATOM 3465 N N . TRP B 1 96 ? 103.264 91.459 14.842 1.00 16.67 96 TRP B N 1
ATOM 3466 C CA . TRP B 1 96 ? 101.844 91.706 14.543 1.00 15.45 96 TRP B CA 1
ATOM 3467 C C . TRP B 1 96 ? 101.202 92.647 15.558 1.00 17.23 96 TRP B C 1
ATOM 3468 O O . TRP B 1 96 ? 101.875 93.136 16.467 1.00 17.83 96 TRP B O 1
ATOM 3479 N N . GLU B 1 97 ? 99.912 92.894 15.402 1.00 19.54 97 GLU B N 1
ATOM 3480 C CA . GLU B 1 97 ? 99.126 93.804 16.249 1.00 20.80 97 GLU B CA 1
ATOM 3481 C C . GLU B 1 97 ? 97.673 93.353 16.393 1.00 21.20 97 GLU B C 1
ATOM 3482 O O . GLU B 1 97 ? 97.110 92.742 15.461 1.00 21.56 97 GLU B O 1
ATOM 3488 N N . THR B 1 98 ? 97.032 93.540 17.564 1.00 20.90 98 THR B N 1
ATOM 3489 C CA . THR B 1 98 ? 95.666 93.153 17.769 1.00 21.29 98 THR B CA 1
ATOM 3490 C C . THR B 1 98 ? 95.117 93.808 19.063 1.00 21.56 98 THR B C 1
ATOM 3491 O O . THR B 1 98 ? 95.805 94.494 19.789 1.00 21.01 98 THR B O 1
ATOM 3495 N N . ASP B 1 99 ? 93.860 93.450 19.312 1.00 23.02 99 ASP B N 1
ATOM 3496 C CA . ASP B 1 99 ? 93.108 93.766 20.528 1.00 23.63 99 ASP B CA 1
ATOM 3497 C C . ASP B 1 99 ? 92.877 92.433 21.270 1.00 22.56 99 ASP B C 1
ATOM 3498 O O . ASP B 1 99 ? 93.295 91.401 20.745 1.00 23.42 99 ASP B O 1
ATOM 3503 N N . GLY B 1 100 ? 92.275 92.447 22.457 1.00 21.08 100 GLY B N 1
ATOM 3504 C CA . GLY B 1 100 ? 92.129 91.237 23.255 1.00 20.91 100 GLY B CA 1
ATOM 3505 C C . GLY B 1 100 ? 90.836 90.489 23.027 1.00 20.29 100 GLY B C 1
ATOM 3506 O O . GLY B 1 100 ? 90.056 90.928 22.178 1.00 21.57 100 GLY B O 1
ATOM 3507 N N . PHE B 1 101 ? 90.623 89.416 23.781 1.00 18.92 101 PHE B N 1
ATOM 3508 C CA . PHE B 1 101 ? 89.440 88.584 23.627 1.00 17.67 101 PHE B CA 1
ATOM 3509 C C . PHE B 1 101 ? 88.354 88.865 24.665 1.00 17.65 101 PHE B C 1
ATOM 3510 O O . PHE B 1 101 ? 87.471 89.706 24.512 1.00 18.07 101 PHE B O 1
ATOM 3518 N N . HIS B 1 102 ? 88.425 88.103 25.763 1.00 16.92 102 HIS B N 1
ATOM 3519 C CA . HIS B 1 102 ? 87.515 88.206 26.906 1.00 16.83 102 HIS B CA 1
ATOM 3520 C C . HIS B 1 102 ? 88.120 87.390 28.062 1.00 17.46 102 HIS B C 1
ATOM 3521 O O . HIS B 1 102 ? 89.077 86.643 27.858 1.00 17.34 102 HIS B O 1
ATOM 3528 N N . ASP B 1 103 ? 87.543 87.537 29.262 1.00 18.68 103 ASP B N 1
ATOM 3529 C CA . ASP B 1 103 ? 88.000 86.779 30.451 1.00 18.86 103 ASP B CA 1
ATOM 3530 C C . ASP B 1 103 ? 86.851 85.923 30.996 1.00 18.57 103 ASP B C 1
ATOM 3531 O O . ASP B 1 103 ? 86.574 85.791 32.203 1.00 17.64 103 ASP B O 1
ATOM 3536 N N . TYR B 1 104 ? 86.154 85.292 30.044 1.00 18.39 104 TYR B N 1
ATOM 3537 C CA . TYR B 1 104 ? 84.992 84.456 30.315 1.00 18.94 104 TYR B CA 1
ATOM 3538 C C . TYR B 1 104 ? 85.338 82.981 30.417 1.00 20.05 104 TYR B C 1
ATOM 3539 O O . TYR B 1 104 ? 84.604 82.170 30.987 1.00 20.50 104 TYR B O 1
ATOM 3548 N N . CYS B 1 105 ? 86.516 82.614 29.881 1.00 20.93 105 CYS B N 1
ATOM 3549 C CA . CYS B 1 105 ? 86.927 81.212 29.922 1.00 20.10 105 CYS B CA 1
ATOM 3550 C C . CYS B 1 105 ? 88.310 81.033 30.497 1.00 19.45 105 CYS B C 1
ATOM 3551 O O . CYS B 1 105 ? 89.256 80.794 29.746 1.00 20.28 105 CYS B O 1
ATOM 3554 N N . PRO B 1 106 ? 88.439 81.048 31.840 1.00 18.99 106 PRO B N 1
ATOM 3555 C CA . PRO B 1 106 ? 89.714 80.872 32.532 1.00 18.44 106 PRO B CA 1
ATOM 3556 C C . PRO B 1 106 ? 90.386 79.538 32.262 1.00 18.07 106 PRO B C 1
ATOM 3557 O O . PRO B 1 106 ? 91.601 79.405 32.420 1.00 17.77 106 PRO B O 1
ATOM 3561 N N . ARG B 1 107 ? 89.635 78.514 31.868 1.00 17.67 107 ARG B N 1
ATOM 3562 C CA . ARG B 1 107 ? 90.123 77.205 31.526 1.00 17.66 107 ARG B CA 1
ATOM 3563 C C . ARG B 1 107 ? 91.193 77.127 30.417 1.00 18.58 107 ARG B C 1
ATOM 3564 O O . ARG B 1 107 ? 92.139 76.328 30.475 1.00 19.75 107 ARG B O 1
ATOM 3572 N N . ASP B 1 108 ? 90.980 77.895 29.351 1.00 17.69 108 ASP B N 1
ATOM 3573 C CA . ASP B 1 108 ? 91.721 77.978 28.123 1.00 17.07 108 ASP B CA 1
ATOM 3574 C C . ASP B 1 108 ? 93.225 78.172 28.091 1.00 16.84 108 ASP B C 1
ATOM 3575 O O . ASP B 1 108 ? 93.816 77.749 27.068 1.00 17.11 108 ASP B O 1
ATOM 3580 N N . GLY B 1 109 ? 93.860 78.914 29.007 1.00 16.22 109 GLY B N 1
ATOM 3581 C CA . GLY B 1 109 ? 95.290 79.144 28.846 1.00 15.85 109 GLY B CA 1
ATOM 3582 C C . GLY B 1 109 ? 96.047 79.178 30.177 1.00 16.48 109 GLY B C 1
ATOM 3583 O O . GLY B 1 109 ? 97.117 79.774 30.290 1.00 17.77 109 GLY B O 1
ATOM 3584 N N . LEU B 1 110 ? 95.485 78.550 31.197 1.00 15.71 110 LEU B N 1
ATOM 3585 C CA . LEU B 1 110 ? 95.993 78.427 32.570 1.00 15.16 110 LEU B CA 1
ATOM 3586 C C . LEU B 1 110 ? 95.798 76.952 32.920 1.00 16.08 110 LEU B C 1
ATOM 3587 O O . LEU B 1 110 ? 94.653 76.493 32.903 1.00 17.09 110 LEU B O 1
ATOM 3592 N N . LEU B 1 11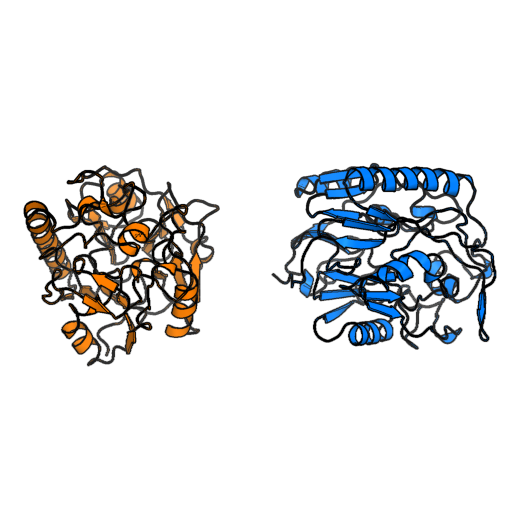1 ? 96.853 76.198 33.137 1.00 16.31 111 LEU B N 1
ATOM 3593 C CA . LEU B 1 111 ? 96.784 74.763 33.406 1.00 16.72 111 LEU B CA 1
ATOM 3594 C C . LEU B 1 111 ? 97.374 74.427 34.788 1.00 18.69 111 LEU B C 1
ATOM 3595 O O . LEU B 1 111 ? 98.552 74.656 35.051 1.00 18.93 111 LEU B O 1
ATOM 3600 N N . SER B 1 112 ? 96.562 73.840 35.673 1.00 21.03 112 SER B N 1
ATOM 3601 C CA . SER B 1 112 ? 96.963 73.420 37.038 1.00 21.36 112 SER B CA 1
ATOM 3602 C C . SER B 1 112 ? 97.151 71.908 37.118 1.00 21.95 112 SER B C 1
ATOM 3603 O O . SER B 1 112 ? 96.190 71.146 37.063 1.00 21.86 112 SER B O 1
ATOM 3606 N N . VAL B 1 113 ? 98.391 71.425 37.211 1.00 23.09 113 VAL B N 1
ATOM 3607 C CA . VAL B 1 113 ? 98.609 69.981 37.189 1.00 24.14 113 VAL B CA 1
ATOM 3608 C C . VAL B 1 113 ? 98.911 69.394 38.583 1.00 25.69 113 VAL B C 1
ATOM 3609 O O . VAL B 1 113 ? 98.672 68.173 38.804 1.00 28.83 113 VAL B O 1
ATOM 3613 N N . GLY B 1 114 ? 99.389 70.151 39.575 1.00 24.02 114 GLY B N 1
ATOM 3614 C CA . GLY B 1 114 ? 99.593 69.482 40.907 1.00 24.55 114 GLY B CA 1
ATOM 3615 C C . GLY B 1 114 ? 99.624 70.603 41.956 1.00 25.86 114 GLY B C 1
ATOM 3616 O O . GLY B 1 114 ? 98.600 71.020 42.481 1.00 26.85 114 GLY B O 1
ATOM 3617 N N . GLN B 1 115 ? 100.824 71.123 42.180 1.00 26.15 115 GLN B N 1
ATOM 3618 C CA . GLN B 1 115 ? 101.017 72.307 43.002 1.00 26.19 115 GLN B CA 1
ATOM 3619 C C . GLN B 1 115 ? 101.471 73.398 42.017 1.00 24.94 115 GLN B C 1
ATOM 3620 O O . GLN B 1 115 ? 101.711 74.534 42.394 1.00 26.30 115 GLN B O 1
ATOM 3626 N N . THR B 1 116 ? 101.544 73.054 40.728 1.00 23.41 116 THR B N 1
ATOM 3627 C CA . THR B 1 116 ? 101.981 73.962 39.669 1.00 23.41 116 THR B CA 1
ATOM 3628 C C . THR B 1 116 ? 100.873 74.549 38.792 1.00 22.69 116 THR B C 1
ATOM 3629 O O . THR B 1 116 ? 99.858 73.930 38.474 1.00 22.87 116 THR B O 1
ATOM 3633 N N . ILE B 1 117 ? 101.079 75.784 38.361 1.00 22.07 117 ILE B N 1
ATOM 3634 C CA . ILE B 1 117 ? 100.223 76.477 37.405 1.00 22.48 117 ILE B CA 1
ATOM 3635 C C . ILE B 1 117 ? 101.111 76.774 36.170 1.00 22.57 117 ILE B C 1
ATOM 3636 O O . ILE B 1 117 ? 102.213 77.322 36.276 1.00 24.01 117 ILE B O 1
ATOM 3641 N N . ILE B 1 118 ? 100.668 76.394 34.964 1.00 20.71 118 ILE B N 1
ATOM 3642 C CA . ILE B 1 118 ? 101.406 76.671 33.727 1.00 18.25 118 ILE B CA 1
ATOM 3643 C C . ILE B 1 118 ? 100.656 77.643 32.810 1.00 17.02 118 ILE B C 1
ATOM 3644 O O . ILE B 1 118 ? 99.555 77.329 32.359 1.00 17.67 118 ILE B O 1
ATOM 3649 N N . GLU B 1 119 ? 101.225 78.802 32.510 1.00 14.98 119 GLU B N 1
ATOM 3650 C CA . GLU B 1 119 ? 100.594 79.707 31.524 1.00 12.94 119 GLU B CA 1
ATOM 3651 C C . GLU B 1 119 ? 100.962 79.114 30.149 1.00 13.47 119 GLU B C 1
ATOM 3652 O O . GLU B 1 119 ? 102.141 79.083 29.782 1.00 14.12 119 GLU B O 1
ATOM 3658 N N . THR B 1 120 ? 100.000 78.517 29.450 1.00 13.95 120 THR B N 1
ATOM 3659 C CA . THR B 1 120 ? 100.253 77.838 28.163 1.00 13.44 120 THR B CA 1
ATOM 3660 C C . THR B 1 120 ? 100.467 78.859 27.043 1.00 13.81 120 THR B C 1
ATOM 3661 O O . THR B 1 120 ? 100.071 80.000 27.225 1.00 13.86 120 THR B O 1
ATOM 3665 N N . PRO B 1 121 ? 101.063 78.465 25.924 1.00 14.69 121 PRO B N 1
ATOM 3666 C CA . PRO B 1 121 ? 101.291 79.316 24.760 1.00 15.98 121 PRO B CA 1
ATOM 3667 C C . PRO B 1 121 ? 100.154 79.257 23.727 1.00 17.99 121 PRO B C 1
ATOM 3668 O O . PRO B 1 121 ? 100.123 78.549 22.707 1.00 19.27 121 PRO B O 1
ATOM 3672 N N . MET B 1 122 ? 99.099 79.998 24.018 1.00 18.77 122 MET B N 1
ATOM 3673 C CA . MET B 1 122 ? 97.862 80.148 23.299 1.00 18.93 122 MET B CA 1
ATOM 3674 C C . MET B 1 122 ? 98.016 80.398 21.785 1.00 19.40 122 MET B C 1
ATOM 3675 O O . MET B 1 122 ? 98.855 81.207 21.355 1.00 19.97 122 MET B O 1
ATOM 3680 N N . ALA B 1 123 ? 97.119 79.806 20.980 1.00 18.41 123 ALA B N 1
ATOM 3681 C CA . ALA B 1 123 ? 97.141 79.870 19.508 1.00 16.67 123 ALA B CA 1
ATOM 3682 C C . ALA B 1 123 ? 96.717 81.196 18.885 1.00 16.23 123 ALA B C 1
ATOM 3683 O O . ALA B 1 123 ? 97.059 81.536 17.735 1.00 15.02 123 ALA B O 1
ATOM 3685 N N . LEU B 1 124 ? 95.937 81.961 19.636 1.00 16.41 124 LEU B N 1
ATOM 3686 C CA . LEU B 1 124 ? 95.421 83.249 19.163 1.00 15.67 124 LEU B CA 1
ATOM 3687 C C . LEU B 1 124 ? 96.240 84.453 19.600 1.00 16.20 124 LEU B C 1
ATOM 3688 O O . LEU B 1 124 ? 96.372 84.681 20.839 1.00 16.64 124 LEU B O 1
ATOM 3693 N N . ARG B 1 125 ? 96.699 85.320 18.675 1.00 15.84 125 ARG B N 1
ATOM 3694 C CA . ARG B 1 125 ? 97.451 86.514 19.080 1.00 15.10 125 ARG B CA 1
ATOM 3695 C C . ARG B 1 125 ? 96.752 87.389 20.122 1.00 15.51 125 ARG B C 1
ATOM 3696 O O . ARG B 1 125 ? 97.369 87.933 21.057 1.00 15.71 125 ARG B O 1
ATOM 3704 N N . SER B 1 126 ? 95.436 87.523 20.091 1.00 16.16 126 SER B N 1
ATOM 3705 C CA . SER B 1 126 ? 94.608 88.268 21.016 1.00 15.65 126 SER B CA 1
ATOM 3706 C C . SER B 1 126 ? 94.736 87.776 22.472 1.00 15.27 126 SER B C 1
ATOM 3707 O O . SER B 1 126 ? 94.397 88.492 23.424 1.00 15.62 126 SER B O 1
ATOM 3710 N N . ARG B 1 127 ? 95.122 86.520 22.651 1.00 15.03 127 ARG B N 1
ATOM 3711 C CA . ARG B 1 127 ? 95.264 85.908 23.997 1.00 13.72 127 ARG B CA 1
ATOM 3712 C C . ARG B 1 127 ? 96.726 85.808 24.376 1.00 12.63 127 ARG B C 1
ATOM 3713 O O . ARG B 1 127 ? 97.108 85.129 25.328 1.00 12.63 127 ARG B O 1
ATOM 3721 N N . PHE B 1 128 ? 97.563 86.622 23.706 1.00 11.57 128 PHE B N 1
ATOM 3722 C CA . PHE B 1 128 ? 99.000 86.681 23.935 1.00 9.43 128 PHE B CA 1
ATOM 3723 C C . PHE B 1 128 ? 99.347 86.972 25.409 1.00 8.96 128 PHE B C 1
ATOM 3724 O O . PHE B 1 128 ? 100.343 86.421 25.877 1.00 8.88 128 PHE B O 1
ATOM 3732 N N . LEU B 1 129 ? 98.576 87.838 26.069 1.00 8.49 129 LEU B N 1
ATOM 3733 C CA . LEU B 1 129 ? 98.798 88.192 27.491 1.00 8.72 129 LEU B CA 1
ATOM 3734 C C . LEU B 1 129 ? 97.563 87.854 28.345 1.00 11.24 129 LEU B C 1
ATOM 3735 O O . LEU B 1 129 ? 97.126 88.565 29.255 1.00 11.35 129 LEU B O 1
ATOM 3740 N N . GLU B 1 130 ? 97.034 86.660 28.082 1.00 13.12 130 GLU B N 1
ATOM 3741 C CA . GLU B 1 130 ? 95.880 86.045 28.718 1.00 13.79 130 GLU B CA 1
ATOM 3742 C C . GLU B 1 130 ? 95.860 86.125 30.249 1.00 13.14 130 GLU B C 1
ATOM 3743 O O . GLU B 1 130 ? 94.856 86.418 30.874 1.00 13.10 130 GLU B O 1
ATOM 3749 N N . SER B 1 131 ? 96.988 85.828 30.866 1.00 13.96 131 SER B N 1
ATOM 3750 C CA . SER B 1 131 ? 97.130 85.768 32.325 1.00 14.72 131 SER B CA 1
ATOM 3751 C C . SER B 1 131 ? 97.233 87.122 32.993 1.00 15.26 131 SER B C 1
ATOM 3752 O O . SER B 1 131 ? 97.281 87.133 34.236 1.00 16.64 131 SER B O 1
ATOM 3755 N N . LEU B 1 132 ? 97.230 88.230 32.276 1.00 14.91 132 LEU B N 1
ATOM 3756 C CA . LEU B 1 132 ? 97.334 89.553 32.851 1.00 14.59 132 LEU B CA 1
ATOM 3757 C C . LEU B 1 132 ? 96.180 89.855 33.789 1.00 15.21 132 LEU B C 1
ATOM 3758 O O . LEU B 1 132 ? 96.332 90.427 34.893 1.00 16.93 132 LEU B O 1
ATOM 3763 N N . ALA B 1 133 ? 94.979 89.425 33.434 1.00 15.41 133 ALA B N 1
ATOM 3764 C CA . ALA B 1 133 ? 93.838 89.625 34.327 1.00 16.27 133 ALA B CA 1
ATOM 3765 C C . ALA B 1 133 ? 93.983 88.863 35.659 1.00 17.25 133 ALA B C 1
ATOM 3766 O O . ALA B 1 133 ? 93.195 89.149 36.585 1.00 19.10 133 ALA B O 1
ATOM 3768 N N . TYR B 1 134 ? 94.839 87.869 35.793 1.00 17.11 134 TYR B N 1
ATOM 3769 C CA . TYR B 1 134 ? 94.952 87.023 36.971 1.00 17.30 134 TYR B CA 1
ATOM 3770 C C . TYR B 1 134 ? 96.270 87.229 37.712 1.00 18.86 134 TYR B C 1
ATOM 3771 O O . TYR B 1 134 ? 96.634 86.376 38.565 1.00 19.44 134 TYR B O 1
ATOM 3780 N N . LYS B 1 135 ? 96.998 88.310 37.407 1.00 18.45 135 LYS B N 1
ATOM 3781 C CA . LYS B 1 135 ? 98.289 88.491 38.100 1.00 19.03 135 LYS B CA 1
ATOM 3782 C C . LYS B 1 135 ? 98.134 88.410 39.641 1.00 20.99 135 LYS B C 1
ATOM 3783 O O . LYS B 1 135 ? 98.806 87.581 40.270 1.00 21.13 135 LYS B O 1
ATOM 3789 N N . ASP B 1 136 ? 97.213 89.172 40.259 1.00 22.76 136 ASP B N 1
ATOM 3790 C CA . ASP B 1 136 ? 97.065 89.108 41.731 1.00 23.94 136 ASP B CA 1
ATOM 3791 C C . ASP B 1 136 ? 96.688 87.732 42.257 1.00 23.62 136 ASP B C 1
ATOM 3792 O O . ASP B 1 136 ? 97.335 87.274 43.233 1.00 24.92 136 ASP B O 1
ATOM 3797 N N . LEU B 1 137 ? 95.734 86.982 41.689 1.00 21.74 137 LEU B N 1
ATOM 3798 C CA . LEU B 1 137 ? 95.477 85.641 42.211 1.00 18.74 137 LEU B CA 1
ATOM 3799 C C . LEU B 1 137 ? 96.784 84.859 42.182 1.00 17.19 137 LEU B C 1
ATOM 3800 O O . LEU B 1 137 ? 97.264 84.400 43.210 1.00 16.81 137 LEU B O 1
ATOM 3805 N N . LEU B 1 138 ? 97.392 84.751 40.980 1.00 15.63 138 LEU B N 1
ATOM 3806 C CA . LEU B 1 138 ? 98.601 83.957 40.810 1.00 14.02 138 LEU B CA 1
ATOM 3807 C C . LEU B 1 138 ? 99.670 84.276 41.866 1.00 13.44 138 LEU B C 1
ATOM 3808 O O . LEU B 1 138 ? 100.305 83.397 42.451 1.00 12.93 138 LEU B O 1
ATOM 3813 N N . LEU B 1 139 ? 99.869 85.563 42.089 1.00 13.35 139 LEU B N 1
ATOM 3814 C CA . LEU B 1 139 ? 100.853 86.085 43.038 1.00 12.99 139 LEU B CA 1
ATOM 3815 C C . LEU B 1 139 ? 100.600 85.516 44.444 1.00 14.47 139 LEU B C 1
ATOM 3816 O O . LEU B 1 139 ? 101.508 85.156 45.188 1.00 15.62 139 LEU B O 1
ATOM 3821 N N . GLU B 1 140 ? 99.339 85.441 44.843 1.00 15.68 140 GLU B N 1
ATOM 3822 C CA . GLU B 1 140 ? 98.907 84.896 46.137 1.00 16.56 140 GLU B CA 1
ATOM 3823 C C . GLU B 1 140 ? 99.194 83.407 46.147 1.00 17.36 140 GLU B C 1
ATOM 3824 O O . GLU B 1 140 ? 99.911 82.864 47.000 1.00 19.39 140 GLU B O 1
ATOM 3830 N N . TYR B 1 141 ? 98.741 82.694 45.114 1.00 17.21 141 TYR B N 1
ATOM 3831 C CA . TYR B 1 141 ? 99.039 81.269 44.970 1.00 16.37 141 TYR B CA 1
ATOM 3832 C C . TYR B 1 141 ? 100.538 81.051 45.084 1.00 16.33 141 TYR B C 1
ATOM 3833 O O . TYR B 1 141 ? 101.067 80.229 45.838 1.00 14.42 141 TYR B O 1
ATOM 3842 N N . PHE B 1 142 ? 101.295 81.843 44.305 1.00 17.17 142 PHE B N 1
ATOM 3843 C CA . PHE B 1 142 ? 102.756 81.765 44.320 1.00 17.12 142 PHE B CA 1
ATOM 3844 C C . PHE B 1 142 ? 103.202 81.877 45.791 1.00 17.55 142 PHE B C 1
ATOM 3845 O O . PHE B 1 142 ? 103.781 80.934 46.311 1.00 19.18 142 PHE B O 1
ATOM 3853 N N . ALA B 1 143 ? 102.858 82.953 46.479 1.00 17.41 143 ALA B N 1
ATOM 3854 C CA . ALA B 1 143 ? 103.238 83.160 47.885 1.00 17.73 143 ALA B CA 1
ATOM 3855 C C . ALA B 1 143 ? 102.440 82.221 48.760 1.00 17.99 143 ALA B C 1
ATOM 3856 O O . ALA B 1 143 ? 101.478 82.725 49.353 1.00 20.55 143 ALA B O 1
ATOM 3858 N N . SER B 1 144 ? 102.650 80.932 48.789 1.00 17.98 144 SER B N 1
ATOM 3859 C CA . SER B 1 144 ? 101.804 79.963 49.500 1.00 17.58 144 SER B CA 1
ATOM 3860 C C . SER B 1 144 ? 102.402 78.599 49.151 1.00 17.64 144 SER B C 1
ATOM 3861 O O . SER B 1 144 ? 102.011 77.558 49.650 1.00 17.65 144 SER B O 1
ATOM 3864 N N . GLY B 1 145 ? 103.426 78.678 48.285 1.00 17.33 145 GLY B N 1
ATOM 3865 C CA . GLY B 1 145 ? 104.207 77.566 47.830 1.00 18.14 145 GLY B CA 1
ATOM 3866 C C . GLY B 1 145 ? 103.765 76.961 46.493 1.00 20.19 145 GLY B C 1
ATOM 3867 O O . GLY B 1 145 ? 104.291 75.876 46.160 1.00 21.82 145 GLY B O 1
ATOM 3868 N N . SER B 1 146 ? 102.814 77.570 45.759 1.00 20.51 146 SER B N 1
ATOM 3869 C CA . SER B 1 146 ? 102.452 76.926 44.468 1.00 21.43 146 SER B CA 1
ATOM 3870 C C . SER B 1 146 ? 103.558 77.144 43.432 1.00 20.94 146 SER B C 1
ATOM 3871 O O . SER B 1 146 ? 104.080 78.258 43.343 1.00 21.97 146 SER B O 1
ATOM 3874 N N . ARG B 1 147 ? 103.962 76.127 42.690 1.00 20.04 147 ARG B N 1
ATOM 3875 C CA . ARG B 1 147 ? 105.017 76.395 41.682 1.00 20.13 147 ARG B CA 1
ATOM 3876 C C . ARG B 1 147 ? 104.341 77.161 40.538 1.00 18.75 147 ARG B C 1
ATOM 3877 O O . ARG B 1 147 ? 103.208 76.844 40.149 1.00 18.03 147 ARG B O 1
ATOM 3885 N N . TRP B 1 148 ? 104.930 78.204 39.972 1.00 17.76 148 TRP B N 1
ATOM 3886 C CA . TRP B 1 148 ? 104.302 79.000 38.887 1.00 16.27 148 TRP B CA 1
ATOM 3887 C C . TRP B 1 148 ? 105.135 79.177 37.608 1.00 16.29 148 TRP B C 1
ATOM 3888 O O . TRP B 1 148 ? 106.066 79.996 37.510 1.00 17.00 148 TRP B O 1
ATOM 3899 N N . LEU B 1 149 ? 104.820 78.412 36.558 1.00 14.62 149 LEU B N 1
ATOM 3900 C CA . LEU B 1 149 ? 105.567 78.405 35.296 1.00 12.90 149 LEU B CA 1
ATOM 3901 C C . LEU B 1 149 ? 104.782 78.985 34.093 1.00 12.37 149 LEU B C 1
ATOM 3902 O O . LEU B 1 149 ? 103.550 79.000 34.089 1.00 12.84 149 LEU B O 1
ATOM 3907 N N . SER B 1 150 ? 105.522 79.305 33.024 1.00 9.78 150 SER B N 1
ATOM 3908 C CA . SER B 1 150 ? 104.990 79.750 31.759 1.00 6.70 150 SER B CA 1
ATOM 3909 C C . SER B 1 150 ? 105.708 79.067 30.586 1.00 6.24 150 SER B C 1
ATOM 3910 O O . SER B 1 150 ? 106.910 78.797 30.667 1.00 5.29 150 SER B O 1
ATOM 3913 N N . ALA B 1 151 ? 104.955 78.917 29.462 1.00 7.13 151 ALA B N 1
ATOM 3914 C CA . ALA B 1 151 ? 105.630 78.352 28.251 1.00 6.33 151 ALA B CA 1
ATOM 3915 C C . ALA B 1 151 ? 106.269 79.560 27.557 1.00 6.21 151 ALA B C 1
ATOM 3916 O O . ALA B 1 151 ? 105.815 80.670 27.797 1.00 7.18 151 ALA B O 1
ATOM 3918 N N . PRO B 1 152 ? 107.306 79.359 26.764 1.00 6.49 152 PRO B N 1
ATOM 3919 C CA . PRO B 1 152 ? 107.932 80.442 26.024 1.00 6.92 152 PRO B CA 1
ATOM 3920 C C . PRO B 1 152 ? 106.866 81.212 25.248 1.00 7.47 152 PRO B C 1
ATOM 3921 O O . PRO B 1 152 ? 106.016 80.538 24.656 1.00 8.03 152 PRO B O 1
ATOM 3925 N N . LYS B 1 153 ? 106.878 82.538 25.222 1.00 7.39 153 LYS B N 1
ATOM 3926 C CA . LYS B 1 153 ? 105.850 83.269 24.466 1.00 6.13 153 LYS B CA 1
ATOM 3927 C C . LYS B 1 153 ? 106.114 83.110 22.961 1.00 7.59 153 LYS B C 1
ATOM 3928 O O . LYS B 1 153 ? 107.205 83.464 22.500 1.00 7.63 153 LYS B O 1
ATOM 3934 N N . PRO B 1 154 ? 105.158 82.565 22.206 1.00 8.31 154 PRO B N 1
ATOM 3935 C CA . PRO B 1 154 ? 105.325 82.225 20.783 1.00 8.82 154 PRO B CA 1
ATOM 3936 C C . PRO B 1 154 ? 105.617 83.349 19.798 1.00 9.96 154 PRO B C 1
ATOM 3937 O O . PRO B 1 154 ? 105.264 84.506 20.064 1.00 11.50 154 PRO B O 1
ATOM 3941 N N . ARG B 1 155 ? 106.230 83.028 18.633 1.00 11.52 155 ARG B N 1
ATOM 3942 C CA . ARG B 1 155 ? 106.489 84.094 17.647 1.00 13.29 155 ARG B CA 1
ATOM 3943 C C . ARG B 1 155 ? 105.137 84.427 17.012 1.00 13.83 155 ARG B C 1
ATOM 3944 O O . ARG B 1 155 ? 104.666 85.554 16.918 1.00 13.54 155 ARG B O 1
ATOM 3952 N N . LEU B 1 156 ? 104.510 83.343 16.559 1.00 15.30 156 LEU B N 1
ATOM 3953 C CA . LEU B 1 156 ? 103.174 83.421 15.968 1.00 16.05 156 LEU B CA 1
ATOM 3954 C C . LEU B 1 156 ? 103.069 84.247 14.688 1.00 15.68 156 LEU B C 1
ATOM 3955 O O . LEU B 1 156 ? 102.147 85.004 14.436 1.00 14.79 156 LEU B O 1
ATOM 3960 N N . THR B 1 157 ? 104.009 84.022 13.781 1.00 17.99 157 THR B N 1
ATOM 3961 C CA . THR B 1 157 ? 104.029 84.632 12.430 1.00 19.68 157 THR B CA 1
ATOM 3962 C C . THR B 1 157 ? 103.021 83.941 11.489 1.00 20.40 157 THR B C 1
ATOM 3963 O O . THR B 1 157 ? 102.464 82.855 11.749 1.00 19.97 157 THR B O 1
ATOM 3967 N N . ASP B 1 158 ? 102.763 84.542 10.308 1.00 20.15 158 ASP B N 1
ATOM 3968 C CA . ASP B 1 158 ? 101.769 84.042 9.357 1.00 19.64 158 ASP B CA 1
ATOM 3969 C C . ASP B 1 158 ? 101.939 82.561 9.098 1.00 19.67 158 ASP B C 1
ATOM 3970 O O . ASP B 1 158 ? 100.925 81.870 8.962 1.00 19.63 158 ASP B O 1
ATOM 3975 N N . ASP B 1 159 ? 103.161 82.039 9.074 1.00 20.32 159 ASP B N 1
ATOM 3976 C CA . ASP B 1 159 ? 103.482 80.660 8.842 1.00 20.44 159 ASP B CA 1
ATOM 3977 C C . ASP B 1 159 ? 102.961 79.607 9.798 1.00 20.20 159 ASP B C 1
ATOM 3978 O O . ASP B 1 159 ? 103.058 78.409 9.534 1.00 19.87 159 ASP B O 1
ATOM 3983 N N . SER B 1 160 ? 102.406 79.972 10.959 1.00 21.36 160 SER B N 1
ATOM 3984 C CA . SER B 1 160 ? 101.872 79.050 11.954 1.00 21.72 160 SER B CA 1
ATOM 3985 C C . SER B 1 160 ? 100.406 78.754 11.703 1.00 21.36 160 SER B C 1
ATOM 3986 O O . SER B 1 160 ? 99.784 78.020 12.478 1.00 21.32 160 SER B O 1
ATOM 3989 N N . TYR B 1 161 ? 99.811 79.380 10.672 1.00 20.93 161 TYR B N 1
ATOM 3990 C CA . TYR B 1 161 ? 98.397 79.240 10.355 1.00 20.15 161 TYR B CA 1
ATOM 3991 C C . TYR B 1 161 ? 98.173 78.742 8.931 1.00 19.95 161 TYR B C 1
ATOM 3992 O O . TYR B 1 161 ? 99.014 78.962 8.066 1.00 21.73 161 TYR B O 1
ATOM 4001 N N . ALA B 1 162 ? 97.055 78.118 8.640 1.00 19.76 162 ALA B N 1
ATOM 4002 C CA . ALA B 1 162 ? 96.766 77.565 7.291 1.00 19.61 162 ALA B CA 1
ATOM 4003 C C . ALA B 1 162 ? 95.259 77.570 7.029 1.00 19.55 162 ALA B C 1
ATOM 4004 O O . ALA B 1 162 ? 94.537 76.568 6.908 1.00 18.66 162 ALA B O 1
ATOM 4006 N N . PRO B 1 163 ? 94.730 78.782 6.871 1.00 19.12 163 PRO B N 1
ATOM 4007 C CA . PRO B 1 163 ? 93.303 78.986 6.726 1.00 19.90 163 PRO B CA 1
ATOM 4008 C C . PRO B 1 163 ? 92.608 77.991 5.830 1.00 21.27 163 PRO B C 1
ATOM 4009 O O . PRO B 1 163 ? 91.611 77.367 6.169 1.00 21.54 163 PRO B O 1
ATOM 4013 N N . GLN B 1 164 ? 93.122 77.808 4.621 1.00 23.43 164 GLN B N 1
ATOM 4014 C CA . GLN B 1 164 ? 92.629 76.947 3.554 1.00 24.00 164 GLN B CA 1
ATOM 4015 C C . GLN B 1 164 ? 92.690 75.469 3.878 1.00 22.72 164 GLN B C 1
ATOM 4016 O O . GLN B 1 164 ? 91.900 74.717 3.294 1.00 24.35 164 GLN B O 1
ATOM 4022 N N . ALA B 1 165 ? 93.520 74.961 4.783 1.00 20.71 165 ALA B N 1
ATOM 4023 C CA . ALA B 1 165 ? 93.531 73.531 5.049 1.00 18.81 165 ALA B CA 1
ATOM 4024 C C . ALA B 1 165 ? 92.207 73.040 5.625 1.00 18.31 165 ALA B C 1
ATOM 4025 O O . ALA B 1 165 ? 91.310 73.788 6.046 1.00 19.40 165 ALA B O 1
ATOM 4027 N N . PRO B 1 166 ? 92.071 71.716 5.693 1.00 16.47 166 PRO B N 1
ATOM 4028 C CA . PRO B 1 166 ? 90.912 71.073 6.280 1.00 16.03 166 PRO B CA 1
ATOM 4029 C C . PRO B 1 166 ? 90.920 71.320 7.803 1.00 16.46 166 PRO B C 1
ATOM 4030 O O . PRO B 1 166 ? 92.019 71.560 8.310 1.00 15.73 166 PRO B O 1
ATOM 4034 N N . ALA B 1 167 ? 89.783 71.206 8.490 1.00 17.65 167 ALA B N 1
ATOM 4035 C CA . ALA B 1 167 ? 89.747 71.463 9.947 1.00 18.64 167 ALA B CA 1
ATOM 4036 C C . ALA B 1 167 ? 90.627 70.520 10.771 1.00 19.78 167 ALA B C 1
ATOM 4037 O O . ALA B 1 167 ? 90.758 69.345 10.449 1.00 21.55 167 ALA B O 1
ATOM 4039 N N . GLY B 1 168 ? 91.266 71.080 11.814 1.00 19.25 168 GLY B N 1
ATOM 4040 C CA . GLY B 1 168 ? 92.161 70.330 12.701 1.00 18.97 168 GLY B CA 1
ATOM 4041 C C . GLY B 1 168 ? 93.548 70.281 12.081 1.00 19.82 168 GLY B C 1
ATOM 4042 O O . GLY B 1 168 ? 94.438 69.529 12.435 1.00 20.30 168 GLY B O 1
ATOM 4043 N N . GLU B 1 169 ? 93.772 71.148 11.090 1.00 21.32 169 GLU B N 1
ATOM 4044 C CA . GLU B 1 169 ? 95.012 71.182 10.329 1.00 21.99 169 GLU B CA 1
ATOM 4045 C C . GLU B 1 169 ? 95.350 72.575 9.822 1.00 21.16 169 GLU B C 1
ATOM 4046 O O . GLU B 1 169 ? 96.129 72.674 8.857 1.00 22.52 169 GLU B O 1
ATOM 4052 N N . ARG B 1 170 ? 94.789 73.602 10.467 1.00 18.76 170 ARG B N 1
ATOM 4053 C CA . ARG B 1 170 ? 95.036 74.969 10.033 1.00 16.30 170 ARG B CA 1
ATOM 4054 C C . ARG B 1 170 ? 96.049 75.599 10.981 1.00 14.37 170 ARG B C 1
ATOM 4055 O O . ARG B 1 170 ? 96.294 76.797 10.862 1.00 14.54 170 ARG B O 1
ATOM 4063 N N . LEU B 1 171 ? 96.560 74.818 11.933 1.00 12.01 171 LEU B N 1
ATOM 4064 C CA . LEU B 1 171 ? 97.562 75.340 12.871 1.00 11.90 171 LEU B CA 1
ATOM 4065 C C . LEU B 1 171 ? 98.827 74.544 12.568 1.00 12.69 171 LEU B C 1
ATOM 4066 O O . LEU B 1 171 ? 98.850 73.348 12.871 1.00 13.94 171 LEU B O 1
ATOM 4071 N N . THR B 1 172 ? 99.798 75.192 11.931 1.00 12.95 172 THR B N 1
ATOM 4072 C CA . THR B 1 172 ? 100.993 74.412 11.551 1.00 12.27 172 THR B CA 1
ATOM 4073 C C . THR B 1 172 ? 101.786 74.059 12.809 1.00 14.09 172 THR B C 1
ATOM 4074 O O . THR B 1 172 ? 101.338 74.413 13.924 1.00 13.81 172 THR B O 1
ATOM 4078 N N . ASP B 1 173 ? 102.871 73.323 12.623 1.00 16.56 173 ASP B N 1
ATOM 4079 C CA . ASP B 1 173 ? 103.674 72.862 13.771 1.00 19.06 173 ASP B CA 1
ATOM 4080 C C . ASP B 1 173 ? 105.043 73.501 13.711 1.00 19.98 173 ASP B C 1
ATOM 4081 O O . ASP B 1 173 ? 106.015 72.792 13.449 1.00 21.95 173 ASP B O 1
ATOM 4086 N N . GLU B 1 174 ? 105.145 74.809 13.891 1.00 20.26 174 GLU B N 1
ATOM 4087 C CA . GLU B 1 174 ? 106.469 75.425 13.800 1.00 21.27 174 GLU B CA 1
ATOM 4088 C C . GLU B 1 174 ? 107.084 75.669 15.188 1.00 21.84 174 GLU B C 1
ATOM 4089 O O . GLU B 1 174 ? 108.312 75.673 15.383 1.00 24.38 174 GLU B O 1
ATOM 4095 N N . GLU B 1 175 ? 106.240 75.851 16.207 1.00 19.41 175 GLU B N 1
ATOM 4096 C CA . GLU B 1 175 ? 106.656 76.089 17.597 1.00 16.44 175 GLU B CA 1
ATOM 4097 C C . GLU B 1 175 ? 105.581 75.574 18.549 1.00 14.54 175 GLU B C 1
ATOM 4098 O O . GLU B 1 175 ? 104.425 75.374 18.167 1.00 14.34 175 GLU B O 1
ATOM 4104 N N . PRO B 1 176 ? 105.946 75.337 19.823 1.00 13.03 176 PRO B N 1
ATOM 4105 C CA . PRO B 1 176 ? 105.002 74.827 20.829 1.00 11.59 176 PRO B CA 1
ATOM 4106 C C . PRO B 1 176 ? 103.842 75.780 20.995 1.00 12.02 176 PRO B C 1
ATOM 4107 O O . PRO B 1 176 ? 104.058 76.897 21.467 1.00 12.12 176 PRO B O 1
ATOM 4111 N N . VAL B 1 177 ? 102.660 75.454 20.507 1.00 12.17 177 VAL B N 1
ATOM 4112 C CA . VAL B 1 177 ? 101.507 76.332 20.714 1.00 12.65 177 VAL B CA 1
ATOM 4113 C C . VAL B 1 177 ? 100.407 75.346 21.148 1.00 12.82 177 VAL B C 1
ATOM 4114 O O . VAL B 1 177 ? 100.389 74.233 20.616 1.00 11.85 177 VAL B O 1
ATOM 4118 N N . PHE B 1 178 ? 99.617 75.777 22.131 1.00 13.90 178 PHE B N 1
ATOM 4119 C CA . PHE B 1 178 ? 98.501 74.982 22.624 1.00 15.24 178 PHE B CA 1
ATOM 4120 C C . PHE B 1 178 ? 97.760 75.769 23.719 1.00 16.17 178 PHE B C 1
ATOM 4121 O O . PHE B 1 178 ? 98.404 76.346 24.596 1.00 17.25 178 PHE B O 1
ATOM 4129 N N . ASP B 1 179 ? 96.439 75.779 23.677 1.00 16.28 179 ASP B N 1
ATOM 4130 C CA . ASP B 1 179 ? 95.597 76.337 24.731 1.00 15.25 179 ASP B CA 1
ATOM 4131 C C . ASP B 1 179 ? 95.483 75.256 25.831 1.00 15.63 179 ASP B C 1
ATOM 4132 O O . ASP B 1 179 ? 95.314 74.086 25.477 1.00 16.02 179 ASP B O 1
ATOM 4137 N N . ALA B 1 180 ? 95.409 75.592 27.121 1.00 16.36 180 ALA B N 1
ATOM 4138 C CA . ALA B 1 180 ? 95.231 74.647 28.227 1.00 16.08 180 ALA B CA 1
ATOM 4139 C C . ALA B 1 180 ? 94.006 73.766 28.073 1.00 16.15 180 ALA B C 1
ATOM 4140 O O . ALA B 1 180 ? 94.024 72.575 28.387 1.00 15.28 180 ALA B O 1
ATOM 4142 N N . ALA B 1 181 ? 92.934 74.313 27.500 1.00 17.43 181 ALA B N 1
ATOM 4143 C CA . ALA B 1 181 ? 91.688 73.631 27.214 1.00 18.49 181 ALA B CA 1
ATOM 4144 C C . ALA B 1 181 ? 91.785 72.487 26.203 1.00 19.24 181 ALA B C 1
ATOM 4145 O O . ALA B 1 181 ? 90.763 71.892 25.862 1.00 19.69 181 ALA B O 1
ATOM 4147 N N . ASN B 1 182 ? 92.956 72.162 25.683 1.00 19.76 182 ASN B N 1
ATOM 4148 C CA . ASN B 1 182 ? 93.225 71.076 24.767 1.00 20.30 182 ASN B CA 1
ATOM 4149 C C . ASN B 1 182 ? 93.748 69.903 25.602 1.00 21.09 182 ASN B C 1
ATOM 4150 O O . ASN B 1 182 ? 93.985 68.844 25.033 1.00 23.63 182 ASN B O 1
ATOM 4155 N N . VAL B 1 183 ? 93.944 70.132 26.912 1.00 20.05 183 VAL B N 1
ATOM 4156 C CA . VAL B 1 183 ? 94.459 69.111 27.827 1.00 18.18 183 VAL B CA 1
ATOM 4157 C C . VAL B 1 183 ? 93.346 68.778 28.831 1.00 17.38 183 VAL B C 1
ATOM 4158 O O . VAL B 1 183 ? 92.638 69.684 29.241 1.00 17.82 183 VAL B O 1
ATOM 4162 N N . LEU B 1 184 ? 93.213 67.530 29.198 1.00 16.13 184 LEU B N 1
ATOM 4163 C CA . LEU B 1 184 ? 92.281 66.979 30.174 1.00 14.31 184 LEU B CA 1
ATOM 4164 C C . LEU B 1 184 ? 93.130 66.161 31.162 1.00 15.16 184 LEU B C 1
ATOM 4165 O O . LEU B 1 184 ? 94.136 65.586 30.722 1.00 14.48 184 LEU B O 1
ATOM 4170 N N . ARG B 1 185 ? 92.788 66.179 32.468 1.00 16.15 185 ARG B N 1
ATOM 4171 C CA . ARG B 1 185 ? 93.650 65.571 33.490 1.00 16.23 185 ARG B CA 1
ATOM 4172 C C . ARG B 1 185 ? 93.079 64.473 34.387 1.00 16.75 185 ARG B C 1
ATOM 4173 O O . ARG B 1 185 ? 92.225 64.676 35.246 1.00 15.45 185 ARG B O 1
ATOM 4181 N N . PHE B 1 186 ? 93.644 63.275 34.197 1.00 18.63 186 PHE B N 1
ATOM 4182 C CA . PHE B 1 186 ? 93.288 62.059 34.889 1.00 20.09 186 PHE B CA 1
ATOM 4183 C C . PHE B 1 186 ? 94.477 61.609 35.759 1.00 21.88 186 PHE B C 1
ATOM 4184 O O . PHE B 1 186 ? 95.004 60.512 35.582 1.00 23.65 186 PHE B O 1
ATOM 4192 N N . GLY B 1 187 ? 94.884 62.438 36.730 1.00 23.08 187 GLY B N 1
ATOM 4193 C CA . GLY B 1 187 ? 95.986 62.127 37.650 1.00 23.60 187 GLY B CA 1
ATOM 4194 C C . GLY B 1 187 ? 97.274 62.076 36.846 1.00 24.72 187 GLY B C 1
ATOM 4195 O O . GLY B 1 187 ? 97.547 62.963 36.027 1.00 26.12 187 GLY B O 1
ATOM 4196 N N . THR B 1 188 ? 98.030 61.006 36.971 1.00 25.44 188 THR B N 1
ATOM 4197 C CA . THR B 1 188 ? 99.245 60.748 36.205 1.00 25.53 188 THR B CA 1
ATOM 4198 C C . THR B 1 188 ? 99.109 60.924 34.667 1.00 25.18 188 THR B C 1
ATOM 4199 O O . THR B 1 188 ? 100.038 61.383 33.979 1.00 25.41 188 THR B O 1
ATOM 4203 N N . ASP B 1 189 ? 98.016 60.423 34.092 1.00 24.17 189 ASP B N 1
ATOM 4204 C CA . ASP B 1 189 ? 97.749 60.498 32.654 1.00 23.03 189 ASP B CA 1
ATOM 4205 C C . ASP B 1 189 ? 97.139 61.853 32.299 1.00 21.07 189 ASP B C 1
ATOM 4206 O O . ASP B 1 189 ? 96.250 62.365 32.972 1.00 20.34 189 ASP B O 1
ATOM 4211 N N . LEU B 1 190 ? 97.713 62.434 31.238 1.00 19.22 190 LEU B N 1
ATOM 4212 C CA . LEU B 1 190 ? 97.296 63.744 30.748 1.00 17.85 190 LEU B CA 1
ATOM 4213 C C . LEU B 1 190 ? 96.876 63.537 29.274 1.00 17.47 190 LEU B C 1
ATOM 4214 O O . LEU B 1 190 ? 97.675 63.008 28.491 1.00 17.26 190 LEU B O 1
ATOM 4219 N N . LEU B 1 191 ? 95.645 63.835 28.922 1.00 16.82 191 LEU B N 1
ATOM 4220 C CA . LEU B 1 191 ? 95.182 63.610 27.534 1.00 16.64 191 LEU B CA 1
ATOM 4221 C C . LEU B 1 191 ? 95.400 64.917 26.780 1.00 17.84 191 LEU B C 1
ATOM 4222 O O . LEU B 1 191 ? 95.096 65.987 27.353 1.00 19.47 191 LEU B O 1
ATOM 4227 N N . TYR B 1 192 ? 96.019 64.881 25.575 1.00 17.10 192 TYR B N 1
ATOM 4228 C CA . TYR B 1 192 ? 96.253 66.177 24.896 1.00 15.15 192 TYR B CA 1
ATOM 4229 C C . TYR B 1 192 ? 95.726 66.073 23.455 1.00 14.02 192 TYR B C 1
ATOM 4230 O O . TYR B 1 192 ? 96.347 65.394 22.652 1.00 13.01 192 TYR B O 1
ATOM 4239 N N . LEU B 1 193 ? 94.640 66.775 23.180 1.00 13.61 193 LEU B N 1
ATOM 4240 C CA . LEU B 1 193 ? 94.081 66.745 21.834 1.00 15.40 193 LEU B CA 1
ATOM 4241 C C . LEU B 1 193 ? 94.863 67.613 20.841 1.00 17.40 193 LEU B C 1
ATOM 4242 O O . LEU B 1 193 ? 94.774 68.836 20.970 1.00 19.14 193 LEU B O 1
ATOM 4247 N N . VAL B 1 194 ? 95.578 67.016 19.860 1.00 17.87 194 VAL B N 1
ATOM 4248 C CA . VAL B 1 194 ? 96.277 67.875 18.870 1.00 18.41 194 VAL B CA 1
ATOM 4249 C C . VAL B 1 194 ? 95.252 68.321 17.808 1.00 18.91 194 VAL B C 1
ATOM 4250 O O . VAL B 1 194 ? 94.686 67.504 17.062 1.00 20.44 194 VAL B O 1
ATOM 4254 N N . SER B 1 195 ? 94.974 69.621 17.712 1.00 18.60 195 SER B N 1
ATOM 4255 C CA . SER B 1 195 ? 93.975 70.105 16.740 1.00 18.52 195 SER B CA 1
ATOM 4256 C C . SER B 1 195 ? 94.297 71.506 16.256 1.00 17.75 195 SER B C 1
ATOM 4257 O O . SER B 1 195 ? 95.448 71.904 16.373 1.00 17.86 195 SER B O 1
ATOM 4260 N N . ASP B 1 196 ? 93.321 72.303 15.836 1.00 17.76 196 ASP B N 1
ATOM 4261 C CA . ASP B 1 196 ? 93.554 73.657 15.363 1.00 17.87 196 ASP B CA 1
ATOM 4262 C C . ASP B 1 196 ? 94.017 74.589 16.501 1.00 17.16 196 ASP B C 1
ATOM 4263 O O . ASP B 1 196 ? 94.392 75.716 16.163 1.00 16.13 196 ASP B O 1
ATOM 4268 N N . SER B 1 197 ? 93.934 74.170 17.787 1.00 16.63 197 SER B N 1
ATOM 4269 C CA . SER B 1 197 ? 94.398 75.058 18.869 1.00 16.29 197 SER B CA 1
ATOM 4270 C C . SER B 1 197 ? 95.425 74.354 19.757 1.00 16.05 197 SER B C 1
ATOM 4271 O O . SER B 1 197 ? 95.427 74.497 20.984 1.00 15.52 197 SER B O 1
ATOM 4274 N N . GLY B 1 198 ? 96.339 73.618 19.133 1.00 16.83 198 GLY B N 1
ATOM 4275 C CA . GLY B 1 198 ? 97.404 72.940 19.862 1.00 18.75 198 GLY B CA 1
ATOM 4276 C C . GLY B 1 198 ? 98.135 71.908 18.997 1.00 19.55 198 GLY B C 1
ATOM 4277 O O . GLY B 1 198 ? 97.521 70.893 18.631 1.00 19.91 198 GLY B O 1
ATOM 4278 N N . ASN B 1 199 ? 99.422 72.137 18.701 1.00 19.89 199 ASN B N 1
ATOM 4279 C CA . ASN B 1 199 ? 100.192 71.211 17.872 1.00 20.46 199 ASN B CA 1
ATOM 4280 C C . ASN B 1 199 ? 100.995 70.187 18.685 1.00 20.13 199 ASN B C 1
ATOM 4281 O O . ASN B 1 199 ? 101.071 70.218 19.911 1.00 19.05 199 ASN B O 1
ATOM 4286 N N . GLU B 1 200 ? 101.671 69.325 17.931 1.00 20.69 200 GLU B N 1
ATOM 4287 C CA . GLU B 1 200 ? 102.539 68.264 18.380 1.00 21.11 200 GLU B CA 1
ATOM 4288 C C . GLU B 1 200 ? 103.689 68.785 19.242 1.00 20.88 200 GLU B C 1
ATOM 4289 O O . GLU B 1 200 ? 104.026 68.177 20.266 1.00 22.40 200 GLU B O 1
ATOM 4295 N N . LEU B 1 201 ? 104.261 69.900 18.770 1.00 19.91 201 LEU B N 1
ATOM 4296 C CA . LEU B 1 201 ? 105.365 70.525 19.511 1.00 19.39 201 LEU B CA 1
ATOM 4297 C C . LEU B 1 201 ? 104.890 70.993 20.894 1.00 18.83 201 LEU B C 1
ATOM 4298 O O . LEU B 1 201 ? 105.593 70.930 21.900 1.00 18.92 201 LEU B O 1
ATOM 4303 N N . GLY B 1 202 ? 103.650 71.447 20.959 1.00 19.14 202 GLY B N 1
ATOM 4304 C CA . GLY B 1 202 ? 103.042 71.835 22.238 1.00 19.55 202 GLY B CA 1
ATOM 4305 C C . GLY B 1 202 ? 103.023 70.648 23.212 1.00 18.91 202 GLY B C 1
ATOM 4306 O O . GLY B 1 202 ? 103.402 70.796 24.395 1.00 20.73 202 GLY B O 1
ATOM 4307 N N . ALA B 1 203 ? 102.616 69.465 22.771 1.00 16.91 203 ALA B N 1
ATOM 4308 C CA . ALA B 1 203 ? 102.615 68.311 23.672 1.00 15.55 203 ALA B CA 1
ATOM 4309 C C . ALA B 1 203 ? 104.055 67.887 23.922 1.00 15.61 203 ALA B C 1
ATOM 4310 O O . ALA B 1 203 ? 104.393 67.513 25.075 1.00 17.08 203 ALA B O 1
ATOM 4312 N N . LYS B 1 204 ? 104.937 68.031 22.915 1.00 14.15 204 LYS B N 1
ATOM 4313 C CA . LYS B 1 204 ? 106.361 67.739 23.140 1.00 13.45 204 LYS B CA 1
ATOM 4314 C C . LYS B 1 204 ? 106.744 68.582 24.379 1.00 13.89 204 LYS B C 1
ATOM 4315 O O . LYS B 1 204 ? 107.119 68.124 25.477 1.00 13.74 204 LYS B O 1
ATOM 4321 N N . TRP B 1 205 ? 106.552 69.897 24.241 1.00 14.30 205 TRP B N 1
ATOM 4322 C CA . TRP B 1 205 ? 106.837 70.843 25.315 1.00 13.97 205 TRP B CA 1
ATOM 4323 C C . TRP B 1 205 ? 106.051 70.518 26.597 1.00 14.45 205 TRP B C 1
ATOM 4324 O O . TRP B 1 205 ? 106.662 70.585 27.695 1.00 14.63 205 TRP B O 1
ATOM 4335 N N . LEU B 1 206 ? 104.749 70.208 26.494 1.00 13.76 206 LEU B N 1
ATOM 4336 C CA . LEU B 1 206 ? 103.992 69.931 27.729 1.00 14.22 206 LEU B CA 1
ATOM 4337 C C . LEU B 1 206 ? 104.667 68.851 28.600 1.00 15.38 206 LEU B C 1
ATOM 4338 O O . LEU B 1 206 ? 104.853 69.050 29.833 1.00 14.38 206 LEU B O 1
ATOM 4343 N N . GLN B 1 207 ? 105.066 67.759 27.926 1.00 15.26 207 GLN B N 1
ATOM 4344 C CA . GLN B 1 207 ? 105.799 66.717 28.637 1.00 16.47 207 GLN B CA 1
ATOM 4345 C C . GLN B 1 207 ? 107.030 67.127 29.446 1.00 16.89 207 GLN B C 1
ATOM 4346 O O . GLN B 1 207 ? 107.250 66.727 30.600 1.00 17.00 207 GLN B O 1
ATOM 4352 N N . SER B 1 208 ? 107.920 67.901 28.852 1.00 18.20 208 SER B N 1
ATOM 4353 C CA . SER B 1 208 ? 109.146 68.339 29.501 1.00 19.24 208 SER B CA 1
ATOM 4354 C C . SER B 1 208 ? 108.895 69.206 30.742 1.00 20.47 208 SER B C 1
ATOM 4355 O O . SER B 1 208 ? 109.629 69.155 31.748 1.00 21.17 208 SER B O 1
ATOM 4358 N N . ALA B 1 209 ? 107.861 70.039 30.703 1.00 21.32 209 ALA B N 1
ATOM 4359 C CA . ALA B 1 209 ? 107.501 70.932 31.797 1.00 21.60 209 ALA B CA 1
ATOM 4360 C C . ALA B 1 209 ? 106.930 70.196 33.018 1.00 21.56 209 ALA B C 1
ATOM 4361 O O . ALA B 1 209 ? 107.126 70.683 34.156 1.00 22.81 209 ALA B O 1
ATOM 4363 N N . VAL B 1 210 ? 106.229 69.092 32.838 1.00 21.18 210 VAL B N 1
ATOM 4364 C CA . VAL B 1 210 ? 105.669 68.367 33.994 1.00 20.20 210 VAL B CA 1
ATOM 4365 C C . VAL B 1 210 ? 106.549 67.185 34.377 1.00 20.87 210 VAL B C 1
ATOM 4366 O O . VAL B 1 210 ? 106.347 66.719 35.516 1.00 23.06 210 VAL B O 1
ATOM 4370 N N . GLY B 1 211 ? 107.421 66.680 33.516 1.00 20.25 211 GLY B N 1
ATOM 4371 C CA . GLY B 1 211 ? 108.278 65.586 33.902 1.00 20.73 211 GLY B CA 1
ATOM 4372 C C . GLY B 1 211 ? 107.757 64.181 33.881 1.00 21.74 211 GLY B C 1
ATOM 4373 O O . GLY B 1 211 ? 106.583 63.878 33.718 1.00 23.12 211 GLY B O 1
ATOM 4374 N N . ASP B 1 212 ? 108.626 63.199 34.082 1.00 22.55 212 ASP B N 1
ATOM 4375 C CA . ASP B 1 212 ? 108.414 61.784 34.079 1.00 21.58 212 ASP B CA 1
ATOM 4376 C C . ASP B 1 212 ? 107.256 61.211 34.857 1.00 20.95 212 ASP B C 1
ATOM 4377 O O . ASP B 1 212 ? 106.727 60.148 34.522 1.00 20.61 212 ASP B O 1
ATOM 4382 N N . THR B 1 213 ? 106.807 61.806 35.962 1.00 21.25 213 THR B N 1
ATOM 4383 C CA . THR B 1 213 ? 105.682 61.274 36.737 1.00 21.16 213 THR B CA 1
ATOM 4384 C C . THR B 1 213 ? 104.467 61.129 35.831 1.00 20.79 213 THR B C 1
ATOM 4385 O O . THR B 1 213 ? 103.769 60.132 35.890 1.00 22.17 213 THR B O 1
ATOM 4389 N N . TYR B 1 214 ? 104.169 62.187 35.067 1.00 19.49 214 TYR B N 1
ATOM 4390 C CA . TYR B 1 214 ? 103.029 62.183 34.166 1.00 18.35 214 TYR B CA 1
ATOM 4391 C C . TYR B 1 214 ? 103.392 61.686 32.737 1.00 19.04 214 TYR B C 1
ATOM 4392 O O . TYR B 1 214 ? 104.505 61.776 32.221 1.00 17.72 214 TYR B O 1
ATOM 4401 N N . THR B 1 215 ? 102.318 61.209 32.088 1.00 19.29 215 THR B N 1
ATOM 4402 C CA . THR B 1 215 ? 102.493 60.772 30.691 1.00 20.20 215 THR B CA 1
ATOM 4403 C C . THR B 1 215 ? 101.457 61.504 29.826 1.00 19.47 215 THR B C 1
ATOM 4404 O O . THR B 1 215 ? 100.266 61.403 30.092 1.00 19.13 215 THR B O 1
ATOM 4408 N N . VAL B 1 216 ? 101.967 62.300 28.866 1.00 18.36 216 VAL B N 1
ATOM 4409 C CA . VAL B 1 216 ? 101.071 63.073 28.015 1.00 17.67 216 VAL B CA 1
ATOM 4410 C C . VAL B 1 216 ? 100.612 62.182 26.862 1.00 18.80 216 VAL B C 1
ATOM 4411 O O . VAL B 1 216 ? 101.457 61.588 26.192 1.00 20.35 216 VAL B O 1
ATOM 4415 N N . HIS B 1 217 ? 99.309 62.116 26.647 1.00 19.20 217 HIS B N 1
ATOM 4416 C CA . HIS B 1 217 ? 98.764 61.312 25.544 1.00 19.24 217 HIS B CA 1
ATOM 4417 C C . HIS B 1 217 ? 98.154 62.204 24.454 1.00 19.73 217 HIS B C 1
ATOM 4418 O O . HIS B 1 217 ? 97.022 62.665 24.562 1.00 19.88 217 HIS B O 1
ATOM 4425 N N . PRO B 1 218 ? 98.928 62.479 23.400 1.00 20.07 218 PRO B N 1
ATOM 4426 C CA . PRO B 1 218 ? 98.474 63.302 22.274 1.00 21.40 218 PRO B CA 1
ATOM 4427 C C . PRO B 1 218 ? 97.491 62.525 21.387 1.00 22.98 218 PRO B C 1
ATOM 4428 O O . PRO B 1 218 ? 97.718 61.341 21.155 1.00 23.38 218 PRO B O 1
ATOM 4432 N N . CYS B 1 219 ? 96.403 63.160 20.954 1.00 24.03 219 CYS B N 1
ATOM 4433 C CA . CYS B 1 219 ? 95.401 62.515 20.125 1.00 25.50 219 CYS B CA 1
ATOM 4434 C C . CYS B 1 219 ? 95.093 63.263 18.820 1.00 27.57 219 CYS B C 1
ATOM 4435 O O . CYS B 1 219 ? 94.771 64.458 18.902 1.00 26.87 219 CYS B O 1
ATOM 4438 N N . ARG B 1 220 ? 95.252 62.595 17.639 1.00 30.08 220 ARG B N 1
ATOM 4439 C CA . ARG B 1 220 ? 94.968 63.340 16.389 1.00 33.02 220 ARG B CA 1
ATOM 4440 C C . ARG B 1 220 ? 93.823 62.725 15.577 1.00 34.29 220 ARG B C 1
ATOM 4441 O O . ARG B 1 220 ? 93.512 63.255 14.483 1.00 34.71 220 ARG B O 1
ATOM 4449 N N . LYS B 1 221 ? 93.151 61.708 16.126 1.00 35.03 221 LYS B N 1
ATOM 4450 C CA . LYS B 1 221 ? 92.031 61.139 15.372 1.00 35.42 221 LYS B CA 1
ATOM 4451 C C . LYS B 1 221 ? 90.679 61.563 15.915 1.00 34.34 221 LYS B C 1
ATOM 4452 O O . LYS B 1 221 ? 89.708 61.405 15.143 1.00 34.75 221 LYS B O 1
ATOM 4458 N N . LEU B 1 222 ? 90.559 62.129 17.137 1.00 32.78 222 LEU B N 1
ATOM 4459 C CA . LEU B 1 222 ? 89.233 62.656 17.539 1.00 30.75 222 LEU B CA 1
ATOM 4460 C C . LEU B 1 222 ? 88.996 63.806 16.534 1.00 30.47 222 LEU B C 1
ATOM 4461 O O . LEU B 1 222 ? 89.963 64.264 15.893 1.00 31.16 222 LEU B O 1
ATOM 4466 N N . TYR B 1 223 ? 87.741 64.186 16.373 1.00 29.82 223 TYR B N 1
ATOM 4467 C CA . TYR B 1 223 ? 87.417 65.194 15.349 1.00 30.06 223 TYR B CA 1
ATOM 4468 C C . TYR B 1 223 ? 87.187 66.560 15.942 1.00 28.79 223 TYR B C 1
ATOM 4469 O O . TYR B 1 223 ? 86.750 67.457 15.219 1.00 29.41 223 TYR B O 1
ATOM 4478 N N . ALA B 1 224 ? 87.521 66.785 17.227 1.00 27.32 224 ALA B N 1
ATOM 4479 C CA . ALA B 1 224 ? 87.455 68.135 17.795 1.00 25.26 224 ALA B CA 1
ATOM 4480 C C . ALA B 1 224 ? 88.360 68.996 16.893 1.00 24.14 224 ALA B C 1
ATOM 4481 O O . ALA B 1 224 ? 89.476 68.562 16.546 1.00 24.31 224 ALA B O 1
ATOM 4483 N N . SER B 1 225 ? 87.858 70.179 16.521 1.00 22.63 225 SER B N 1
ATOM 4484 C CA . SER B 1 225 ? 88.699 71.050 15.678 1.00 21.09 225 SER B CA 1
ATOM 4485 C C . SER B 1 225 ? 89.529 71.958 16.596 1.00 20.11 225 SER B C 1
ATOM 4486 O O . SER B 1 225 ? 90.531 72.493 16.147 1.00 19.27 225 SER B O 1
ATOM 4489 N N . THR B 1 226 ? 89.060 72.089 17.860 1.00 19.90 226 THR B N 1
ATOM 4490 C CA . THR B 1 226 ? 89.727 73.035 18.773 1.00 18.84 226 THR B CA 1
ATOM 4491 C C . THR B 1 226 ? 89.945 72.543 20.192 1.00 19.01 226 THR B C 1
ATOM 4492 O O . THR B 1 226 ? 91.111 72.272 20.551 1.00 20.07 226 THR B O 1
ATOM 4496 N N . HIS B 1 227 ? 88.949 72.419 21.058 1.00 17.75 227 HIS B N 1
ATOM 4497 C CA . HIS B 1 227 ? 89.159 72.022 22.468 1.00 16.91 227 HIS B CA 1
ATOM 4498 C C . HIS B 1 227 ? 88.533 70.675 22.791 1.00 16.88 227 HIS B C 1
ATOM 4499 O O . HIS B 1 227 ? 87.472 70.261 22.305 1.00 17.50 227 HIS B O 1
ATOM 4506 N N . VAL B 1 228 ? 89.148 69.915 23.701 1.00 16.24 228 VAL B N 1
ATOM 4507 C CA . VAL B 1 228 ? 88.662 68.573 24.011 1.00 15.70 228 VAL B CA 1
ATOM 4508 C C . VAL B 1 228 ? 87.468 68.632 24.940 1.00 16.82 228 VAL B C 1
ATOM 4509 O O . VAL B 1 228 ? 86.638 67.738 25.057 1.00 18.26 228 VAL B O 1
ATOM 4513 N N . ASP B 1 229 ? 87.288 69.743 25.617 1.00 17.43 229 ASP B N 1
ATOM 4514 C CA . ASP B 1 229 ? 86.244 70.122 26.530 1.00 17.70 229 ASP B CA 1
ATOM 4515 C C . ASP B 1 229 ? 84.845 69.562 26.406 1.00 17.49 229 ASP B C 1
ATOM 4516 O O . ASP B 1 229 ? 84.160 69.362 27.425 1.00 18.66 229 ASP B O 1
ATOM 4521 N N . SER B 1 230 ? 84.273 69.504 25.192 1.00 17.04 230 SER B N 1
ATOM 4522 C CA . SER B 1 230 ? 82.927 69.044 24.912 1.00 15.42 230 SER B CA 1
ATOM 4523 C C . SER B 1 230 ? 82.955 67.822 23.981 1.00 16.12 230 SER B C 1
ATOM 4524 O O . SER B 1 230 ? 81.978 67.565 23.273 1.00 15.84 230 SER B O 1
ATOM 4527 N N . THR B 1 231 ? 84.071 67.088 24.045 1.00 15.95 231 THR B N 1
ATOM 4528 C CA . THR B 1 231 ? 84.198 65.852 23.272 1.00 15.24 231 THR B CA 1
ATOM 4529 C C . THR B 1 231 ? 84.380 64.678 24.247 1.00 15.79 231 THR B C 1
ATOM 4530 O O . THR B 1 231 ? 83.719 63.650 24.064 1.00 16.82 231 THR B O 1
ATOM 4534 N N . ILE B 1 232 ? 85.265 64.830 25.242 1.00 14.99 232 ILE B N 1
ATOM 4535 C CA . ILE B 1 232 ? 85.484 63.765 26.224 1.00 14.75 232 ILE B CA 1
ATOM 4536 C C . ILE B 1 232 ? 85.204 64.350 27.611 1.00 15.32 232 ILE B C 1
ATOM 4537 O O . ILE B 1 232 ? 85.966 65.244 27.996 1.00 17.40 232 ILE B O 1
ATOM 4542 N N . VAL B 1 233 ? 84.194 63.927 28.362 1.00 14.41 233 VAL B N 1
ATOM 4543 C CA . VAL B 1 233 ? 83.968 64.460 29.720 1.00 13.78 233 VAL B CA 1
ATOM 4544 C C . VAL B 1 233 ? 84.021 63.395 30.820 1.00 14.96 233 VAL B C 1
ATOM 4545 O O . VAL B 1 233 ? 82.978 62.782 31.125 1.00 17.14 233 VAL B O 1
ATOM 4549 N N . PRO B 1 234 ? 85.157 63.172 31.474 1.00 14.36 234 PRO B N 1
ATOM 4550 C CA . PRO B 1 234 ? 85.260 62.269 32.632 1.00 15.46 234 PRO B CA 1
ATOM 4551 C C . PRO B 1 234 ? 84.300 62.671 33.762 1.00 16.69 234 PRO B C 1
ATOM 4552 O O . PRO B 1 234 ? 84.045 63.858 33.960 1.00 16.61 234 PRO B O 1
ATOM 4556 N N . LEU B 1 235 ? 83.714 61.738 34.509 1.00 18.15 235 LEU B N 1
ATOM 4557 C CA . LEU B 1 235 ? 82.734 62.071 35.542 1.00 20.11 235 LEU B CA 1
ATOM 4558 C C . LEU B 1 235 ? 83.119 61.647 36.964 1.00 21.57 235 LEU B C 1
ATOM 4559 O O . LEU B 1 235 ? 82.716 62.294 37.948 1.00 22.48 235 LEU B O 1
ATOM 4564 N N . ARG B 1 236 ? 83.861 60.573 37.065 1.00 22.44 236 ARG B N 1
ATOM 4565 C CA . ARG B 1 236 ? 84.379 59.933 38.277 1.00 22.51 236 ARG B CA 1
ATOM 4566 C C . ARG B 1 236 ? 85.279 58.827 37.722 1.00 21.37 236 ARG B C 1
ATOM 4567 O O . ARG B 1 236 ? 85.137 58.451 36.545 1.00 21.15 236 ARG B O 1
ATOM 4575 N N . PRO B 1 237 ? 86.202 58.314 38.519 1.00 20.50 237 PRO B N 1
ATOM 4576 C CA . PRO B 1 237 ? 87.132 57.279 38.062 1.00 20.11 237 PRO B CA 1
ATOM 4577 C C . PRO B 1 237 ? 86.412 56.079 37.497 1.00 20.08 237 PRO B C 1
ATOM 4578 O O . PRO B 1 237 ? 85.619 55.469 38.212 1.00 21.62 237 PRO B O 1
ATOM 4582 N N . GLY B 1 238 ? 86.589 55.731 36.223 1.00 20.21 238 GLY B N 1
ATOM 4583 C CA . GLY B 1 238 ? 85.907 54.608 35.592 1.00 19.59 238 GLY B CA 1
ATOM 4584 C C . GLY B 1 238 ? 84.637 54.904 34.809 1.00 19.23 238 GLY B C 1
ATOM 4585 O O . GLY B 1 238 ? 83.975 53.958 34.383 1.00 20.25 238 GLY B O 1
ATOM 4586 N N . LEU B 1 239 ? 84.256 56.151 34.587 1.00 19.09 239 LEU B N 1
ATOM 4587 C CA . LEU B 1 239 ? 83.054 56.525 33.863 1.00 18.51 239 LEU B CA 1
ATOM 4588 C C . LEU B 1 239 ? 83.300 57.838 33.131 1.00 19.70 239 LEU B C 1
ATOM 4589 O O . LEU B 1 239 ? 83.573 58.858 33.753 1.00 19.95 239 LEU B O 1
ATOM 4594 N N . VAL B 1 240 ? 83.184 57.790 31.793 1.00 20.36 240 VAL B N 1
ATOM 4595 C CA . VAL B 1 240 ? 83.397 58.986 30.973 1.00 20.45 240 VAL B CA 1
ATOM 4596 C C . VAL B 1 240 ? 82.238 59.082 29.983 1.00 20.26 240 VAL B C 1
ATOM 4597 O O . VAL B 1 240 ? 81.706 58.093 29.518 1.00 18.89 240 VAL B O 1
ATOM 4601 N N . LEU B 1 241 ? 81.821 60.302 29.749 1.00 21.73 241 LEU B N 1
ATOM 4602 C CA . LEU B 1 241 ? 80.751 60.697 28.835 1.00 22.83 241 LEU B CA 1
ATOM 4603 C C . LEU B 1 241 ? 81.397 61.065 27.490 1.00 23.77 241 LEU B C 1
ATOM 4604 O O . LEU B 1 241 ? 82.370 61.834 27.602 1.00 24.93 241 LEU B O 1
ATOM 4609 N N . THR B 1 242 ? 80.974 60.532 26.335 1.00 23.77 242 THR B N 1
ATOM 4610 C CA . THR B 1 242 ? 81.634 60.916 25.073 1.00 23.51 242 THR B CA 1
ATOM 4611 C C . THR B 1 242 ? 80.662 61.565 24.081 1.00 23.82 242 THR B C 1
ATOM 4612 O O . THR B 1 242 ? 79.444 61.433 24.153 1.00 23.18 242 THR B O 1
ATOM 4616 N N . ASN B 1 243 ? 81.227 62.309 23.114 1.00 24.82 243 ASN B N 1
ATOM 4617 C CA . ASN B 1 243 ? 80.450 62.967 22.044 1.00 24.82 243 ASN B CA 1
ATOM 4618 C C . ASN B 1 243 ? 80.402 62.012 20.839 1.00 24.77 243 ASN B C 1
ATOM 4619 O O . ASN B 1 243 ? 81.422 61.817 20.193 1.00 24.12 243 ASN B O 1
ATOM 4624 N N . PRO B 1 244 ? 79.223 61.461 20.580 1.00 25.66 244 PRO B N 1
ATOM 4625 C CA . PRO B 1 244 ? 78.974 60.447 19.565 1.00 25.92 244 PRO B CA 1
ATOM 4626 C C . PRO B 1 244 ? 79.169 60.849 18.105 1.00 27.06 244 PRO B C 1
ATOM 4627 O O . PRO B 1 244 ? 79.376 59.988 17.233 1.00 27.70 244 PRO B O 1
ATOM 4631 N N . SER B 1 245 ? 79.162 62.141 17.800 1.00 27.76 245 SER B N 1
ATOM 4632 C CA . SER B 1 245 ? 79.437 62.607 16.425 1.00 27.67 245 SER B CA 1
ATOM 4633 C C . SER B 1 245 ? 80.942 62.665 16.226 1.00 28.68 245 SER B C 1
ATOM 4634 O O . SER B 1 245 ? 81.394 62.719 15.075 1.00 30.13 245 SER B O 1
ATOM 4637 N N . ARG B 1 246 ? 81.714 62.693 17.319 1.00 29.76 246 ARG B N 1
ATOM 4638 C CA . ARG B 1 246 ? 83.159 62.769 17.272 1.00 29.73 246 ARG B CA 1
ATOM 4639 C C . ARG B 1 246 ? 83.862 61.487 17.700 1.00 30.12 246 ARG B C 1
ATOM 4640 O O . ARG B 1 246 ? 84.653 60.974 16.883 1.00 30.38 246 ARG B O 1
ATOM 4648 N N . VAL B 1 247 ? 83.687 61.001 18.941 1.00 30.23 247 VAL B N 1
ATOM 4649 C CA . VAL B 1 247 ? 84.479 59.840 19.368 1.00 31.58 247 VAL B CA 1
ATOM 4650 C C . VAL B 1 247 ? 83.712 58.546 19.169 1.00 33.52 247 VAL B C 1
ATOM 4651 O O . VAL B 1 247 ? 82.509 58.498 19.371 1.00 34.41 247 VAL B O 1
ATOM 4655 N N . ASN B 1 248 ? 84.419 57.476 18.828 1.00 35.55 248 ASN B N 1
ATOM 4656 C CA . ASN B 1 248 ? 83.756 56.189 18.633 1.00 37.80 248 ASN B CA 1
ATOM 4657 C C . ASN B 1 248 ? 84.652 55.087 19.178 1.00 39.91 248 ASN B C 1
ATOM 4658 O O . ASN B 1 248 ? 85.465 55.327 20.092 1.00 40.87 248 ASN B O 1
ATOM 4663 N N . ASP B 1 249 ? 84.554 53.896 18.594 1.00 41.52 249 ASP B N 1
ATOM 4664 C CA . ASP B 1 249 ? 85.322 52.762 19.138 1.00 42.99 249 ASP B CA 1
ATOM 4665 C C . ASP B 1 249 ? 86.700 52.693 18.534 1.00 42.34 249 ASP B C 1
ATOM 4666 O O . ASP B 1 249 ? 87.637 52.243 19.187 1.00 42.69 249 ASP B O 1
ATOM 4671 N N . GLU B 1 250 ? 86.889 53.250 17.332 1.00 42.84 250 GLU B N 1
ATOM 4672 C CA . GLU B 1 250 ? 88.187 53.258 16.656 1.00 43.98 250 GLU B CA 1
ATOM 4673 C C . GLU B 1 250 ? 88.975 54.519 16.993 1.00 43.49 250 GLU B C 1
ATOM 4674 O O . GLU B 1 250 ? 90.100 54.773 16.564 1.00 44.38 250 GLU B O 1
ATOM 4680 N N . ASN B 1 251 ? 88.329 55.382 17.763 1.00 41.70 251 ASN B N 1
ATOM 4681 C CA . ASN B 1 251 ? 88.780 56.677 18.205 1.00 39.18 251 ASN B CA 1
ATOM 4682 C C . ASN B 1 251 ? 89.427 56.665 19.597 1.00 37.49 251 ASN B C 1
ATOM 4683 O O . ASN B 1 251 ? 90.585 56.995 19.820 1.00 37.93 251 ASN B O 1
ATOM 4688 N N . MET B 1 252 ? 88.610 56.297 20.594 1.00 35.01 252 MET B N 1
ATOM 4689 C CA . MET B 1 252 ? 88.946 56.237 22.017 1.00 32.05 252 MET B CA 1
ATOM 4690 C C . MET B 1 252 ? 90.413 56.028 22.370 1.00 30.67 252 MET B C 1
ATOM 4691 O O . MET B 1 252 ? 91.049 55.057 21.981 1.00 31.27 252 MET B O 1
ATOM 4696 N N . PRO B 1 253 ? 90.977 56.943 23.157 1.00 29.37 253 PRO B N 1
ATOM 4697 C CA . PRO B 1 253 ? 92.322 56.829 23.664 1.00 29.52 253 PRO B CA 1
ATOM 4698 C C . PRO B 1 253 ? 92.501 55.484 24.362 1.00 30.33 253 PRO B C 1
ATOM 4699 O O . PRO B 1 253 ? 91.560 54.899 24.919 1.00 29.80 253 PRO B O 1
ATOM 4703 N N . ASP B 1 254 ? 93.744 55.006 24.371 1.00 31.69 254 ASP B N 1
ATOM 4704 C CA . ASP B 1 254 ? 94.007 53.682 24.957 1.00 33.24 254 ASP B CA 1
ATOM 4705 C C . ASP B 1 254 ? 93.843 53.617 26.473 1.00 32.27 254 ASP B C 1
ATOM 4706 O O . ASP B 1 254 ? 93.097 52.730 26.912 1.00 32.75 254 ASP B O 1
ATOM 4711 N N . PHE B 1 255 ? 94.345 54.545 27.295 1.00 30.96 255 PHE B N 1
ATOM 4712 C CA . PHE B 1 255 ? 94.145 54.444 28.766 1.00 29.16 255 PHE B CA 1
ATOM 4713 C C . PHE B 1 255 ? 92.705 54.648 29.214 1.00 28.03 255 PHE B C 1
ATOM 4714 O O . PHE B 1 255 ? 92.464 54.603 30.435 1.00 28.88 255 PHE B O 1
ATOM 4722 N N . LEU B 1 256 ? 91.774 54.958 28.331 1.00 26.89 256 LEU B N 1
ATOM 4723 C CA . LEU B 1 256 ? 90.379 55.197 28.649 1.00 25.65 256 LEU B CA 1
ATOM 4724 C C . LEU B 1 256 ? 89.513 54.012 28.224 1.00 25.38 256 LEU B C 1
ATOM 4725 O O . LEU B 1 256 ? 88.350 53.854 28.616 1.00 25.66 256 LEU B O 1
ATOM 4730 N N . ARG B 1 257 ? 90.114 53.094 27.444 1.00 23.77 257 ARG B N 1
ATOM 4731 C CA . ARG B 1 257 ? 89.428 51.913 26.945 1.00 21.52 257 ARG B CA 1
ATOM 4732 C C . ARG B 1 257 ? 88.832 51.034 28.034 1.00 23.10 257 ARG B C 1
ATOM 4733 O O . ARG B 1 257 ? 87.881 50.298 27.737 1.00 25.08 257 ARG B O 1
ATOM 4741 N N . SER B 1 258 ? 89.310 51.068 29.282 1.00 23.80 258 SER B N 1
ATOM 4742 C CA . SER B 1 258 ? 88.788 50.271 30.395 1.00 23.35 258 SER B CA 1
ATOM 4743 C C . SER B 1 258 ? 87.650 50.985 31.111 1.00 22.89 258 SER B C 1
ATOM 4744 O O . SER B 1 258 ? 86.777 50.349 31.694 1.00 23.38 258 SER B O 1
ATOM 4747 N N . TRP B 1 259 ? 87.626 52.302 31.138 1.00 22.77 259 TRP B N 1
ATOM 4748 C CA . TRP B 1 259 ? 86.532 53.040 31.757 1.00 22.09 259 TRP B CA 1
ATOM 4749 C C . TRP B 1 259 ? 85.223 52.701 31.024 1.00 21.66 259 TRP B C 1
ATOM 4750 O O . TRP B 1 259 ? 85.175 52.504 29.798 1.00 21.89 259 TRP B O 1
ATOM 4761 N N . GLU B 1 260 ? 84.105 52.661 31.717 1.00 21.83 260 GLU B N 1
ATOM 4762 C CA . GLU B 1 260 ? 82.803 52.461 31.113 1.00 22.49 260 GLU B CA 1
ATOM 4763 C C . GLU B 1 260 ? 82.490 53.787 30.413 1.00 22.94 260 GLU B C 1
ATOM 4764 O O . GLU B 1 260 ? 82.746 54.817 31.049 1.00 22.80 260 GLU B O 1
ATOM 4770 N N . ASN B 1 261 ? 81.935 53.733 29.192 1.00 22.60 261 ASN B N 1
ATOM 4771 C CA . ASN B 1 261 ? 81.635 54.942 28.425 1.00 22.42 261 ASN B CA 1
ATOM 4772 C C . ASN B 1 261 ? 80.159 55.194 28.206 1.00 23.10 261 ASN B C 1
ATOM 4773 O O . ASN B 1 261 ? 79.536 54.333 27.570 1.00 25.35 261 ASN B O 1
ATOM 4778 N N . ILE B 1 262 ? 79.578 56.327 28.590 1.00 22.84 262 ILE B N 1
ATOM 4779 C CA . ILE B 1 262 ? 78.179 56.583 28.283 1.00 22.78 262 ILE B CA 1
ATOM 4780 C C . ILE B 1 262 ? 78.112 57.658 27.187 1.00 23.19 262 ILE B C 1
ATOM 4781 O O . ILE B 1 262 ? 78.742 58.705 27.254 1.00 23.82 262 ILE B O 1
ATOM 4786 N N . THR B 1 263 ? 77.387 57.360 26.114 1.00 23.55 263 THR B N 1
ATOM 4787 C CA . THR B 1 263 ? 77.167 58.178 24.930 1.00 23.84 263 THR B CA 1
ATOM 4788 C C . THR B 1 263 ? 76.185 59.287 25.286 1.00 24.01 263 THR B C 1
ATOM 4789 O O . THR B 1 263 ? 75.125 58.978 25.835 1.00 25.58 263 THR B O 1
ATOM 4793 N N . CYS B 1 264 ? 76.504 60.498 24.884 1.00 23.11 264 CYS B N 1
ATOM 4794 C CA . CYS B 1 264 ? 75.620 61.628 25.105 1.00 21.89 264 CYS B CA 1
ATOM 4795 C C . CYS B 1 264 ? 74.376 61.543 24.247 1.00 22.68 264 CYS B C 1
ATOM 4796 O O . CYS B 1 264 ? 74.435 61.242 23.042 1.00 22.21 264 CYS B O 1
ATOM 4799 N N . PRO B 1 265 ? 73.216 61.854 24.802 1.00 24.38 265 PRO B N 1
ATOM 4800 C CA . PRO B 1 265 ? 71.990 61.918 23.995 1.00 25.32 265 PRO B CA 1
ATOM 4801 C C . PRO B 1 265 ? 72.147 63.108 23.043 1.00 27.11 265 PRO B C 1
ATOM 4802 O O . PRO B 1 265 ? 73.131 63.861 23.188 1.00 28.64 265 PRO B O 1
ATOM 4806 N N . GLU B 1 266 ? 71.264 63.296 22.058 1.00 28.09 266 GLU B N 1
ATOM 4807 C CA . GLU B 1 266 ? 71.412 64.475 21.175 1.00 28.77 266 GLU B CA 1
ATOM 4808 C C . GLU B 1 266 ? 70.825 65.645 21.976 1.00 26.81 266 GLU B C 1
ATOM 4809 O O . GLU B 1 266 ? 69.790 65.475 22.626 1.00 25.35 266 GLU B O 1
ATOM 4815 N N . LEU B 1 267 ? 71.556 66.748 21.979 1.00 24.72 267 LEU B N 1
ATOM 4816 C CA . LEU B 1 267 ? 71.192 67.871 22.845 1.00 23.01 267 LEU B CA 1
ATOM 4817 C C . LEU B 1 267 ? 70.058 68.725 22.314 1.00 22.20 267 LEU B C 1
ATOM 4818 O O . LEU B 1 267 ? 69.521 68.539 21.220 1.00 22.56 267 LEU B O 1
ATOM 4823 N N . VAL B 1 268 ? 69.629 69.663 23.149 1.00 21.76 268 VAL B N 1
ATOM 4824 C CA . VAL B 1 268 ? 68.612 70.641 22.798 1.00 21.71 268 VAL B CA 1
ATOM 4825 C C . VAL B 1 268 ? 69.459 71.744 22.129 1.00 22.16 268 VAL B C 1
ATOM 4826 O O . VAL B 1 268 ? 70.581 71.968 22.598 1.00 23.85 268 VAL B O 1
ATOM 4830 N N . ASP B 1 269 ? 68.922 72.413 21.120 1.00 20.92 269 ASP B N 1
ATOM 4831 C CA . ASP B 1 269 ? 69.665 73.518 20.542 1.00 19.33 269 ASP B CA 1
ATOM 4832 C C . ASP B 1 269 ? 69.322 74.801 21.292 1.00 19.66 269 ASP B C 1
ATOM 4833 O O . ASP B 1 269 ? 68.434 75.519 20.833 1.00 20.28 269 ASP B O 1
ATOM 4838 N N . ILE B 1 270 ? 70.043 75.142 22.371 1.00 19.52 270 ILE B N 1
ATOM 4839 C CA . ILE B 1 270 ? 69.863 76.493 22.959 1.00 18.77 270 ILE B CA 1
ATOM 4840 C C . ILE B 1 270 ? 70.209 77.450 21.803 1.00 18.54 270 ILE B C 1
ATOM 4841 O O . ILE B 1 270 ? 70.990 77.056 20.884 1.00 19.98 270 ILE B O 1
ATOM 4846 N N . GLY B 1 271 ? 69.689 78.656 21.674 1.00 17.07 271 GLY B N 1
ATOM 4847 C CA . GLY B 1 271 ? 70.009 79.436 20.462 1.00 17.67 271 GLY B CA 1
ATOM 4848 C C . GLY B 1 271 ? 71.399 80.021 20.321 1.00 17.65 271 GLY B C 1
ATOM 4849 O O . GLY B 1 271 ? 72.350 79.715 21.034 1.00 18.60 271 GLY B O 1
ATOM 4850 N N . PHE B 1 272 ? 71.530 80.935 19.350 1.00 17.05 272 PHE B N 1
ATOM 4851 C CA . PHE B 1 272 ? 72.702 81.733 19.075 1.00 16.77 272 PHE B CA 1
ATOM 4852 C C . PHE B 1 272 ? 72.190 83.084 18.538 1.00 18.75 272 PHE B C 1
ATOM 4853 O O . PHE B 1 272 ? 71.137 83.208 17.921 1.00 18.79 272 PHE B O 1
ATOM 4861 N N . THR B 1 273 ? 72.917 84.124 18.903 1.00 20.95 273 THR B N 1
ATOM 4862 C CA . THR B 1 273 ? 72.576 85.498 18.505 1.00 22.71 273 THR B CA 1
ATOM 4863 C C . THR B 1 273 ? 73.726 85.933 17.602 1.00 24.87 273 THR B C 1
ATOM 4864 O O . THR B 1 273 ? 74.884 85.875 18.070 1.00 27.79 273 THR B O 1
ATOM 4868 N N . GLY B 1 274 ? 73.508 86.212 16.314 1.00 24.87 274 GLY B N 1
ATOM 4869 C CA . GLY B 1 274 ? 74.650 86.541 15.452 1.00 25.07 274 GLY B CA 1
ATOM 4870 C C . GLY B 1 274 ? 74.261 86.422 13.977 1.00 27.13 274 GLY B C 1
ATOM 4871 O O . GLY B 1 274 ? 73.266 87.016 13.548 1.00 30.46 274 GLY B O 1
ATOM 4872 N N . ASP B 1 275 ? 74.988 85.677 13.182 1.00 27.51 275 ASP B N 1
ATOM 4873 C CA . ASP B 1 275 ? 74.812 85.511 11.731 1.00 28.15 275 ASP B CA 1
ATOM 4874 C C . ASP B 1 275 ? 74.960 84.022 11.424 1.00 28.29 275 ASP B C 1
ATOM 4875 O O . ASP B 1 275 ? 74.381 83.251 10.656 1.00 29.59 275 ASP B O 1
ATOM 4880 N N . LYS B 1 276 ? 75.970 83.588 12.164 1.00 26.76 276 LYS B N 1
ATOM 4881 C CA . LYS B 1 276 ? 76.538 82.253 12.203 1.00 25.60 276 LYS B CA 1
ATOM 4882 C C . LYS B 1 276 ? 76.860 81.984 13.692 1.00 24.66 276 LYS B C 1
ATOM 4883 O O . LYS B 1 276 ? 77.448 82.844 14.382 1.00 25.34 276 LYS B O 1
ATOM 4889 N N . PRO B 1 277 ? 76.469 80.847 14.247 1.00 23.54 277 PRO B N 1
ATOM 4890 C CA . PRO B 1 277 ? 76.795 80.491 15.642 1.00 23.72 277 PRO B CA 1
ATOM 4891 C C . PRO B 1 277 ? 78.292 80.377 15.880 1.00 23.53 277 PRO B C 1
ATOM 4892 O O . PRO B 1 277 ? 79.062 80.059 14.947 1.00 25.43 277 PRO B O 1
ATOM 4896 N N . HIS B 1 278 ? 78.773 80.627 17.093 1.00 23.07 278 HIS B N 1
ATOM 4897 C CA . HIS B 1 278 ? 80.220 80.598 17.366 1.00 23.59 278 HIS B CA 1
ATOM 4898 C C . HIS B 1 278 ? 80.605 79.214 17.858 1.00 23.64 278 HIS B C 1
ATOM 4899 O O . HIS B 1 278 ? 81.735 78.775 17.653 1.00 25.19 278 HIS B O 1
ATOM 4906 N N . CYS B 1 279 ? 79.674 78.490 18.474 1.00 23.32 279 CYS B N 1
ATOM 4907 C CA . CYS B 1 279 ? 79.974 77.152 18.961 1.00 23.20 279 CYS B CA 1
ATOM 4908 C C . CYS B 1 279 ? 78.934 76.155 18.461 1.00 21.40 279 CYS B C 1
ATOM 4909 O O . CYS B 1 279 ? 77.765 76.486 18.293 1.00 21.02 279 CYS B O 1
ATOM 4912 N N . SER B 1 280 ? 79.396 74.927 18.252 1.00 19.56 280 SER B N 1
ATOM 4913 C CA . SER B 1 280 ? 78.533 73.817 17.881 1.00 18.76 280 SER B CA 1
ATOM 4914 C C . SER B 1 280 ? 77.545 73.548 19.018 1.00 18.71 280 SER B C 1
ATOM 4915 O O . SER B 1 280 ? 77.895 73.759 20.204 1.00 18.84 280 SER B O 1
ATOM 4918 N N . VAL B 1 281 ? 76.396 72.942 18.749 1.00 18.38 281 VAL B N 1
ATOM 4919 C CA . VAL B 1 281 ? 75.407 72.603 19.773 1.00 17.94 281 VAL B CA 1
ATOM 4920 C C . VAL B 1 281 ? 75.942 71.752 20.946 1.00 17.99 281 VAL B C 1
ATOM 4921 O O . VAL B 1 281 ? 75.323 71.711 22.026 1.00 17.11 281 VAL B O 1
ATOM 4925 N N . TRP B 1 282 ? 77.065 71.095 20.762 1.00 17.91 282 TRP B N 1
ATOM 4926 C CA . TRP B 1 282 ? 77.818 70.317 21.695 1.00 18.38 282 TRP B CA 1
ATOM 4927 C C . TRP B 1 282 ? 78.415 71.091 22.869 1.00 19.55 282 TRP B C 1
ATOM 4928 O O . TRP B 1 282 ? 78.911 70.426 23.807 1.00 20.03 282 TRP B O 1
ATOM 4939 N N . ILE B 1 283 ? 78.264 72.409 23.022 1.00 20.02 283 ILE B N 1
ATOM 4940 C CA . ILE B 1 283 ? 78.654 73.037 24.289 1.00 21.00 283 ILE B CA 1
ATOM 4941 C C . ILE B 1 283 ? 77.638 72.579 25.359 1.00 21.60 283 ILE B C 1
ATOM 4942 O O . ILE B 1 283 ? 77.973 72.522 26.566 1.00 23.71 283 ILE B O 1
ATOM 4947 N N . GLY B 1 284 ? 76.459 72.112 24.995 1.00 21.44 284 GLY B N 1
ATOM 4948 C CA . GLY B 1 284 ? 75.486 71.515 25.911 1.00 21.78 284 GLY B CA 1
ATOM 4949 C C . GLY B 1 284 ? 76.200 70.499 26.808 1.00 22.15 284 GLY B C 1
ATOM 4950 O O . GLY B 1 284 ? 75.938 70.370 28.025 1.00 23.58 284 GLY B O 1
ATOM 4951 N N . MET B 1 285 ? 77.173 69.766 26.273 1.00 21.80 285 MET B N 1
ATOM 4952 C CA . MET B 1 285 ? 77.997 68.850 27.043 1.00 20.90 285 MET B CA 1
ATOM 4953 C C . MET B 1 285 ? 79.052 69.508 27.914 1.00 19.67 285 MET B C 1
ATOM 4954 O O . MET B 1 285 ? 79.603 68.801 28.764 1.00 19.61 285 MET B O 1
ATOM 4959 N N . ASN B 1 286 ? 79.413 70.779 27.789 1.00 17.95 286 ASN B N 1
ATOM 4960 C CA . ASN B 1 286 ? 80.458 71.414 28.580 1.00 17.42 286 ASN B CA 1
ATOM 4961 C C . ASN B 1 286 ? 80.199 71.516 30.111 1.00 16.61 286 ASN B C 1
ATOM 4962 O O . ASN B 1 286 ? 80.299 72.570 30.762 1.00 15.39 286 ASN B O 1
ATOM 4967 N N . LEU B 1 287 ? 79.938 70.384 30.766 1.00 15.01 287 LEU B N 1
ATOM 4968 C CA . LEU B 1 287 ? 79.578 70.298 32.178 1.00 14.11 287 LEU B CA 1
ATOM 4969 C C . LEU B 1 287 ? 80.809 70.297 33.072 1.00 14.40 287 LEU B C 1
ATOM 4970 O O . LEU B 1 287 ? 81.920 70.178 32.582 1.00 14.25 287 LEU B O 1
ATOM 4975 N N . LEU B 1 288 ? 80.575 70.624 34.353 1.00 14.47 288 LEU B N 1
ATOM 4976 C CA . LEU B 1 288 ? 81.624 70.813 35.356 1.00 15.41 288 LEU B CA 1
ATOM 4977 C C . LEU B 1 288 ? 81.317 69.882 36.536 1.00 16.98 288 LEU B C 1
ATOM 4978 O O . LEU B 1 288 ? 80.281 70.067 37.176 1.00 19.09 288 LEU B O 1
ATOM 4983 N N . VAL B 1 289 ? 82.150 68.890 36.774 1.00 17.58 289 VAL B N 1
ATOM 4984 C CA . VAL B 1 289 ? 81.980 67.943 37.889 1.00 17.64 289 VAL B CA 1
ATOM 4985 C C . VAL B 1 289 ? 82.491 68.495 39.226 1.00 17.95 289 VAL B C 1
ATOM 4986 O O . VAL B 1 289 ? 83.667 68.774 39.373 1.00 17.10 289 VAL B O 1
ATOM 4990 N N . VAL B 1 290 ? 81.642 68.706 40.230 1.00 19.46 290 VAL B N 1
ATOM 4991 C CA . VAL B 1 290 ? 81.984 69.311 41.531 1.00 20.86 290 VAL B CA 1
ATOM 4992 C C . VAL B 1 290 ? 82.630 68.368 42.552 1.00 22.64 290 VAL B C 1
ATOM 4993 O O . VAL B 1 290 ? 83.571 68.672 43.307 1.00 23.23 290 VAL B O 1
ATOM 4997 N N . ARG B 1 291 ? 82.121 67.152 42.584 1.00 23.96 291 ARG B N 1
ATOM 4998 C CA . ARG B 1 291 ? 82.623 66.013 43.333 1.00 23.93 291 ARG B CA 1
ATOM 4999 C C . ARG B 1 291 ? 82.132 64.808 42.530 1.00 22.87 291 ARG B C 1
ATOM 5000 O O . ARG B 1 291 ? 81.236 64.966 41.680 1.00 23.02 291 ARG B O 1
ATOM 5008 N N . PRO B 1 292 ? 82.639 63.624 42.809 1.00 21.98 292 PRO B N 1
ATOM 5009 C CA . PRO B 1 292 ? 82.267 62.416 42.078 1.00 21.83 292 PRO B CA 1
ATOM 5010 C C . PRO B 1 292 ? 80.805 62.089 41.912 1.00 22.26 292 PRO B C 1
ATOM 5011 O O . PRO B 1 292 ? 80.407 61.319 41.017 1.00 22.56 292 PRO B O 1
ATOM 5015 N N . ASP B 1 293 ? 79.912 62.607 42.733 1.00 23.30 293 ASP B N 1
ATOM 5016 C CA . ASP B 1 293 ? 78.484 62.422 42.659 1.00 24.26 293 ASP B CA 1
ATOM 5017 C C . ASP B 1 293 ? 77.720 63.719 42.428 1.00 24.26 293 ASP B C 1
ATOM 5018 O O . ASP B 1 293 ? 76.502 63.668 42.561 1.00 25.49 293 ASP B O 1
ATOM 5023 N N . LEU B 1 294 ? 78.383 64.818 42.130 1.00 23.45 294 LEU B N 1
ATOM 5024 C CA . LEU B 1 294 ? 77.808 66.114 41.860 1.00 22.26 294 LEU B CA 1
ATOM 5025 C C . LEU B 1 294 ? 78.431 66.778 40.613 1.00 22.49 294 LEU B C 1
ATOM 5026 O O . LEU B 1 294 ? 79.655 66.873 40.465 1.00 22.47 294 LEU B O 1
ATOM 5031 N N . ALA B 1 295 ? 77.614 67.240 39.653 1.00 22.33 295 ALA B N 1
ATOM 5032 C CA . ALA B 1 295 ? 78.067 67.866 38.394 1.00 20.86 295 ALA B CA 1
ATOM 5033 C C . ALA B 1 295 ? 77.117 69.003 38.002 1.00 19.85 295 ALA B C 1
ATOM 5034 O O . ALA B 1 295 ? 75.933 68.858 38.315 1.00 20.31 295 ALA B O 1
ATOM 5036 N N . VAL B 1 296 ? 77.613 70.076 37.367 1.00 18.32 296 VAL B N 1
ATOM 5037 C CA . VAL B 1 296 ? 76.650 71.126 37.014 1.00 16.92 296 VAL B CA 1
ATOM 5038 C C . VAL B 1 296 ? 76.421 71.024 35.491 1.00 16.91 296 VAL B C 1
ATOM 5039 O O . VAL B 1 296 ? 77.372 70.894 34.731 1.00 15.77 296 VAL B O 1
ATOM 5043 N N . VAL B 1 297 ? 75.147 70.945 35.123 1.00 17.82 297 VAL B N 1
ATOM 5044 C CA . VAL B 1 297 ? 74.681 70.813 33.741 1.00 18.75 297 VAL B CA 1
ATOM 5045 C C . VAL B 1 297 ? 73.643 71.889 33.430 1.00 19.60 297 VAL B C 1
ATOM 5046 O O . VAL B 1 297 ? 72.851 72.219 34.313 1.00 19.84 297 VAL B O 1
ATOM 5050 N N . ASP B 1 298 ? 73.595 72.405 32.188 1.00 21.38 298 ASP B N 1
ATOM 5051 C CA . ASP B 1 298 ? 72.554 73.378 31.858 1.00 23.60 298 ASP B CA 1
ATOM 5052 C C . ASP B 1 298 ? 71.200 72.702 32.024 1.00 24.76 298 ASP B C 1
ATOM 5053 O O . ASP B 1 298 ? 70.898 71.688 31.377 1.00 25.68 298 ASP B O 1
ATOM 5058 N N . ARG B 1 299 ? 70.264 73.298 32.752 1.00 25.08 299 ARG B N 1
ATOM 5059 C CA . ARG B 1 299 ? 68.953 72.738 32.997 1.00 25.62 299 ARG B CA 1
ATOM 5060 C C . ARG B 1 299 ? 68.046 72.538 31.774 1.00 25.54 299 ARG B C 1
ATOM 5061 O O . ARG B 1 299 ? 66.878 72.116 31.961 1.00 26.53 299 ARG B O 1
ATOM 5069 N N . ARG B 1 300 ? 68.487 72.830 30.540 1.00 24.05 300 ARG B N 1
ATOM 5070 C CA . ARG B 1 300 ? 67.627 72.633 29.370 1.00 23.70 300 ARG B CA 1
ATOM 5071 C C . ARG B 1 300 ? 68.011 71.321 28.718 1.00 23.83 300 ARG B C 1
ATOM 5072 O O . ARG B 1 300 ? 67.326 70.805 27.840 1.00 24.76 300 ARG B O 1
ATOM 5080 N N . GLN B 1 301 ? 69.102 70.742 29.197 1.00 24.22 301 GLN B N 1
ATOM 5081 C CA . GLN B 1 301 ? 69.575 69.451 28.662 1.00 24.58 301 GLN B CA 1
ATOM 5082 C C . GLN B 1 301 ? 68.968 68.346 29.523 1.00 24.45 301 GLN B C 1
ATOM 5083 O O . GLN B 1 301 ? 69.606 67.567 30.231 1.00 24.76 301 GLN B O 1
ATOM 5089 N N . THR B 1 302 ? 67.640 68.251 29.479 1.00 24.16 302 THR B N 1
ATOM 5090 C CA . THR B 1 302 ? 66.851 67.290 30.243 1.00 23.73 302 THR B CA 1
ATOM 5091 C C . THR B 1 302 ? 67.166 65.856 29.824 1.00 23.11 302 THR B C 1
ATOM 5092 O O . THR B 1 302 ? 67.299 65.052 30.784 1.00 23.43 302 THR B O 1
ATOM 5096 N N . ALA B 1 303 ? 67.425 65.536 28.538 1.00 21.85 303 ALA B N 1
ATOM 5097 C CA . ALA B 1 303 ? 67.894 64.208 28.179 1.00 20.88 303 ALA B CA 1
ATOM 5098 C C . ALA B 1 303 ? 69.203 63.887 28.901 1.00 21.33 303 ALA B C 1
ATOM 5099 O O . ALA B 1 303 ? 69.356 62.843 29.519 1.00 22.17 303 ALA B O 1
ATOM 5101 N N . LEU B 1 304 ? 70.164 64.790 28.837 1.00 22.09 304 LEU B N 1
ATOM 5102 C CA . LEU B 1 304 ? 71.454 64.649 29.498 1.00 22.47 304 LEU B CA 1
ATOM 5103 C C . LEU B 1 304 ? 71.389 64.583 31.041 1.00 22.65 304 LEU B C 1
ATOM 5104 O O . LEU B 1 304 ? 72.142 63.791 31.626 1.00 23.03 304 LEU B O 1
ATOM 5109 N N . ILE B 1 305 ? 70.566 65.376 31.719 1.00 22.70 305 ILE B N 1
ATOM 5110 C CA . ILE B 1 305 ? 70.484 65.260 33.190 1.00 24.39 305 ILE B CA 1
ATOM 5111 C C . ILE B 1 305 ? 69.898 63.894 33.578 1.00 26.51 305 ILE B C 1
ATOM 5112 O O . ILE B 1 305 ? 70.376 63.237 34.515 1.00 25.66 305 ILE B O 1
ATOM 5117 N N . ARG B 1 306 ? 68.844 63.459 32.868 1.00 28.91 306 ARG B N 1
ATOM 5118 C CA . ARG B 1 306 ? 68.231 62.162 33.095 1.00 30.19 306 ARG B CA 1
ATOM 5119 C C . ARG B 1 306 ? 69.344 61.116 33.081 1.00 29.33 306 ARG B C 1
ATOM 5120 O O . ARG B 1 306 ? 69.638 60.537 34.142 1.00 29.99 306 ARG B O 1
ATOM 5128 N N . LEU B 1 307 ? 69.996 60.955 31.918 1.00 27.48 307 LEU B N 1
ATOM 5129 C CA . LEU B 1 307 ? 71.057 59.973 31.774 1.00 26.64 307 LEU B CA 1
ATOM 5130 C C . LEU B 1 307 ? 72.047 60.009 32.943 1.00 27.42 307 LEU B C 1
ATOM 5131 O O . LEU B 1 307 ? 72.278 58.996 33.613 1.00 27.54 307 LEU B O 1
ATOM 5136 N N . LEU B 1 308 ? 72.657 61.164 33.187 1.00 27.57 308 LEU B N 1
ATOM 5137 C CA . LEU B 1 308 ? 73.605 61.284 34.308 1.00 28.14 308 LEU B CA 1
ATOM 5138 C C . LEU B 1 308 ? 73.027 60.722 35.622 1.00 29.25 308 LEU B C 1
ATOM 5139 O O . LEU B 1 308 ? 73.689 59.936 36.315 1.00 29.15 308 LEU B O 1
ATOM 5144 N N . GLU B 1 309 ? 71.800 61.069 35.995 1.00 30.91 309 GLU B N 1
ATOM 5145 C CA . GLU B 1 309 ? 71.146 60.527 37.198 1.00 32.42 309 GLU B CA 1
ATOM 5146 C C . GLU B 1 309 ? 70.998 59.014 37.131 1.00 32.35 309 GLU B C 1
ATOM 5147 O O . GLU B 1 309 ? 71.313 58.278 38.101 1.00 31.81 309 GLU B O 1
ATOM 5153 N N . LYS B 1 310 ? 70.643 58.458 35.950 1.00 32.49 310 LYS B N 1
ATOM 5154 C CA . LYS B 1 310 ? 70.589 57.008 35.759 1.00 32.35 310 LYS B CA 1
ATOM 5155 C C . LYS B 1 310 ? 71.889 56.328 36.179 1.00 30.98 310 LYS B C 1
ATOM 5156 O O . LYS B 1 310 ? 71.833 55.211 36.680 1.00 30.79 310 LYS B O 1
ATOM 5162 N N . HIS B 1 311 ? 73.061 56.921 36.025 1.00 29.64 311 HIS B N 1
ATOM 5163 C CA . HIS B 1 311 ? 74.334 56.421 36.469 1.00 28.31 311 HIS B CA 1
ATOM 5164 C C . HIS B 1 311 ? 74.806 56.970 37.833 1.00 29.07 311 HIS B C 1
ATOM 5165 O O . HIS B 1 311 ? 76.019 57.076 38.096 1.00 29.33 311 HIS B O 1
ATOM 5172 N N . GLY B 1 312 ? 73.883 57.292 38.744 1.00 29.29 312 GLY B N 1
ATOM 5173 C CA . GLY B 1 312 ? 74.211 57.736 40.106 1.00 30.36 312 GLY B CA 1
ATOM 5174 C C . GLY B 1 312 ? 75.132 58.934 40.190 1.00 31.21 312 GLY B C 1
ATOM 5175 O O . GLY B 1 312 ? 76.102 58.978 40.948 1.00 31.58 312 GLY B O 1
ATOM 5176 N N . MET B 1 313 ? 74.796 59.953 39.414 1.00 31.98 313 MET B N 1
ATOM 5177 C CA . MET B 1 313 ? 75.475 61.231 39.336 1.00 31.52 313 MET B CA 1
ATOM 5178 C C . MET B 1 313 ? 74.413 62.291 39.609 1.00 30.02 313 MET B C 1
ATOM 5179 O O . MET B 1 313 ? 73.518 62.410 38.754 1.00 29.30 313 MET B O 1
ATOM 5184 N N . ASN B 1 314 ? 74.416 62.944 40.781 1.00 28.90 314 ASN B N 1
ATOM 5185 C CA . ASN B 1 314 ? 73.412 63.970 41.075 1.00 29.35 314 ASN B CA 1
ATOM 5186 C C . ASN B 1 314 ? 73.801 65.306 40.418 1.00 28.76 314 ASN B C 1
ATOM 5187 O O . ASN B 1 314 ? 74.968 65.734 40.435 1.00 28.70 314 ASN B O 1
ATOM 5192 N N . VAL B 1 315 ? 72.810 65.962 39.776 1.00 26.81 315 VAL B N 1
ATOM 5193 C CA . VAL B 1 315 ? 73.109 67.208 39.066 1.00 24.79 315 VAL B CA 1
ATOM 5194 C C . VAL B 1 315 ? 72.562 68.434 39.775 1.00 24.62 315 VAL B C 1
ATOM 5195 O O . VAL B 1 315 ? 71.651 68.388 40.591 1.00 25.16 315 VAL B O 1
ATOM 5199 N N . LEU B 1 316 ? 73.142 69.576 39.476 1.00 24.15 316 LEU B N 1
ATOM 5200 C CA . LEU B 1 316 ? 72.715 70.868 40.027 1.00 24.03 316 LEU B CA 1
ATOM 5201 C C . LEU B 1 316 ? 72.558 71.705 38.744 1.00 24.37 316 LEU B C 1
ATOM 5202 O O . LEU B 1 316 ? 73.558 72.099 38.157 1.00 25.39 316 LEU B O 1
ATOM 5207 N N . PRO B 1 317 ? 71.337 71.790 38.238 1.00 23.61 317 PRO B N 1
ATOM 5208 C CA . PRO B 1 317 ? 71.085 72.415 36.944 1.00 22.13 317 PRO B CA 1
ATOM 5209 C C . PRO B 1 317 ? 70.929 73.913 36.991 1.00 21.01 317 PRO B C 1
ATOM 5210 O O . PRO B 1 317 ? 69.932 74.489 37.412 1.00 22.03 317 PRO B O 1
ATOM 5214 N N . LEU B 1 318 ? 71.961 74.598 36.530 1.00 18.59 318 LEU B N 1
ATOM 5215 C CA . LEU B 1 318 ? 71.992 76.046 36.381 1.00 16.51 318 LEU B CA 1
ATOM 5216 C C . LEU B 1 318 ? 71.873 76.351 34.874 1.00 15.81 318 LEU B C 1
ATOM 5217 O O . LEU B 1 318 ? 71.681 75.397 34.103 1.00 15.19 318 LEU B O 1
ATOM 5222 N N . GLN B 1 319 ? 71.946 77.581 34.401 1.00 16.13 319 GLN B N 1
ATOM 5223 C CA . GLN B 1 319 ? 71.777 77.806 32.944 1.00 17.27 319 GLN B CA 1
ATOM 5224 C C . GLN B 1 319 ? 72.703 78.901 32.449 1.00 17.72 319 GLN B C 1
ATOM 5225 O O . GLN B 1 319 ? 72.849 79.947 33.074 1.00 18.79 319 GLN B O 1
ATOM 5231 N N . LEU B 1 320 ? 73.351 78.648 31.311 1.00 17.44 320 LEU B N 1
ATOM 5232 C CA . LEU B 1 320 ? 74.202 79.628 30.641 1.00 17.04 320 LEU B CA 1
ATOM 5233 C C . LEU B 1 320 ? 73.583 79.854 29.244 1.00 16.52 320 LEU B C 1
ATOM 5234 O O . LEU B 1 320 ? 73.767 79.102 28.303 1.00 15.11 320 LEU B O 1
ATOM 5239 N N . THR B 1 321 ? 72.729 80.851 29.141 1.00 17.56 321 THR B N 1
ATOM 5240 C CA . THR B 1 321 ? 71.993 81.169 27.915 1.00 18.87 321 THR B CA 1
ATOM 5241 C C . THR B 1 321 ? 72.886 81.411 26.695 1.00 19.67 321 THR B C 1
ATOM 5242 O O . THR B 1 321 ? 72.668 80.784 25.634 1.00 21.46 321 THR B O 1
ATOM 5246 N N . HIS B 1 322 ? 73.865 82.317 26.782 1.00 18.96 322 HIS B N 1
ATOM 5247 C CA . HIS B 1 322 ? 74.655 82.614 25.569 1.00 18.34 322 HIS B CA 1
ATOM 5248 C C . HIS B 1 322 ? 75.869 81.736 25.323 1.00 19.23 322 HIS B C 1
ATOM 5249 O O . HIS B 1 322 ? 76.849 82.204 24.692 1.00 19.89 322 HIS B O 1
ATOM 5256 N N . SER B 1 323 ? 75.834 80.443 25.674 1.00 18.87 323 SER B N 1
ATOM 5257 C CA . SER B 1 323 ? 76.948 79.540 25.484 1.00 18.49 323 SER B CA 1
ATOM 5258 C C . SER B 1 323 ? 77.372 79.418 24.015 1.00 18.69 323 SER B C 1
ATOM 5259 O O . SER B 1 323 ? 78.557 79.505 23.692 1.00 19.21 323 SER B O 1
ATOM 5262 N N . ARG B 1 324 ? 76.428 79.276 23.071 1.00 18.66 324 ARG B N 1
ATOM 5263 C CA . ARG B 1 32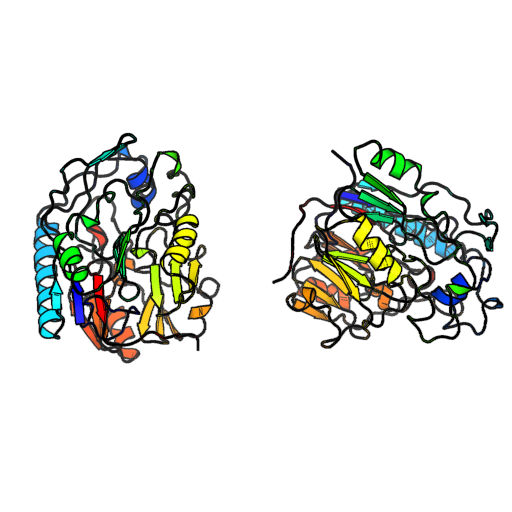4 ? 76.838 79.141 21.650 1.00 17.69 324 ARG B CA 1
ATOM 5264 C C . ARG B 1 324 ? 77.297 80.503 21.141 1.00 17.28 324 ARG B C 1
ATOM 5265 O O . ARG B 1 324 ? 77.942 80.523 20.075 1.00 18.47 324 ARG B O 1
ATOM 5273 N N . THR B 1 325 ? 76.984 81.613 21.825 1.00 15.55 325 THR B N 1
ATOM 5274 C CA . THR B 1 325 ? 77.466 82.877 21.283 1.00 15.17 325 THR B CA 1
ATOM 5275 C C . THR B 1 325 ? 78.891 83.151 21.736 1.00 15.95 325 THR B C 1
ATOM 5276 O O . THR B 1 325 ? 79.696 83.431 20.843 1.00 16.90 325 THR B O 1
ATOM 5280 N N . LEU B 1 326 ? 79.194 83.052 23.042 1.00 15.37 326 LEU B N 1
ATOM 5281 C CA . LEU B 1 326 ? 80.538 83.317 23.527 1.00 14.58 326 LEU B CA 1
ATOM 5282 C C . LEU B 1 326 ? 81.416 82.076 23.457 1.00 14.78 326 LEU B C 1
ATOM 5283 O O . LEU B 1 326 ? 82.644 82.146 23.557 1.00 15.29 326 LEU B O 1
ATOM 5288 N N . GLY B 1 327 ? 80.810 80.904 23.304 1.00 15.62 327 GLY B N 1
ATOM 5289 C CA . GLY B 1 327 ? 81.536 79.645 23.192 1.00 15.57 327 GLY B CA 1
ATOM 5290 C C . GLY B 1 327 ? 82.044 79.190 24.564 1.00 15.31 327 GLY B C 1
ATOM 5291 O O . GLY B 1 327 ? 83.262 79.167 24.749 1.00 16.17 327 GLY B O 1
ATOM 5292 N N . GLY B 1 328 ? 81.170 78.856 25.521 1.00 14.95 328 GLY B N 1
ATOM 5293 C CA . GLY B 1 328 ? 81.703 78.433 26.848 1.00 15.70 328 GLY B CA 1
ATOM 5294 C C . GLY B 1 328 ? 80.571 77.833 27.670 1.00 15.77 328 GLY B C 1
ATOM 5295 O O . GLY B 1 328 ? 79.487 78.394 27.690 1.00 16.13 328 GLY B O 1
ATOM 5296 N N . GLY B 1 329 ? 80.829 76.674 28.247 1.00 15.47 329 GLY B N 1
ATOM 5297 C CA . GLY B 1 329 ? 79.789 75.994 29.050 1.00 14.95 329 GLY B CA 1
ATOM 5298 C C . GLY B 1 329 ? 80.296 76.092 30.512 1.00 15.47 329 GLY B C 1
ATOM 5299 O O . GLY B 1 329 ? 81.205 76.888 30.762 1.00 15.88 329 GLY B O 1
ATOM 5300 N N . PHE B 1 330 ? 79.812 75.273 31.438 1.00 15.71 330 PHE B N 1
ATOM 5301 C CA . PHE B 1 330 ? 80.320 75.360 32.824 1.00 15.56 330 PHE B CA 1
ATOM 5302 C C . PHE B 1 330 ? 81.801 75.077 32.927 1.00 15.42 330 PHE B C 1
ATOM 5303 O O . PHE B 1 330 ? 82.534 75.796 33.622 1.00 15.62 330 PHE B O 1
ATOM 5311 N N . HIS B 1 331 ? 82.319 74.094 32.207 1.00 15.12 331 HIS B N 1
ATOM 5312 C CA . HIS B 1 331 ? 83.743 73.801 32.280 1.00 15.61 331 HIS B CA 1
ATOM 5313 C C . HIS B 1 331 ? 84.592 74.893 31.636 1.00 16.93 331 HIS B C 1
ATOM 5314 O O . HIS B 1 331 ? 85.559 75.327 32.278 1.00 17.88 331 HIS B O 1
ATOM 5321 N N . CYS B 1 332 ? 84.240 75.343 30.415 1.00 18.14 332 CYS B N 1
ATOM 5322 C CA . CYS B 1 332 ? 85.034 76.392 29.766 1.00 18.78 332 CYS B CA 1
ATOM 5323 C C . CYS B 1 332 ? 85.045 77.610 30.676 1.00 17.39 332 CYS B C 1
ATOM 5324 O O . CYS B 1 332 ? 86.113 78.156 30.997 1.00 16.89 332 CYS B O 1
ATOM 5327 N N . ALA B 1 333 ? 83.915 78.000 31.261 1.00 17.07 333 ALA B N 1
ATOM 5328 C CA . ALA B 1 333 ? 83.776 79.150 32.144 1.00 16.29 333 ALA B CA 1
ATOM 5329 C C . ALA B 1 333 ? 84.280 79.023 33.573 1.00 16.20 333 ALA B C 1
ATOM 5330 O O . ALA B 1 333 ? 83.824 79.812 34.414 1.00 16.14 333 ALA B O 1
ATOM 5332 N N . THR B 1 334 ? 85.122 78.085 33.959 1.00 16.97 334 THR B N 1
ATOM 5333 C CA . THR B 1 334 ? 85.665 77.914 35.313 1.00 16.54 334 THR B CA 1
ATOM 5334 C C . THR B 1 334 ? 87.103 77.375 35.200 1.00 17.71 334 THR B C 1
ATOM 5335 O O . THR B 1 334 ? 87.478 76.822 34.144 1.00 17.27 334 THR B O 1
ATOM 5339 N N . LEU B 1 335 ? 87.869 77.455 36.296 1.00 18.01 335 LEU B N 1
ATOM 5340 C CA . LEU B 1 335 ? 89.206 76.881 36.394 1.00 17.83 335 LEU B CA 1
ATOM 5341 C C . LEU B 1 335 ? 89.403 76.367 37.843 1.00 19.70 335 LEU B C 1
ATOM 5342 O O . LEU B 1 335 ? 89.452 77.204 38.771 1.00 20.92 335 LEU B O 1
ATOM 5347 N N . ASP B 1 336 ? 89.449 75.060 38.090 1.00 20.07 336 ASP B N 1
ATOM 5348 C CA . ASP B 1 336 ? 89.610 74.491 39.438 1.00 19.93 336 ASP B CA 1
ATOM 5349 C C . ASP B 1 336 ? 91.048 74.472 39.926 1.00 20.50 336 ASP B C 1
ATOM 5350 O O . ASP B 1 336 ? 91.889 73.781 39.355 1.00 20.52 336 ASP B O 1
ATOM 5355 N N . VAL B 1 337 ? 91.333 75.239 41.000 1.00 21.43 337 VAL B N 1
ATOM 5356 C CA . VAL B 1 337 ? 92.710 75.345 41.505 1.00 20.66 337 VAL B CA 1
ATOM 5357 C C . VAL B 1 337 ? 92.964 74.391 42.670 1.00 20.74 337 VAL B C 1
ATOM 5358 O O . VAL B 1 337 ? 94.111 74.275 43.089 1.00 21.56 337 VAL B O 1
ATOM 5362 N N . ARG B 1 338 ? 91.963 73.688 43.178 1.00 20.55 338 ARG B N 1
ATOM 5363 C CA . ARG B 1 338 ? 92.146 72.720 44.261 1.00 20.38 338 ARG B CA 1
ATOM 5364 C C . ARG B 1 338 ? 90.964 71.804 44.511 1.00 19.87 338 ARG B C 1
ATOM 5365 O O . ARG B 1 338 ? 89.849 72.214 44.801 1.00 20.44 338 ARG B O 1
ATOM 5373 N N . ARG B 1 339 ? 91.223 70.512 44.448 1.00 19.92 339 ARG B N 1
ATOM 5374 C CA . ARG B 1 339 ? 90.217 69.484 44.715 1.00 20.84 339 ARG B CA 1
ATOM 5375 C C . ARG B 1 339 ? 90.785 68.573 45.826 1.00 20.39 339 ARG B C 1
ATOM 5376 O O . ARG B 1 339 ? 91.949 68.192 45.733 1.00 19.05 339 ARG B O 1
ATOM 5384 N N . THR B 1 340 ? 89.959 68.275 46.847 1.00 21.08 340 THR B N 1
ATOM 5385 C CA . THR B 1 340 ? 90.469 67.449 47.964 1.00 22.21 340 THR B CA 1
ATOM 5386 C C . THR B 1 340 ? 90.904 66.092 47.399 1.00 22.24 340 THR B C 1
ATOM 5387 O O . THR B 1 340 ? 90.141 65.519 46.610 1.00 21.32 340 THR B O 1
ATOM 5391 N N . GLY B 1 341 ? 92.085 65.609 47.794 1.00 22.40 341 GLY B N 1
ATOM 5392 C CA . GLY B 1 341 ? 92.519 64.328 47.265 1.00 24.39 341 GLY B CA 1
ATOM 5393 C C . GLY B 1 341 ? 93.993 64.145 46.947 1.00 25.69 341 GLY B C 1
ATOM 5394 O O . GLY B 1 341 ? 94.824 65.018 47.207 1.00 26.44 341 GLY B O 1
ATOM 5395 N N . ALA B 1 342 ? 94.345 63.007 46.321 1.00 26.10 342 ALA B N 1
ATOM 5396 C CA . ALA B 1 342 ? 95.728 62.660 46.021 1.00 26.15 342 ALA B CA 1
ATOM 5397 C C . ALA B 1 342 ? 96.033 62.190 44.585 1.00 25.71 342 ALA B C 1
ATOM 5398 O O . ALA B 1 342 ? 95.183 61.974 43.703 1.00 26.04 342 ALA B O 1
ATOM 5400 N N . LEU B 1 343 ? 97.328 62.011 44.331 1.00 25.10 343 LEU B N 1
ATOM 5401 C CA . LEU B 1 343 ? 97.768 61.648 42.965 1.00 26.04 343 LEU B CA 1
ATOM 5402 C C . LEU B 1 343 ? 97.781 60.154 42.699 1.00 27.04 343 LEU B C 1
ATOM 5403 O O . LEU B 1 343 ? 98.507 59.409 43.385 1.00 27.21 343 LEU B O 1
ATOM 5408 N N . GLU B 1 344 ? 96.987 59.716 41.690 1.00 27.28 344 GLU B N 1
ATOM 5409 C CA . GLU B 1 344 ? 96.876 58.286 41.411 1.00 27.30 344 GLU B CA 1
ATOM 5410 C C . GLU B 1 344 ? 96.835 57.909 39.921 1.00 26.13 344 GLU B C 1
ATOM 5411 O O . GLU B 1 344 ? 96.863 58.807 39.080 1.00 26.61 344 GLU B O 1
ATOM 5417 N N . THR B 1 345 ? 96.698 56.616 39.616 1.00 24.67 345 THR B N 1
ATOM 5418 C CA . THR B 1 345 ? 96.615 56.185 38.188 1.00 23.08 345 THR B CA 1
ATOM 5419 C C . THR B 1 345 ? 95.381 55.354 37.860 1.00 22.76 345 THR B C 1
ATOM 5420 O O . THR B 1 345 ? 95.280 54.161 38.183 1.00 24.19 345 THR B O 1
ATOM 5424 N N . TYR B 1 346 ? 94.404 55.890 37.131 1.00 21.23 346 TYR B N 1
ATOM 5425 C CA . TYR B 1 346 ? 93.160 55.175 36.859 1.00 19.92 346 TYR B CA 1
ATOM 5426 C C . TYR B 1 346 ? 93.087 54.212 35.666 1.00 17.86 346 TYR B C 1
ATOM 5427 O O . TYR B 1 346 ? 92.107 54.335 34.888 1.00 19.11 346 TYR B O 1
ATOM 5436 N N . GLN B 1 347 ? 94.014 53.258 35.477 1.00 12.73 347 GLN B N 1
ATOM 5437 C CA . GLN B 1 347 ? 93.853 52.373 34.274 1.00 7.11 347 GLN B CA 1
ATOM 5438 C C . GLN B 1 347 ? 93.348 51.050 34.865 1.00 2.00 347 GLN B C 1
ATOM 5439 O O . GLN B 1 347 ? 94.045 50.556 35.787 1.00 2.29 347 GLN B O 1
ATOM 5445 N N . PHE B 1 348 ? 92.127 50.622 34.536 1.00 2.99 348 PHE B N 1
ATOM 5446 C CA . PHE B 1 348 ? 91.650 49.375 35.146 1.00 2.00 348 PHE B CA 1
ATOM 5447 C C . PHE B 1 348 ? 91.773 48.154 34.235 1.00 2.83 348 PHE B C 1
ATOM 5448 O O . PHE B 1 348 ? 90.684 47.599 33.967 1.00 5.13 348 PHE B O 1
#

CATH classification: 3.75.10.10

Radius of gyration: 35.02 Å; Cα contacts (8 Å, |Δi|>4): 1560; chains: 2; bounding box: 78×91×72 Å

Nearest PDB structures (foldseek):
  1bwd-assembly1_B-2  TM=1.002E+00  e=2.037E-77  Streptomyces griseus
  6u1r-assembly1_B  TM=9.327E-01  e=1.254E-38  Microseira wollei
  4jdw-assembly1_A-2  TM=9.147E-01  e=6.661E-37  Homo sapiens
  6u1r-assembly1_A  TM=9.001E-01  e=7.979E-37  Microseira wollei
  1jdw-assembly1_A  TM=9.137E-01  e=1.127E-35  Homo sapiens

InterPro domains:
  IPR033195 Glycine/inosamine-phosphate amidinotransferase-like [PTHR10488] (4-344)

B-factor: mean 21.29, std 7.22, range [2.0, 50.88]

Sequence (696 aa):
RSLVSVHNEWDPLEEVIVGTAVGARVPTADRSVFAVEYAGDYESQEQIPSGAYPDRVLKETEEELHVLAAELTKLGVTVRRPGPRDHSALIKTPDWETDGFHDYCPRDGLLSVGQTIIETPMALRSRFLESLAYKDLLLEYFASGSRWLSAPKPRLTDDSYAPQAPAGERLTDEEPVFDAANVLRFGTDLLYLVSDSGNELGAKWLQSAVGDTYTVHPCRKLYASTHVDSTIVPLRPGLVLTNPSRVNDENMPDFLRSWENITCPELVDIGFTGDKPHCSVWIGMNLLVVRPDLAVVDRRQTALIRLLEKHGMNVLPLQLTHSRTLGGGFHCATLDVRRTGALETYQFRSLVSVHNEWDPLEEVIVGTAVGARVPTADRSVFAVEYAGDYESQEQIPSGAYPDRVLKETEEELHVLAAELTKLGVTVRRPGPRDHSALIKTPDWETDGFHDYCPRDGLLSVGQTIIETPMALRSRFLESLAYKDLLLEYFASGSRWLSAPKPRLTDDSYAPQAPAGERLTDEEPVFDAANVLRFGTDLLYLVSDSGNELGAKWLQSAVGDTYTVHPCRKLYASTHVDSTIVPLRPGLVLTNPSRVNDENMPDFLRSWENITCPELVDIGFTGDKPHCSVWIGMNLLVVRPDLAVVDRRQTALIRLLEKHGMNVLPLQLTHSRTLGGGFHCATLDVRRTGALETYQF

Secondary structure (DSSP, 8-state):
--S-B--BSSS-EEEEE----TT-EEPPP-HHHIIIIITTT-SSGGGS--EEPPHHHHHHHHHHHHHHHHHHHHTTPEEE-PPP--SSS-EE-SS-EE----SS-GGGSEEESSSEEEE---SSGGGTTGGGGGHHHHHHHHTTT-EEEEPPPP---GGGB-TTSPTT-SB-SSS--B-GGGEEEETTEEEEE-BTTB-HHHHHHHHHHH-TTSEEEEESSS--SS-GGGTEEEEETTEEEE-TTT--TTTS-GGGTTSEEEEPPPPP-----SSS-SS-GGGGG--EEEETTEEEEETT-HHHHHHHHHTT-EEEEE--TTIIIII--TTTT-EEEEES--------/--S-B--BSSS-EEEEE----TT-EEPPP-HHHIIIIITTT-SSGGGS--EEPPHHHHHHHHHHHHHHHHHHHHTT-EEE------SSS-EE-SS-EE----SS-GGGGEEE-SSEEEE---SSGGGTTGGGGGHHHHHHHHTTT-EEEEPPPP---GGGB-TTSPTT-SB--SS--B-GGGEEEETTEEEEE-BTTB-HHHHHHHHHHH-TTSEEEEESSS--SS-GGGTEEEEETTEEEE-TTT--TTTS-GGGTTSEEEEPPPPP-----SSS-SS-GGGGG--EEEETTEEEEETT-HHHHHHHHHTT-EEEEE--TTHHHHT--TTTT-EEEEESS-------

Solvent-accessible surface area: 28370 Å² total; per-residue (Å²): 272,21,55,0,31,0,25,0,14,2,27,44,14,52,2,0,0,0,0,31,0,113,25,0,45,8,2,59,34,14,61,2,2,19,1,15,61,16,12,66,81,31,160,43,50,141,88,10,67,54,32,67,25,67,98,181,3,19,134,44,0,41,116,28,0,118,71,2,10,38,41,0,83,156,77,64,9,62,36,54,76,21,30,141,59,88,18,55,51,106,32,137,24,132,84,23,92,3,14,8,13,5,4,1,2,2,13,6,2,4,7,1,6,7,83,10,4,0,21,3,1,11,0,7,11,9,11,37,69,10,12,101,7,1,90,118,21,2,82,76,4,113,81,36,60,4,124,64,55,61,3,84,98,13,160,0,39,87,93,3,6,18,18,145,26,89,57,25,113,36,16,40,68,117,33,35,0,0,10,4,4,0,10,5,12,2,1,20,2,1,0,0,1,25,6,4,1,0,6,63,54,0,6,150,44,0,58,90,20,18,27,155,68,30,53,16,52,50,19,143,131,10,137,6,47,49,33,0,9,14,0,1,11,3,0,74,56,18,1,1,0,3,0,62,75,54,5,71,134,148,17,18,6,109,14,1,150,57,11,93,64,10,81,3,34,148,28,72,90,15,52,87,67,71,112,108,41,45,40,49,53,36,16,12,0,3,5,0,5,5,88,44,60,15,0,0,0,14,142,60,4,86,52,0,24,186,34,0,88,162,43,54,0,93,22,34,64,20,38,2,40,19,6,16,9,2,16,0,4,8,16,11,0,0,5,0,0,47,7,60,56,59,72,94,78,25,96,161,272,23,55,0,30,0,23,0,13,3,28,45,14,52,2,0,0,0,0,32,1,113,27,0,45,9,1,61,35,14,63,2,2,19,1,15,62,15,14,66,81,30,164,45,51,140,89,10,67,54,30,69,23,70,98,180,3,19,133,44,0,40,114,29,0,124,71,2,11,40,40,0,82,156,75,63,8,64,35,56,77,21,30,138,58,91,17,54,50,106,33,135,25,132,82,23,92,4,15,7,13,5,7,0,2,2,14,6,2,3,7,2,5,8,86,12,4,0,21,3,2,12,0,8,11,8,11,38,70,10,12,105,6,1,90,117,21,3,82,74,3,114,81,35,60,4,124,64,56,59,2,86,95,15,160,1,38,88,88,2,6,20,17,144,26,90,57,28,114,34,15,41,68,114,32,36,0,0,11,4,3,0,9,4,10,2,1,21,2,1,0,0,0,24,6,4,1,0,6,64,55,0,7,153,43,0,60,94,20,19,28,154,71,28,52,15,52,50,20,146,132,10,135,6,48,50,33,0,8,13,0,1,10,4,0,74,57,19,1,0,0,3,0,60,76,56,6,71,135,148,16,16,6,112,16,2,148,60,10,90,67,10,81,3,38,151,25,72,91,15,53,89,67,72,109,108,40,47,38,48,53,34,15,12,0,3,5,1,6,4,86,42,60,15,0,0,0,12,139,59,2,88,51,0,25,182,33,0,91,159,43,54,0,90,21,33,65,17,34,2,40,22,5,16,8,3,17,1,4,7,16,10,0,0,5,0,0,45,6,58,55,59,71,92,79,25,99,148

Organism: Streptomyces griseus (NCBI:txid1911)

Foldseek 3Di:
DFPFFDFAQFFAFAEKEFFALVFAWAKQQDQQCLQQFPLVPDPGSNPPPTTTPDPVQRVVLRVLSVVVCVVVVVVNHHYHYWADDFQQPKDDDPADIMGAGGGQFPQWQWARHGLEIERFQWRHPNCLVVCPRVPVVVVVSVVRPRHYYYDDHDPNHSVQAQSPDDFQPGGHPPAFFAISQQWGGDFQEIEGERASTGHPNVQVVVDVVVDDSHDYHYFDQFRDRHGCQLAWADQAQQEIEGEVVTADDVGDDDLNVRRDYDYQDDFDQQDADDDDWRDDSSCQRNWGHNHSQEIEGAVRRVSRCVVCVVVRRHYDHRHRRHCRHSPHHRNSRMGRRDGPDDGDRRRD/DFPFFDFAQFFAFAEKEFWALVFAWAKQQDQQCLQQFNLVPDPGSNPGPTTTDDPVQRVVLRVLSVVVCVVVVVVNHHYHYWADDHQQPKDDDPADIMGAGGGQFPQWQWARHGLEIERFAWRDPNCLVVCPRVPVVVVVSVVRPRHYYYDPHDPNHSVQAQSPDDFQPGGHPPAFFAINQQWGGDFQEIEGERASTGHPNVLVVVDVVVDDSHDYHYFDQFRDSHGCQLAWADQAQQEIEGEVVTADDVGDDDLNVRRDYHYQDDFDQLDADDDDWRDDSSCQRNKGHNHNQEIEGAVRRVSRCVVCVVVNRHYDHRHRRHCRHSPHHRNSRMGRRDGPDDGDRRRD